Protein AF-A0A8T0J8H3-F1 (afdb_monomer)

Organism: Ceratodon purpureus (NCBI:txid3225)

Secondary structure (DSSP, 8-state):
--SSSSSSSS----------TTS--SHHHHHHHHHHHHHHH----HHHHHHT-HHHHHHHHHHTTT-HHHHHHHHHHHHHHHHHH-GGG--HHHHHHHHTT-SEEEEEEE-TTS-EEEEE-GGG-----HHHHHHHHHHHHHHHHHTSPTT---EEEEEE-TT--GGGSPPHHHHHHHHHHHHHHSTT-EEEEEEES--HHHHHHHHHHGGGS-HHHHHHEEEE-TT-HHHHHHHHHHS-HHHHHHHHSSSS---HHHHHHHHHHHHHHHHHHHHTTSSSSSSSS--S-------------PPPPPPPPPPPPPPPPPPPPPPPPP----PPPPPPPPP-PPPP---------------------------------------PPPPPPPPPPPPPPPPPPP-

Mean predicted aligned error: 17.62 Å

Nearest PDB structures (foldseek):
  4j7p-assembly1_A  TM=7.773E-01  e=4.242E-15  Saccharomyces cerevisiae S288C
  4m8z-assembly1_A  TM=7.301E-01  e=2.167E-15  Saccharomyces cerevisiae S288C
  4m8z-assembly1_B  TM=7.543E-01  e=1.300E-14  Saccharomyces cerevisiae S288C
  4j7q-assembly3_B  TM=7.698E-01  e=3.011E-14  Saccharomyces cerevisiae S288C
  7wvt-assembly1_A  TM=7.281E-01  e=7.279E-12  Saccharomyces cerevisiae S288C

Sequence (403 aa):
MRAEMTSFLKKSGSKAGSRNLDKPSTPEEEQAKVAELRAAIGPQTGRLEQFADDACLMRYLRARDWNLKNAEKMLKETLAWRESYKPEDIRWSDIAGESESGKVYRANFKGKKGHTVVVMHPGRQNTTNGHMQIKQLVYFLENAILNLPEGQEQMIWLIDYKGWTMKNTSPLSVVRETASILQNHYPERLHVAIMHNPPRLFEAVWKIVKPFLDPKTFRKVKFVYAKNAESQNILTDLFEDDAVKGIFDDSNEYNFEEYSKMMQEDDQKSVAHWKASGSIKTEAAVAQNGTVPEVGESKIEEAPAAAPLAPSPAAAPVAEVPREAPVAESPVAVAPVTEAEAPKAESPASESEAAAPTAEAPKSPVAEAPKALVAEALAADTQVPEAPKAEVPVVAPVVAPVS

InterPro domains:
  IPR001251 CRAL-TRIO lipid binding domain [PF00650] (100-229)
  IPR001251 CRAL-TRIO lipid binding domain [PS50191] (92-256)
  IPR001251 CRAL-TRIO lipid binding domain [SM00516] (98-253)
  IPR001251 CRAL-TRIO lipid binding domain [cd00170] (112-230)
  IPR011074 CRAL/TRIO, N-terminal domain [PF03765] (51-77)
  IPR011074 CRAL/TRIO, N-terminal domain [SM01100] (53-78)
  IPR036273 CRAL/TRIO, N-terminal domain superfamily [SSF46938] (25-94)
  IPR036865 CRAL-TRIO lipid binding domain superfamily [G3DSA:3.40.525.10] (4-291)
  IPR036865 CRAL-TRIO lipid binding domain superfamily [SSF52087] (92-239)
  IPR052578 Phosphatidylinositol Transfer CRAL-TRIO Domain-Containing Protein [PTHR45824] (18-279)

Structure (mmCIF, N/CA/C/O backbone):
data_AF-A0A8T0J8H3-F1
#
_entry.id   AF-A0A8T0J8H3-F1
#
loop_
_atom_site.group_PDB
_atom_site.id
_atom_site.type_symbol
_atom_site.label_atom_id
_atom_site.label_alt_id
_atom_site.label_comp_id
_atom_site.label_asym_id
_atom_site.label_entity_id
_atom_site.label_seq_id
_atom_site.pdbx_PDB_ins_code
_atom_site.Cartn_x
_atom_site.Cartn_y
_atom_site.Cartn_z
_atom_site.occupancy
_atom_site.B_iso_or_equiv
_atom_site.auth_seq_id
_atom_site.auth_comp_id
_atom_site.auth_asym_id
_atom_site.auth_atom_id
_atom_site.pdbx_PDB_model_num
ATOM 1 N N . MET A 1 1 ? -32.358 6.392 -36.247 1.00 41.59 1 MET A N 1
ATOM 2 C CA . MET A 1 1 ? -31.666 6.431 -34.935 1.00 41.59 1 MET A CA 1
ATOM 3 C C . MET A 1 1 ? -31.584 7.853 -34.360 1.00 41.59 1 MET A C 1
ATOM 5 O O . MET A 1 1 ? -30.511 8.331 -34.022 1.00 41.59 1 MET A O 1
ATOM 9 N N . ARG A 1 2 ? -32.716 8.564 -34.254 1.00 37.94 2 ARG A N 1
ATOM 10 C CA . ARG A 1 2 ? -32.768 9.919 -33.662 1.00 37.94 2 ARG A CA 1
ATOM 11 C C . ARG A 1 2 ? -34.030 10.158 -32.816 1.00 37.94 2 ARG A C 1
ATOM 13 O O . ARG A 1 2 ? -34.327 11.294 -32.483 1.00 37.94 2 ARG A O 1
ATOM 20 N N . ALA A 1 3 ? -34.759 9.090 -32.475 1.00 32.19 3 ALA A N 1
ATOM 21 C CA . ALA A 1 3 ? -36.044 9.169 -31.771 1.00 32.19 3 ALA A CA 1
ATOM 22 C C . ALA A 1 3 ? -36.180 8.225 -30.555 1.00 32.19 3 ALA A C 1
ATOM 24 O O . ALA A 1 3 ? -37.129 8.375 -29.799 1.00 32.19 3 ALA A O 1
ATOM 25 N N . GLU A 1 4 ? -35.217 7.331 -30.290 1.00 34.09 4 GLU A N 1
ATOM 26 C CA . GLU A 1 4 ? -35.223 6.477 -29.079 1.00 34.09 4 GLU A CA 1
ATOM 27 C C . GLU A 1 4 ? -34.252 6.945 -27.982 1.00 34.09 4 GLU A C 1
ATOM 29 O O . GLU A 1 4 ? -34.157 6.343 -26.919 1.00 34.09 4 GLU A O 1
ATOM 34 N N . MET A 1 5 ? -33.574 8.078 -28.188 1.00 33.34 5 MET A N 1
ATOM 35 C CA . MET A 1 5 ? -32.697 8.697 -27.184 1.00 33.34 5 MET A CA 1
ATOM 36 C C . MET A 1 5 ? -33.436 9.712 -26.292 1.00 33.34 5 MET A C 1
ATOM 38 O O . MET A 1 5 ? -32.827 10.350 -25.438 1.00 33.34 5 MET A O 1
ATOM 42 N N . THR A 1 6 ? -34.751 9.871 -26.482 1.00 33.06 6 THR A N 1
ATOM 43 C CA . THR A 1 6 ? -35.555 10.943 -25.867 1.00 33.06 6 THR A CA 1
ATOM 44 C C . THR A 1 6 ? -36.481 10.457 -24.742 1.00 33.06 6 THR A C 1
ATOM 46 O O . THR A 1 6 ? -37.163 11.274 -24.128 1.00 33.06 6 THR A O 1
ATOM 49 N N . SER A 1 7 ? -36.485 9.161 -24.399 1.00 30.70 7 SER A N 1
ATOM 50 C CA . SER A 1 7 ? -37.292 8.618 -23.286 1.00 30.70 7 SER A CA 1
ATOM 51 C C . SER A 1 7 ? -36.494 8.297 -22.012 1.00 30.70 7 SER A C 1
ATOM 53 O O . SER A 1 7 ? -37.089 8.185 -20.943 1.00 30.70 7 SER A O 1
ATOM 55 N N . PHE A 1 8 ? -35.157 8.269 -22.065 1.00 32.22 8 PHE A N 1
ATOM 56 C CA . PHE A 1 8 ? -34.299 8.108 -20.875 1.00 32.22 8 PHE A CA 1
ATOM 57 C C . PHE A 1 8 ? -33.857 9.436 -20.227 1.00 32.22 8 PHE A C 1
ATOM 59 O O . PHE A 1 8 ? -33.218 9.443 -19.176 1.00 32.22 8 PHE A O 1
ATOM 66 N N . LEU A 1 9 ? -34.255 10.578 -20.801 1.00 33.00 9 LEU A N 1
ATOM 67 C CA . LEU A 1 9 ? -33.853 11.928 -20.376 1.00 33.00 9 LEU A CA 1
ATOM 68 C C . LEU A 1 9 ? -34.874 12.664 -19.480 1.00 33.00 9 LEU A C 1
ATOM 70 O O . LEU A 1 9 ? -34.766 13.874 -19.308 1.00 33.00 9 LEU A O 1
ATOM 74 N N . LYS A 1 10 ? -35.834 11.973 -18.843 1.00 31.70 10 LYS A N 1
ATOM 75 C CA . LYS A 1 10 ? -36.804 12.609 -17.913 1.00 31.70 10 LYS A CA 1
ATOM 76 C C . LYS A 1 10 ? -36.733 12.135 -16.454 1.00 31.70 10 LYS A C 1
ATOM 78 O O . LYS A 1 10 ? -37.673 12.337 -15.692 1.00 31.70 10 LYS A O 1
ATOM 83 N N . LYS A 1 11 ? -35.609 11.548 -16.023 1.00 34.47 11 LYS A N 1
ATOM 84 C CA . LYS A 1 11 ? -35.355 11.252 -14.595 1.00 34.47 11 LYS A CA 1
ATOM 85 C C . LYS A 1 11 ? -34.021 11.770 -14.048 1.00 34.47 11 LYS A C 1
ATOM 87 O O . LYS A 1 11 ? -33.625 11.394 -12.951 1.00 34.47 11 LYS A O 1
ATOM 92 N N . SER A 1 12 ? -33.370 12.689 -14.761 1.00 34.78 12 SER A N 1
ATOM 93 C CA . SER A 1 12 ? -32.262 13.478 -14.211 1.00 34.78 12 SER A CA 1
ATOM 94 C C . SER A 1 12 ? -32.818 14.746 -13.562 1.00 34.78 12 SER A C 1
ATOM 96 O O . SER A 1 12 ? -32.786 15.839 -14.121 1.00 34.78 12 SER A O 1
ATOM 98 N N . GLY A 1 13 ? -33.422 14.573 -12.387 1.00 29.31 13 GLY A N 1
ATOM 99 C CA . GLY A 1 13 ? -33.601 15.680 -11.460 1.00 29.31 13 GLY A CA 1
ATOM 100 C C . GLY A 1 13 ? -32.233 16.041 -10.891 1.00 29.31 13 GLY A C 1
ATOM 101 O O . GLY A 1 13 ? -31.586 15.201 -10.269 1.00 29.31 13 GLY A O 1
ATOM 102 N N . SER A 1 14 ? -31.801 17.278 -11.131 1.00 36.81 14 SER A N 1
ATOM 103 C CA . SER A 1 14 ? -30.638 17.908 -10.507 1.00 36.81 14 SER A CA 1
ATOM 104 C C . SER A 1 14 ? -30.652 17.671 -8.991 1.00 36.81 14 SER A C 1
ATOM 106 O O . SER A 1 14 ? -31.468 18.249 -8.272 1.00 36.81 14 SER A O 1
ATOM 108 N N . LYS A 1 15 ? -29.768 16.798 -8.493 1.00 37.28 15 LYS A N 1
ATOM 109 C CA . LYS A 1 15 ? -29.490 16.689 -7.060 1.00 37.28 15 LYS A CA 1
ATOM 110 C C . LYS A 1 15 ? -28.419 17.726 -6.738 1.00 37.28 15 LYS A C 1
ATOM 112 O O . LYS A 1 15 ? -27.225 17.471 -6.876 1.00 37.28 15 LYS A O 1
ATOM 117 N N . ALA A 1 16 ? -28.874 18.913 -6.343 1.00 36.09 16 ALA A N 1
ATOM 118 C CA . ALA A 1 16 ? -28.056 19.868 -5.610 1.00 36.09 16 ALA A CA 1
ATOM 119 C C . ALA A 1 16 ? -27.348 19.135 -4.454 1.00 36.09 16 ALA A C 1
ATOM 121 O O . ALA A 1 16 ? -27.949 18.272 -3.810 1.00 36.09 16 ALA A O 1
ATOM 122 N N . GLY A 1 17 ? -26.062 19.433 -4.247 1.00 41.41 17 GLY A N 1
ATOM 123 C CA . GLY A 1 17 ? -25.178 18.708 -3.335 1.00 41.41 17 GLY A CA 1
ATOM 124 C C . GLY A 1 17 ? -25.795 18.487 -1.955 1.00 41.41 17 GLY A C 1
ATOM 125 O O . GLY A 1 17 ? -25.922 19.419 -1.162 1.00 41.41 17 GLY A O 1
ATOM 126 N N . SER A 1 18 ? -26.148 17.235 -1.660 1.00 38.84 18 SER A N 1
ATOM 127 C CA . SER A 1 18 ? -26.433 16.809 -0.294 1.00 38.84 18 SER A CA 1
ATOM 128 C C . SER A 1 18 ? -25.132 16.948 0.486 1.00 38.84 18 SER A C 1
ATOM 130 O O . SER A 1 18 ? -24.186 16.200 0.237 1.00 38.84 18 SER A O 1
ATOM 132 N N . ARG A 1 19 ? -25.060 17.902 1.422 1.00 46.69 19 ARG A N 1
ATOM 133 C CA . ARG A 1 19 ? -24.079 17.822 2.510 1.00 46.69 19 ARG A CA 1
ATOM 134 C C . ARG A 1 19 ? -24.237 16.431 3.124 1.00 46.69 19 ARG A C 1
ATOM 136 O O . ARG A 1 19 ? -25.353 16.044 3.468 1.00 46.69 19 ARG A O 1
ATOM 143 N N . ASN A 1 20 ? -23.160 15.654 3.158 1.00 57.09 20 ASN A N 1
ATOM 144 C CA . ASN A 1 20 ? -23.163 14.371 3.844 1.00 57.09 20 ASN A CA 1
ATOM 145 C C . ASN A 1 20 ? -23.217 14.696 5.343 1.00 57.09 20 ASN A C 1
ATOM 147 O O . ASN A 1 20 ? -22.197 15.065 5.917 1.00 57.09 20 ASN A O 1
ATOM 151 N N . LEU A 1 21 ? -24.426 14.701 5.915 1.00 59.19 21 LEU A N 1
ATOM 152 C CA . LEU A 1 21 ? -24.700 15.108 7.301 1.00 59.19 21 LEU A CA 1
ATOM 153 C C . LEU A 1 21 ? -23.942 14.249 8.326 1.00 59.19 21 LEU A C 1
ATOM 155 O O . LEU A 1 21 ? -23.766 14.684 9.455 1.00 59.19 21 LEU A O 1
ATOM 159 N N . ASP A 1 22 ? -23.458 13.076 7.910 1.00 70.69 22 ASP A N 1
ATOM 160 C CA . ASP A 1 22 ? -22.715 12.134 8.749 1.00 70.69 22 ASP A CA 1
ATOM 161 C C . ASP A 1 22 ? -21.196 12.369 8.745 1.00 70.69 22 ASP A C 1
ATOM 163 O O . ASP A 1 22 ? -20.468 11.690 9.472 1.00 70.69 22 ASP A O 1
ATOM 167 N N . LYS A 1 23 ? -20.687 13.299 7.921 1.00 86.50 23 LYS A N 1
ATOM 168 C CA . LYS A 1 23 ? -19.251 13.586 7.872 1.00 86.50 23 LYS A CA 1
ATOM 169 C C . LYS A 1 23 ? -18.856 14.485 9.057 1.00 86.50 23 LYS A C 1
ATOM 171 O O . LYS A 1 23 ? -19.333 15.621 9.107 1.00 86.50 23 LYS A O 1
ATOM 176 N N . PRO A 1 24 ? -17.957 14.033 9.948 1.00 89.00 24 PRO A N 1
ATOM 177 C CA . PRO A 1 24 ? -17.456 14.852 11.043 1.00 89.00 24 PRO A CA 1
ATOM 178 C C . PRO A 1 24 ? -16.694 16.072 10.515 1.00 89.00 24 PRO A C 1
ATOM 180 O O . PRO A 1 24 ? -16.062 16.037 9.453 1.00 89.00 24 PRO A O 1
ATOM 183 N N . SER A 1 25 ? -16.793 17.161 11.266 1.00 89.25 25 SER A N 1
ATOM 184 C CA . SER A 1 25 ? -16.191 18.463 10.983 1.00 89.25 25 SER A CA 1
ATOM 185 C C . SER A 1 25 ? -15.098 18.839 11.986 1.00 89.25 25 SER A C 1
ATOM 187 O O . SER A 1 25 ? -14.342 19.772 11.710 1.00 89.25 25 SER A O 1
ATOM 189 N N . THR A 1 26 ? -14.981 18.127 13.114 1.00 93.75 26 THR A N 1
ATOM 190 C CA . THR A 1 26 ? -13.920 18.333 14.115 1.00 93.75 26 THR A CA 1
ATOM 191 C C . THR A 1 26 ? -13.197 17.026 14.471 1.00 93.75 26 THR A C 1
ATOM 193 O O . THR A 1 26 ? -13.776 15.949 14.308 1.00 93.75 26 THR A O 1
ATOM 196 N N . PRO A 1 27 ? -11.950 17.085 14.982 1.00 94.00 27 PRO A N 1
ATOM 197 C CA . PRO A 1 27 ? -11.226 15.899 15.450 1.00 94.00 27 PRO A CA 1
ATOM 198 C C . PRO A 1 27 ? -11.969 15.108 16.536 1.00 94.00 27 PRO A C 1
ATOM 200 O O . PRO A 1 27 ? -11.901 13.882 16.565 1.00 94.00 27 PRO A O 1
ATOM 203 N N . GLU A 1 28 ? -12.713 15.785 17.410 1.00 95.56 28 GLU A N 1
ATOM 204 C CA . GLU A 1 28 ? -13.512 15.146 18.459 1.00 95.56 28 GLU A CA 1
ATOM 205 C C . GLU A 1 28 ? -14.670 14.335 17.865 1.00 95.56 28 GLU A C 1
ATOM 207 O O . GLU A 1 28 ? -14.944 13.223 18.317 1.00 95.56 28 GLU A O 1
ATOM 212 N N . GLU A 1 29 ? -15.322 14.852 16.820 1.00 95.12 29 GLU A N 1
ATOM 213 C CA . GLU A 1 29 ? -16.360 14.125 16.085 1.00 95.12 29 GLU A CA 1
ATOM 214 C C . GLU A 1 29 ? -15.774 12.942 15.294 1.00 95.12 29 GLU A C 1
ATOM 216 O O . GLU A 1 29 ? -16.392 11.876 15.236 1.00 95.12 29 GLU A O 1
ATOM 221 N N . GLU A 1 30 ? -14.570 13.089 14.722 1.00 95.38 30 GLU A N 1
ATOM 222 C CA . GLU A 1 30 ? -13.845 11.972 14.096 1.00 95.38 30 GLU A CA 1
ATOM 223 C C . GLU A 1 30 ? -13.576 10.860 15.120 1.00 95.38 30 GLU A C 1
ATOM 225 O O . GLU A 1 30 ? -13.865 9.688 14.862 1.00 95.38 30 GLU A O 1
ATOM 230 N N . GLN A 1 31 ? -13.095 11.226 16.310 1.00 96.88 31 GLN A N 1
ATOM 231 C CA . GLN A 1 31 ? -12.808 10.275 17.380 1.00 96.88 31 GLN A CA 1
ATOM 232 C C . GLN A 1 31 ? -14.080 9.609 17.924 1.00 96.88 31 GLN A C 1
ATOM 234 O O . GLN A 1 31 ? -14.070 8.414 18.230 1.00 96.88 31 GLN A O 1
ATOM 239 N N . ALA A 1 32 ? -15.199 10.336 17.990 1.00 96.88 32 ALA A N 1
ATOM 240 C CA . ALA A 1 32 ? -16.495 9.757 18.338 1.00 96.88 32 ALA A CA 1
ATOM 241 C C . ALA A 1 32 ? -16.921 8.684 17.320 1.00 96.88 32 ALA A C 1
ATOM 243 O O . ALA A 1 32 ? -17.348 7.597 17.711 1.00 96.88 32 ALA A O 1
ATOM 244 N N . LYS A 1 33 ? -16.720 8.929 16.017 1.00 97.56 33 LYS A N 1
ATOM 245 C CA . LYS A 1 33 ? -16.987 7.932 14.965 1.00 97.56 33 LYS A CA 1
ATOM 246 C C . LYS A 1 33 ? -16.069 6.717 15.050 1.00 97.56 33 LYS A C 1
ATOM 248 O O . LYS A 1 33 ? -16.526 5.598 14.817 1.00 97.56 33 LYS A O 1
ATOM 253 N N . VAL A 1 34 ? -14.800 6.907 15.413 1.00 98.06 34 VAL A N 1
ATOM 254 C CA . VAL A 1 34 ? -13.873 5.798 15.692 1.00 98.06 34 VAL A CA 1
ATOM 255 C C . VAL A 1 34 ? -14.377 4.957 16.865 1.00 98.06 34 VAL A C 1
ATOM 257 O O . VAL A 1 34 ? -14.416 3.731 16.757 1.00 98.06 34 VAL A O 1
ATOM 260 N N . ALA A 1 35 ? -14.830 5.586 17.953 1.00 98.06 35 ALA A N 1
ATOM 261 C CA . ALA A 1 35 ? -15.393 4.879 19.101 1.00 98.06 35 ALA A CA 1
ATOM 262 C C . ALA A 1 35 ? -16.683 4.111 18.748 1.00 98.06 35 ALA A C 1
ATOM 264 O O . ALA A 1 35 ? -16.824 2.950 19.135 1.00 98.06 35 ALA A O 1
ATOM 265 N N . GLU A 1 36 ? -17.588 4.713 17.964 1.00 98.12 36 GLU A N 1
ATOM 266 C CA . GLU A 1 36 ? -18.789 4.045 17.435 1.00 98.12 36 GLU A CA 1
ATOM 267 C C . GLU A 1 36 ? -18.422 2.808 16.602 1.00 98.12 36 GLU A C 1
ATOM 269 O O . GLU A 1 36 ? -18.985 1.731 16.807 1.00 98.12 36 GLU A O 1
ATOM 274 N N . LEU A 1 37 ? -17.453 2.935 15.687 1.00 98.50 37 LEU A N 1
ATOM 275 C CA . LEU A 1 37 ? -17.009 1.822 14.847 1.00 98.50 37 LEU A CA 1
ATOM 276 C C . LEU A 1 37 ? -16.351 0.719 15.677 1.00 98.50 37 LEU A C 1
ATOM 278 O O . LEU A 1 37 ? -16.658 -0.453 15.468 1.00 98.50 37 LEU A O 1
ATOM 282 N N . ARG A 1 38 ? -15.498 1.079 16.644 1.00 98.44 38 ARG A N 1
ATOM 283 C CA . ARG A 1 38 ? -14.878 0.127 17.576 1.00 98.44 38 ARG A CA 1
ATOM 284 C C . ARG A 1 38 ? -15.930 -0.673 18.341 1.00 98.44 38 ARG A C 1
ATOM 286 O O . ARG A 1 38 ? -15.811 -1.889 18.450 1.00 98.44 38 ARG A O 1
ATOM 293 N N . ALA A 1 39 ? -16.970 -0.008 18.840 1.00 98.19 39 ALA A N 1
ATOM 294 C CA . ALA A 1 39 ? -18.073 -0.681 19.515 1.00 98.19 39 ALA A CA 1
ATOM 295 C C . ALA A 1 39 ? -18.844 -1.614 18.562 1.00 98.19 39 ALA A C 1
ATOM 297 O O . ALA A 1 39 ? -19.169 -2.739 18.938 1.00 98.19 39 ALA A O 1
ATOM 298 N N . ALA A 1 40 ? -19.092 -1.183 17.320 1.00 98.06 40 ALA A N 1
ATOM 299 C CA . ALA A 1 40 ? -19.849 -1.948 16.326 1.00 98.06 40 ALA A CA 1
ATOM 300 C C . ALA A 1 40 ? -19.120 -3.212 15.825 1.00 98.06 40 ALA A C 1
ATOM 302 O O . ALA A 1 40 ? -19.754 -4.246 15.574 1.00 98.06 40 ALA A O 1
ATOM 303 N N . ILE A 1 41 ? -17.788 -3.167 15.695 1.00 97.75 41 ILE A N 1
ATOM 304 C CA . ILE A 1 41 ? -16.997 -4.356 15.336 1.00 97.75 41 ILE A CA 1
ATOM 305 C C . ILE A 1 41 ? -16.862 -5.360 16.484 1.00 97.75 41 ILE A C 1
ATOM 307 O O . ILE A 1 41 ? -16.605 -6.534 16.226 1.00 97.75 41 ILE A O 1
ATOM 311 N N . GLY A 1 42 ? -17.104 -4.924 17.722 1.00 96.44 42 GLY A N 1
ATOM 312 C CA . GLY A 1 42 ? -16.967 -5.750 18.915 1.00 96.44 42 GLY A CA 1
ATOM 313 C C . GLY A 1 42 ? -15.505 -5.992 19.316 1.00 96.44 42 GLY A C 1
ATOM 314 O O . GLY A 1 42 ? -14.577 -5.603 18.597 1.00 96.44 42 GLY A O 1
ATOM 315 N N . PRO A 1 43 ? -15.278 -6.622 20.482 1.00 95.00 43 PRO A N 1
ATOM 316 C CA . PRO A 1 43 ? -13.935 -6.880 20.984 1.00 95.00 43 PRO A CA 1
ATOM 317 C C . PRO A 1 43 ? -13.161 -7.793 20.029 1.00 95.00 43 PRO A C 1
ATOM 319 O O . PRO A 1 43 ? -13.676 -8.812 19.576 1.00 95.00 43 PRO A O 1
ATOM 322 N N . GLN A 1 44 ? -11.915 -7.418 19.756 1.00 95.56 44 GLN A N 1
ATOM 323 C CA . GLN A 1 44 ? -10.944 -8.233 19.028 1.00 95.56 44 GLN A CA 1
ATOM 324 C C . GLN A 1 44 ? -9.902 -8.767 20.012 1.00 95.56 44 GLN A C 1
ATOM 326 O O . GLN A 1 44 ? -9.778 -8.249 21.122 1.00 95.56 44 GLN A O 1
ATOM 331 N N . THR A 1 45 ? -9.149 -9.791 19.616 1.00 92.06 45 THR A N 1
ATOM 332 C CA . THR A 1 45 ? -8.091 -10.380 20.447 1.00 92.06 45 THR A CA 1
ATOM 333 C C . THR A 1 45 ? -6.790 -10.539 19.665 1.00 92.06 45 THR A C 1
ATOM 335 O O . THR A 1 45 ? -6.774 -10.591 18.431 1.00 92.06 45 THR A O 1
ATOM 338 N N . GLY A 1 46 ? -5.674 -10.597 20.395 1.00 92.50 46 GLY A N 1
ATOM 339 C CA . GLY A 1 46 ? -4.347 -10.846 19.836 1.00 92.50 46 GLY A CA 1
ATOM 340 C C . GLY A 1 46 ? -3.973 -9.855 18.731 1.00 92.50 46 GLY A C 1
ATOM 341 O O . GLY A 1 46 ? -4.107 -8.640 18.881 1.00 92.50 46 GLY A O 1
ATOM 342 N N . ARG A 1 47 ? -3.520 -10.376 17.587 1.00 94.00 47 ARG A N 1
ATOM 343 C CA . ARG A 1 47 ? -3.068 -9.548 16.459 1.00 94.00 47 ARG A CA 1
ATOM 344 C C . ARG A 1 47 ? -4.187 -8.723 15.821 1.00 94.00 47 ARG A C 1
ATOM 346 O O . ARG A 1 47 ? -3.912 -7.647 15.300 1.00 94.00 47 ARG A O 1
ATOM 353 N N . LEU A 1 48 ? -5.440 -9.181 15.880 1.00 96.06 48 LEU A N 1
ATOM 354 C CA . LEU A 1 48 ? -6.571 -8.421 15.339 1.00 96.06 48 LEU A CA 1
ATOM 355 C C . LEU A 1 48 ? -6.889 -7.187 16.196 1.00 96.06 48 LEU A C 1
ATOM 357 O O . LEU A 1 48 ? -7.231 -6.147 15.638 1.00 96.06 48 LEU A O 1
ATOM 361 N N . GLU A 1 49 ? -6.712 -7.266 17.523 1.00 95.38 49 GLU A N 1
ATOM 362 C CA . GLU A 1 49 ? -6.805 -6.103 18.426 1.00 95.38 49 GLU A CA 1
ATOM 363 C C . GLU A 1 49 ? -5.721 -5.071 18.092 1.00 95.38 49 GLU A C 1
ATOM 365 O O . GLU A 1 49 ? -6.023 -3.889 17.958 1.00 95.38 49 GLU A O 1
ATOM 370 N N . GLN A 1 50 ? -4.483 -5.526 17.867 1.00 94.94 50 GLN A N 1
ATOM 371 C CA . GLN A 1 50 ? -3.374 -4.660 17.455 1.00 94.94 50 GLN A CA 1
ATOM 372 C C . GLN A 1 50 ? -3.596 -4.027 16.074 1.00 94.94 50 GLN A C 1
ATOM 374 O O . GLN A 1 50 ? -3.287 -2.857 15.876 1.00 94.94 50 GLN A O 1
ATOM 379 N N . PHE A 1 51 ? -4.129 -4.785 15.113 1.00 96.62 51 PHE A N 1
ATOM 380 C CA . PHE A 1 51 ? -4.427 -4.277 13.774 1.00 96.62 51 PHE A CA 1
ATOM 381 C C . PHE A 1 51 ? -5.561 -3.240 13.778 1.00 96.62 51 PHE A C 1
ATOM 383 O O . PHE A 1 51 ? -5.522 -2.283 13.004 1.00 96.62 51 PHE A O 1
ATOM 390 N N . ALA A 1 52 ? -6.583 -3.430 14.617 1.00 97.12 52 ALA A N 1
ATOM 391 C CA . ALA A 1 52 ? -7.770 -2.578 14.712 1.00 97.12 52 ALA A CA 1
ATOM 392 C C . ALA A 1 52 ? -7.558 -1.347 15.627 1.00 97.12 52 ALA A C 1
ATOM 394 O O . ALA A 1 52 ? -8.422 -0.981 16.438 1.00 97.12 52 ALA A O 1
ATOM 395 N N . ASP A 1 53 ? -6.408 -0.688 15.478 1.00 95.75 53 ASP A N 1
ATOM 396 C CA . ASP A 1 53 ? -6.083 0.564 16.162 1.00 95.75 53 ASP A CA 1
ATOM 397 C C . ASP A 1 53 ? -6.907 1.762 15.639 1.00 95.75 53 ASP A C 1
ATOM 399 O O . ASP A 1 53 ? -7.635 1.675 14.646 1.00 95.75 53 ASP A O 1
ATOM 403 N N . ASP A 1 54 ? -6.829 2.902 16.331 1.00 97.00 54 ASP A N 1
ATOM 404 C CA . ASP A 1 54 ? -7.608 4.103 15.990 1.00 97.00 54 ASP A CA 1
ATOM 405 C C . ASP A 1 54 ? -7.340 4.562 14.548 1.00 97.00 54 ASP A C 1
ATOM 407 O O . ASP A 1 54 ? -8.275 4.885 13.812 1.00 97.00 54 ASP A O 1
ATOM 411 N N . ALA A 1 55 ? -6.075 4.526 14.116 1.00 96.56 55 ALA A N 1
ATOM 412 C CA . ALA A 1 55 ? -5.673 4.888 12.761 1.00 96.56 55 ALA A CA 1
ATOM 413 C C . ALA A 1 55 ? -6.306 3.951 11.717 1.00 96.56 55 ALA A C 1
ATOM 415 O O . ALA A 1 55 ? -6.810 4.397 10.685 1.00 96.56 55 ALA A O 1
ATOM 416 N N . CYS A 1 56 ? -6.357 2.647 11.991 1.00 97.81 56 CYS A N 1
ATOM 417 C CA . CYS A 1 56 ? -7.037 1.668 11.159 1.00 97.81 56 CYS A CA 1
ATOM 418 C C . CYS A 1 56 ? -8.516 1.977 11.018 1.00 97.81 56 CYS A C 1
ATOM 420 O O . CYS A 1 56 ? -8.988 2.165 9.896 1.00 97.81 56 CYS A O 1
ATOM 422 N N . LEU A 1 57 ? -9.233 2.122 12.127 1.00 98.38 57 LEU A N 1
ATOM 423 C CA . LEU A 1 57 ? -10.662 2.436 12.109 1.00 98.38 57 LEU A CA 1
ATOM 424 C C . LEU A 1 57 ? -10.938 3.735 11.338 1.00 98.38 57 LEU A C 1
ATOM 426 O O . LEU A 1 57 ? -11.861 3.789 10.521 1.00 98.38 57 LEU A O 1
ATOM 430 N N . MET A 1 58 ? -10.080 4.742 11.511 1.00 97.38 58 MET A N 1
ATOM 431 C CA . MET A 1 58 ? -10.142 6.002 10.778 1.00 97.38 58 MET A CA 1
ATOM 432 C C . MET A 1 58 ? -10.044 5.809 9.256 1.00 97.38 58 MET A C 1
ATOM 434 O O . MET A 1 58 ? -10.818 6.407 8.501 1.00 97.38 58 MET A O 1
ATOM 438 N N . ARG A 1 59 ? -9.139 4.944 8.771 1.00 97.06 59 ARG A N 1
ATOM 439 C CA . ARG A 1 59 ? -9.016 4.629 7.333 1.00 97.06 59 ARG A CA 1
ATOM 440 C C . ARG A 1 59 ? -10.291 3.999 6.775 1.00 97.06 59 ARG A C 1
ATOM 442 O O . ARG A 1 59 ? -10.737 4.398 5.700 1.00 97.06 59 ARG A O 1
ATOM 449 N N . TYR A 1 60 ? -10.905 3.064 7.501 1.00 97.75 60 TYR A N 1
ATOM 450 C CA . TYR A 1 60 ? -12.148 2.411 7.069 1.00 97.75 60 TYR A CA 1
ATOM 451 C C . TYR A 1 60 ? -13.331 3.385 7.028 1.00 97.75 60 TYR A C 1
ATOM 453 O O . TYR A 1 60 ? -14.108 3.368 6.070 1.00 97.75 60 TYR A O 1
ATOM 461 N N . LEU A 1 61 ? -13.433 4.290 8.007 1.00 97.38 61 LEU A N 1
ATOM 462 C CA . LEU A 1 61 ? -14.432 5.363 8.002 1.00 97.38 61 LEU A CA 1
ATOM 463 C C . LEU A 1 61 ? -14.242 6.296 6.801 1.00 97.38 61 LEU A C 1
ATOM 465 O O . LEU A 1 61 ? -15.183 6.519 6.038 1.00 97.38 61 LEU A O 1
ATOM 469 N N . ARG A 1 62 ? -13.019 6.792 6.572 1.00 94.44 62 ARG A N 1
ATOM 470 C CA . ARG A 1 62 ? -12.700 7.682 5.440 1.00 94.44 62 ARG A CA 1
ATOM 471 C C . ARG A 1 62 ? -12.980 7.025 4.086 1.00 94.44 62 ARG A C 1
ATOM 473 O O . ARG A 1 62 ? -13.533 7.683 3.202 1.00 94.44 62 ARG A O 1
ATOM 480 N N . ALA A 1 63 ? -12.666 5.738 3.943 1.00 92.81 63 ALA A N 1
ATOM 481 C CA . ALA A 1 63 ? -12.891 4.963 2.720 1.00 92.81 63 ALA A CA 1
ATOM 482 C C . ALA A 1 63 ? -14.371 4.685 2.416 1.00 92.81 63 ALA A C 1
ATOM 484 O O . ALA A 1 63 ? -14.710 4.272 1.303 1.00 92.81 63 ALA A O 1
ATOM 485 N N . ARG A 1 64 ? -15.259 4.871 3.396 1.00 94.19 64 ARG A N 1
ATOM 486 C CA . ARG A 1 64 ? -16.712 4.708 3.251 1.00 94.19 64 ARG A CA 1
ATOM 487 C C . ARG A 1 64 ? -17.466 6.007 3.520 1.00 94.19 64 ARG A C 1
ATOM 489 O O . ARG A 1 64 ? -18.634 5.970 3.893 1.00 94.19 64 ARG A O 1
ATOM 496 N N . ASP A 1 65 ? -16.791 7.142 3.315 1.00 92.25 65 ASP A N 1
ATOM 497 C CA . ASP A 1 65 ? -17.327 8.497 3.483 1.00 92.25 65 ASP A CA 1
ATOM 498 C C . ASP A 1 65 ? -18.080 8.679 4.810 1.00 92.25 65 ASP A C 1
ATOM 500 O O . ASP A 1 65 ? -19.144 9.298 4.859 1.00 92.25 65 ASP A O 1
ATOM 504 N N . TRP A 1 66 ? -17.502 8.124 5.880 1.00 95.38 66 TRP A N 1
ATOM 505 C CA . TRP A 1 66 ? -18.003 8.152 7.257 1.00 95.38 66 TRP A CA 1
ATOM 506 C C . TRP A 1 66 ? -19.336 7.430 7.480 1.00 95.38 66 TRP A C 1
ATOM 508 O O . TRP A 1 66 ? -19.950 7.552 8.539 1.00 95.38 66 TRP A O 1
ATOM 518 N N . ASN A 1 67 ? -19.767 6.602 6.524 1.00 95.88 67 ASN A N 1
ATOM 519 C CA . ASN A 1 67 ? -20.908 5.720 6.713 1.00 95.88 67 ASN A CA 1
ATOM 520 C C . ASN A 1 67 ? -20.530 4.548 7.632 1.00 95.88 67 ASN A C 1
ATOM 522 O O . ASN A 1 67 ? -19.863 3.602 7.206 1.00 95.88 67 ASN A O 1
ATOM 526 N N . LEU A 1 68 ? -21.003 4.604 8.880 1.00 96.56 68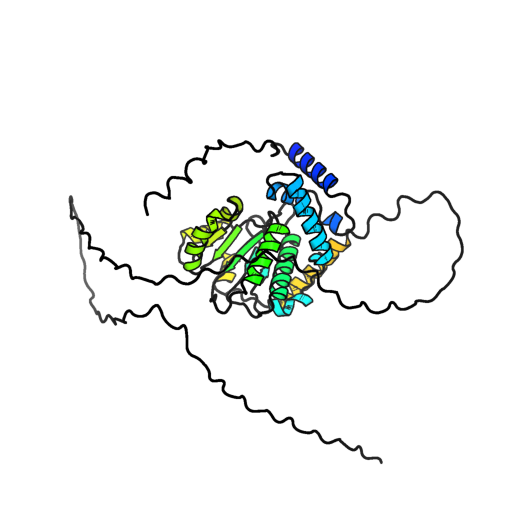 LEU A N 1
ATOM 527 C CA . LEU A 1 68 ? -20.667 3.635 9.924 1.00 96.56 68 LEU A CA 1
ATOM 528 C C . LEU A 1 68 ? -20.963 2.185 9.516 1.00 96.56 68 LEU A C 1
ATOM 530 O O . LEU A 1 68 ? -20.093 1.334 9.645 1.00 96.56 68 LEU A O 1
ATOM 534 N N . LYS A 1 69 ? -22.149 1.903 8.960 1.00 97.50 69 LYS A N 1
ATOM 535 C CA . LYS A 1 69 ? -22.555 0.537 8.574 1.00 97.50 69 LYS A CA 1
ATOM 536 C C . LYS A 1 69 ? -21.670 -0.040 7.469 1.00 97.50 69 LYS A C 1
ATOM 538 O O . LYS A 1 69 ? -21.296 -1.209 7.510 1.00 97.50 69 LYS A O 1
ATOM 543 N N . ASN A 1 70 ? -21.331 0.776 6.473 1.00 97.06 70 ASN A N 1
ATOM 544 C CA . ASN A 1 70 ? -20.467 0.349 5.377 1.00 97.06 70 ASN A CA 1
ATOM 545 C C . ASN A 1 70 ? -19.017 0.159 5.842 1.00 97.06 70 ASN A C 1
ATOM 547 O O . ASN A 1 70 ? -18.359 -0.778 5.390 1.00 97.06 70 ASN A O 1
ATOM 551 N N . ALA A 1 71 ? -18.525 1.028 6.732 1.00 98.12 71 ALA A N 1
ATOM 552 C CA . ALA A 1 71 ? -17.200 0.902 7.334 1.00 98.12 71 ALA A CA 1
ATOM 553 C C . ALA A 1 71 ? -17.105 -0.346 8.225 1.00 98.12 71 ALA A C 1
ATOM 555 O O . ALA A 1 71 ? -16.154 -1.110 8.095 1.00 98.12 71 ALA A O 1
ATOM 556 N N . GLU A 1 72 ? -18.119 -0.595 9.058 1.00 98.50 72 GLU A N 1
ATOM 557 C CA . GLU A 1 72 ? -18.241 -1.788 9.901 1.00 98.50 72 GLU A CA 1
ATOM 558 C C . GLU A 1 72 ? -18.205 -3.064 9.062 1.00 98.50 72 GLU A C 1
ATOM 560 O O . GLU A 1 72 ? -17.399 -3.953 9.335 1.00 98.50 72 GLU A O 1
ATOM 565 N N . LYS A 1 73 ? -19.035 -3.140 8.014 1.00 98.56 73 LYS A N 1
ATOM 566 C CA . LYS A 1 73 ? -19.062 -4.289 7.105 1.00 98.56 73 LYS A CA 1
ATOM 567 C C . LYS A 1 73 ? -17.682 -4.551 6.497 1.00 98.56 73 LYS A C 1
ATOM 569 O O . LYS A 1 73 ? -17.177 -5.664 6.590 1.00 98.56 73 LYS A O 1
ATOM 574 N N . MET A 1 74 ? -17.072 -3.520 5.915 1.00 98.25 74 MET A N 1
ATOM 575 C CA . MET A 1 74 ? -15.769 -3.632 5.258 1.00 98.25 74 MET A CA 1
ATOM 576 C C . MET A 1 74 ? -14.664 -4.044 6.242 1.00 98.25 74 MET A C 1
ATOM 578 O O . MET A 1 74 ? -13.828 -4.881 5.917 1.00 98.25 74 MET A O 1
ATOM 582 N N . LEU A 1 75 ? -14.663 -3.489 7.458 1.00 98.69 75 LEU A N 1
ATOM 583 C CA . LEU A 1 75 ? -13.666 -3.828 8.472 1.00 98.69 75 LEU A CA 1
ATOM 584 C C . LEU A 1 75 ? -13.845 -5.264 8.977 1.00 98.69 75 LEU A C 1
ATOM 586 O O . LEU A 1 75 ? -12.858 -5.984 9.071 1.00 98.69 75 LEU A O 1
ATOM 590 N N . LYS A 1 76 ? -15.081 -5.721 9.227 1.00 98.56 76 LYS A N 1
ATOM 591 C CA . LYS A 1 76 ? -15.358 -7.124 9.589 1.00 98.56 76 LYS A CA 1
ATOM 592 C C . LYS A 1 76 ? -14.898 -8.100 8.505 1.00 98.56 76 LYS A C 1
ATOM 594 O O . LYS A 1 76 ? -14.288 -9.116 8.825 1.00 98.56 76 LYS A O 1
ATOM 599 N N . GLU A 1 77 ? -15.133 -7.772 7.235 1.00 98.69 77 GLU A N 1
ATOM 600 C CA . GLU A 1 77 ? -14.638 -8.559 6.098 1.00 98.69 77 GLU A CA 1
ATOM 601 C C . GLU A 1 77 ? -13.102 -8.616 6.075 1.00 98.69 77 GLU A C 1
ATOM 603 O O . GLU A 1 77 ? -12.536 -9.688 5.864 1.00 98.69 77 GLU A O 1
ATOM 608 N N . THR A 1 78 ? -12.409 -7.509 6.365 1.00 98.75 78 THR A N 1
ATOM 609 C CA . THR A 1 78 ? -10.944 -7.529 6.488 1.00 98.75 78 THR A CA 1
ATOM 610 C C . THR A 1 78 ? -10.458 -8.330 7.683 1.00 98.75 78 THR A C 1
ATOM 612 O O . THR A 1 78 ? -9.483 -9.059 7.542 1.00 98.75 78 THR A O 1
ATOM 615 N N . LEU A 1 79 ? -11.094 -8.222 8.849 1.00 98.56 79 LEU A N 1
ATOM 616 C CA . LEU A 1 79 ? -10.689 -8.984 10.034 1.00 98.56 79 LEU A CA 1
ATOM 617 C C . LEU A 1 79 ? -10.783 -10.495 9.763 1.00 98.56 79 LEU A C 1
ATOM 619 O O . LEU A 1 79 ? -9.818 -11.216 10.008 1.00 98.56 79 LEU A O 1
ATOM 623 N N . ALA A 1 80 ? -11.875 -10.949 9.138 1.00 98.44 80 ALA A N 1
ATOM 624 C CA . ALA A 1 80 ? -12.033 -12.338 8.703 1.00 98.44 80 ALA A CA 1
ATOM 625 C C . ALA A 1 80 ? -11.010 -12.746 7.622 1.00 98.44 80 ALA A C 1
ATOM 627 O O . ALA A 1 80 ? -10.458 -13.852 7.644 1.00 98.44 80 ALA A O 1
ATOM 628 N N . TRP A 1 81 ? -10.715 -11.853 6.671 1.00 98.56 81 TRP A N 1
ATOM 629 C CA . TRP A 1 81 ? -9.671 -12.091 5.674 1.00 98.56 81 TRP A CA 1
ATOM 630 C C . TRP A 1 81 ? -8.285 -12.213 6.318 1.00 98.56 81 TRP A C 1
ATOM 632 O O . TRP A 1 81 ? -7.544 -13.124 5.975 1.00 98.56 81 TRP A O 1
ATOM 642 N N . ARG A 1 82 ? -7.932 -11.366 7.291 1.00 98.25 82 ARG A N 1
ATOM 643 C CA . ARG A 1 82 ? -6.638 -11.452 7.988 1.00 98.25 82 ARG A CA 1
ATOM 644 C C . ARG A 1 82 ? -6.521 -12.720 8.822 1.00 98.25 82 ARG A C 1
ATOM 646 O O . ARG A 1 82 ? -5.475 -13.355 8.796 1.00 98.25 82 ARG A O 1
ATOM 653 N N . GLU A 1 83 ? -7.592 -13.137 9.490 1.00 96.69 83 GLU A N 1
ATOM 654 C CA . GLU A 1 83 ? -7.607 -14.386 10.257 1.00 96.69 83 GLU A CA 1
ATOM 655 C C . GLU A 1 83 ? -7.379 -15.622 9.365 1.00 96.69 83 GLU A C 1
ATOM 657 O O . GLU A 1 83 ? -6.657 -16.556 9.734 1.00 96.69 83 GLU A O 1
ATOM 662 N N . SER A 1 84 ? -7.945 -15.618 8.155 1.00 97.31 84 SER A N 1
ATOM 663 C CA . SER A 1 84 ? -7.790 -16.712 7.191 1.00 97.31 84 SER A CA 1
ATOM 664 C C . SER A 1 84 ? -6.469 -16.646 6.414 1.00 97.31 84 SER A C 1
ATOM 666 O O . SER A 1 84 ? -5.714 -17.619 6.427 1.00 97.31 84 SER A O 1
ATOM 668 N N . TYR A 1 85 ? -6.171 -15.510 5.780 1.00 98.12 85 TYR A N 1
ATOM 669 C CA . TYR A 1 85 ? -5.024 -15.296 4.892 1.00 98.12 85 TYR A CA 1
ATOM 670 C C . TYR A 1 85 ? -3.696 -15.091 5.635 1.00 98.12 85 TYR A C 1
ATOM 672 O O . TYR A 1 85 ? -2.647 -15.453 5.108 1.00 98.12 85 TYR A O 1
ATOM 680 N N . LYS A 1 86 ? -3.738 -14.539 6.856 1.00 97.56 86 LYS A N 1
ATOM 681 C CA . LYS A 1 86 ? -2.583 -14.286 7.741 1.00 97.56 86 LYS A CA 1
ATOM 682 C C . LYS A 1 86 ? -1.432 -13.544 7.049 1.00 97.56 86 LYS A C 1
ATOM 684 O O . LYS A 1 86 ? -0.310 -14.053 6.992 1.00 97.56 86 LYS A O 1
ATOM 689 N N . PRO A 1 87 ? -1.673 -12.331 6.519 1.00 98.00 87 PRO A N 1
ATOM 690 C CA . PRO A 1 87 ? -0.636 -11.576 5.817 1.00 98.00 87 PRO A CA 1
ATOM 691 C C . PRO A 1 87 ? 0.592 -11.295 6.705 1.00 98.00 87 PRO A C 1
ATOM 693 O O . PRO A 1 87 ? 1.718 -11.301 6.217 1.00 98.00 87 PRO A O 1
ATOM 696 N N . GLU A 1 88 ? 0.401 -11.150 8.020 1.00 95.94 88 GLU A N 1
ATOM 697 C CA . GLU A 1 88 ? 1.484 -11.000 9.000 1.00 95.94 88 GLU A CA 1
ATOM 698 C C . GLU A 1 88 ? 2.386 -12.236 9.178 1.00 95.94 88 GLU A C 1
ATOM 700 O O . GLU A 1 88 ? 3.458 -12.126 9.777 1.00 95.94 88 GLU A O 1
ATOM 705 N N . ASP A 1 89 ? 1.985 -13.411 8.687 1.00 96.88 89 ASP A N 1
ATOM 706 C CA . ASP A 1 89 ? 2.767 -14.649 8.786 1.00 96.88 89 ASP A CA 1
ATOM 707 C C . ASP A 1 89 ? 3.586 -14.945 7.528 1.00 96.88 89 ASP A C 1
ATOM 709 O O . ASP A 1 89 ? 4.444 -15.823 7.566 1.00 96.88 89 ASP A O 1
ATOM 713 N N . ILE A 1 90 ? 3.399 -14.180 6.449 1.00 98.38 90 ILE A N 1
ATOM 714 C CA . ILE A 1 90 ? 4.204 -14.326 5.234 1.00 98.38 90 ILE A CA 1
ATOM 715 C C . ILE A 1 90 ? 5.653 -13.916 5.530 1.00 98.38 90 ILE A C 1
ATOM 717 O O . ILE A 1 90 ? 5.908 -12.873 6.139 1.00 98.38 90 ILE A O 1
ATOM 721 N N . ARG A 1 91 ? 6.607 -14.742 5.106 1.00 98.31 91 ARG A N 1
ATOM 722 C CA . ARG A 1 91 ? 8.051 -14.518 5.249 1.00 98.31 91 ARG A CA 1
ATOM 723 C C . ARG A 1 91 ? 8.725 -14.423 3.892 1.00 98.31 91 ARG A C 1
ATOM 725 O O . ARG A 1 91 ? 8.205 -14.913 2.891 1.00 98.31 91 ARG A O 1
ATOM 732 N N . TRP A 1 92 ? 9.931 -13.867 3.866 1.00 98.44 92 TRP A N 1
ATOM 733 C CA . TRP A 1 92 ? 10.767 -13.807 2.673 1.00 98.44 92 TRP A CA 1
ATOM 734 C C . TRP A 1 92 ? 10.927 -15.185 2.026 1.00 98.44 92 TRP A C 1
ATOM 736 O O . TRP A 1 92 ? 10.766 -15.323 0.818 1.00 98.44 92 TRP A O 1
ATOM 746 N N . SER A 1 93 ? 11.138 -16.235 2.828 1.00 98.12 93 SER A N 1
ATOM 747 C CA . SER A 1 93 ? 11.270 -17.612 2.334 1.00 98.12 93 SER A CA 1
ATOM 748 C C . SER A 1 93 ? 10.043 -18.123 1.572 1.00 98.12 93 SER A C 1
ATOM 750 O O . SER A 1 93 ? 10.189 -19.010 0.738 1.00 98.12 93 SER A O 1
ATOM 752 N N . ASP A 1 94 ? 8.849 -17.577 1.825 1.00 98.06 94 ASP A N 1
ATOM 753 C CA . ASP A 1 94 ? 7.645 -17.933 1.073 1.00 98.06 94 ASP A CA 1
ATOM 754 C C . ASP A 1 94 ? 7.652 -17.372 -0.352 1.00 98.06 94 ASP A C 1
ATOM 756 O O . ASP A 1 94 ? 7.054 -17.971 -1.242 1.00 98.06 94 ASP A O 1
ATOM 760 N N . ILE A 1 95 ? 8.255 -16.197 -0.560 1.00 98.06 95 ILE A N 1
ATOM 761 C CA . ILE A 1 95 ? 8.106 -15.387 -1.783 1.00 98.06 95 ILE A CA 1
ATOM 762 C C . ILE A 1 95 ? 9.440 -15.073 -2.474 1.00 98.06 95 ILE A C 1
ATOM 764 O O . ILE A 1 95 ? 9.452 -14.363 -3.479 1.00 98.06 95 ILE A O 1
ATOM 768 N N . ALA A 1 96 ? 10.557 -15.602 -1.971 1.00 97.50 96 ALA A N 1
ATOM 769 C CA . ALA A 1 96 ? 11.898 -15.331 -2.484 1.00 97.50 96 ALA A CA 1
ATOM 770 C C . ALA A 1 96 ? 12.016 -15.693 -3.973 1.00 97.50 96 ALA A C 1
ATOM 772 O O . ALA A 1 96 ? 12.367 -14.834 -4.774 1.00 97.50 96 ALA A O 1
ATOM 773 N N . GLY A 1 97 ? 11.601 -16.903 -4.370 1.00 96.44 97 GLY A N 1
ATOM 774 C CA . GLY A 1 97 ? 11.624 -17.329 -5.780 1.00 96.44 97 GLY A CA 1
ATOM 775 C C . GLY A 1 97 ? 10.750 -16.458 -6.696 1.00 96.44 97 GLY A C 1
ATOM 776 O O . GLY A 1 97 ? 11.112 -16.115 -7.819 1.00 96.44 97 GLY A O 1
ATOM 777 N N . GLU A 1 98 ? 9.606 -16.002 -6.183 1.00 96.50 98 GLU A N 1
ATOM 778 C CA . GLU A 1 98 ? 8.719 -15.073 -6.892 1.00 96.50 98 GLU A CA 1
ATOM 779 C C . GLU A 1 98 ? 9.371 -13.684 -7.083 1.00 96.50 98 GLU A C 1
ATOM 781 O O . GLU A 1 98 ? 8.995 -12.933 -7.986 1.00 96.50 98 GLU A O 1
ATOM 786 N N . SER A 1 99 ? 10.360 -13.349 -6.249 1.00 96.88 99 SER A N 1
ATOM 787 C CA . SER A 1 99 ? 11.031 -12.044 -6.173 1.00 96.88 99 SER A CA 1
ATOM 788 C C . SER A 1 99 ? 12.404 -11.994 -6.840 1.00 96.88 99 SER A C 1
ATOM 790 O O . SER A 1 99 ? 12.973 -10.909 -6.917 1.00 96.88 99 SER A O 1
ATOM 792 N N . GLU A 1 100 ? 12.906 -13.109 -7.379 1.00 96.19 100 GLU A N 1
ATOM 793 C CA . GLU A 1 100 ? 14.237 -13.209 -8.007 1.00 96.19 100 GLU A CA 1
ATOM 794 C C . GLU A 1 100 ? 14.500 -12.136 -9.070 1.00 96.19 100 GLU A C 1
ATOM 796 O O . GLU A 1 100 ? 15.593 -11.586 -9.145 1.00 96.19 100 GLU A O 1
ATOM 801 N N . SER A 1 101 ? 13.492 -11.791 -9.875 1.00 94.69 101 SER A N 1
ATOM 802 C CA . SER A 1 101 ? 13.642 -10.808 -10.953 1.00 94.69 101 SER A CA 1
ATOM 803 C C . SER A 1 101 ? 13.531 -9.346 -10.505 1.00 94.69 101 SER A C 1
ATOM 805 O O . SER A 1 101 ? 13.614 -8.443 -11.340 1.00 94.69 101 SER A O 1
ATOM 807 N N . GLY A 1 102 ? 13.251 -9.081 -9.224 1.00 94.44 102 GLY A N 1
ATOM 808 C CA . GLY A 1 102 ? 13.002 -7.725 -8.729 1.00 94.44 102 GLY A CA 1
ATOM 809 C C . GLY A 1 102 ? 11.772 -7.060 -9.360 1.00 94.44 102 GLY A C 1
ATOM 810 O O . GLY A 1 102 ? 11.730 -5.840 -9.509 1.00 94.44 102 GLY A O 1
ATOM 811 N N . LYS A 1 103 ? 10.769 -7.841 -9.788 1.00 94.12 103 LYS A N 1
ATOM 812 C CA . LYS A 1 103 ? 9.542 -7.310 -10.416 1.00 94.12 103 LYS A CA 1
ATOM 813 C C . LYS A 1 103 ? 8.644 -6.523 -9.464 1.00 94.12 103 LYS A C 1
ATOM 815 O O . LYS A 1 103 ? 7.876 -5.684 -9.922 1.00 94.12 103 LYS A O 1
ATOM 820 N N . VAL A 1 104 ? 8.719 -6.802 -8.168 1.00 95.81 104 VAL A N 1
ATOM 821 C CA . VAL A 1 104 ? 8.084 -6.030 -7.099 1.00 95.81 104 VAL A CA 1
ATOM 822 C C . VAL A 1 104 ? 9.059 -6.009 -5.936 1.00 95.81 104 VAL A C 1
ATOM 824 O O . VAL A 1 104 ? 9.608 -7.053 -5.593 1.00 95.81 104 VAL A O 1
ATOM 827 N N . TYR A 1 105 ? 9.287 -4.840 -5.349 1.00 96.56 105 TYR A N 1
ATOM 828 C CA . TYR A 1 105 ? 10.10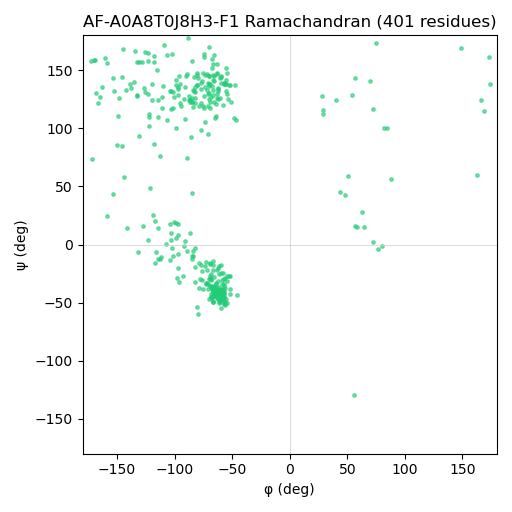0 -4.708 -4.145 1.00 96.56 105 TYR A CA 1
ATOM 829 C C . TYR A 1 105 ? 9.792 -3.407 -3.396 1.00 96.56 105 TYR A C 1
ATOM 831 O O . TYR A 1 105 ? 9.335 -2.427 -3.982 1.00 96.56 105 TYR A O 1
ATOM 839 N N . ARG A 1 106 ? 10.062 -3.362 -2.089 1.00 96.38 106 ARG A N 1
ATOM 840 C CA . ARG A 1 106 ? 10.135 -2.099 -1.340 1.00 96.38 106 ARG A CA 1
ATOM 841 C C . ARG A 1 106 ? 11.512 -1.468 -1.536 1.00 96.38 106 ARG A C 1
ATOM 843 O O . ARG A 1 106 ? 12.518 -2.112 -1.235 1.00 96.38 106 ARG A O 1
ATOM 850 N N . ALA A 1 107 ? 11.567 -0.214 -1.975 1.00 94.31 107 ALA A N 1
ATOM 851 C CA . ALA A 1 107 ? 12.821 0.523 -2.078 1.00 94.31 107 ALA A CA 1
ATOM 852 C C . ALA A 1 107 ? 13.490 0.718 -0.703 1.00 94.31 107 ALA A C 1
ATOM 854 O O . ALA A 1 107 ? 12.831 0.724 0.341 1.00 94.31 107 ALA A O 1
ATOM 855 N N . ASN A 1 108 ? 14.809 0.905 -0.712 1.00 90.44 108 ASN A N 1
ATOM 856 C CA . ASN A 1 108 ? 15.613 1.239 0.469 1.00 90.44 108 ASN A CA 1
ATOM 857 C C . ASN A 1 108 ? 15.630 2.749 0.785 1.00 90.44 108 ASN A C 1
ATOM 859 O O . ASN A 1 108 ? 16.152 3.153 1.820 1.00 90.44 108 ASN A O 1
ATOM 863 N N . PHE A 1 109 ? 15.037 3.577 -0.076 1.00 91.75 109 PHE A N 1
ATOM 864 C CA . PHE A 1 109 ? 14.842 5.006 0.148 1.00 91.75 109 PHE A CA 1
ATOM 865 C C . PHE A 1 109 ? 13.364 5.338 0.399 1.00 91.75 109 PHE A C 1
ATOM 867 O O . PHE A 1 109 ? 12.461 4.510 0.248 1.00 91.75 109 PHE A O 1
ATOM 874 N N . LYS A 1 110 ? 13.114 6.587 0.791 1.00 94.12 110 LYS A N 1
ATOM 875 C CA . LYS A 1 110 ? 11.781 7.128 1.069 1.00 94.12 110 LYS A CA 1
ATOM 876 C C . LYS A 1 110 ? 11.514 8.351 0.201 1.00 94.12 110 LYS A C 1
ATOM 878 O O . LYS A 1 110 ? 12.444 9.015 -0.249 1.00 94.12 110 LYS A O 1
ATOM 883 N N . GLY A 1 111 ? 10.239 8.674 0.002 1.00 94.88 111 GLY A N 1
ATOM 884 C CA . GLY A 1 111 ? 9.865 9.995 -0.503 1.00 94.88 111 GLY A CA 1
ATOM 885 C C . GLY A 1 111 ? 10.218 11.095 0.505 1.00 94.88 111 GLY A C 1
ATOM 886 O O . GLY A 1 111 ? 10.361 10.826 1.698 1.00 94.88 111 GLY A O 1
ATOM 887 N N . LYS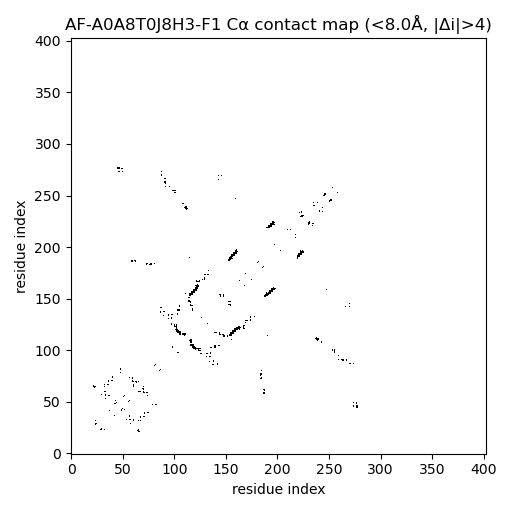 A 1 112 ? 10.264 12.352 0.052 1.00 94.88 112 LYS A N 1
ATOM 888 C CA . LYS A 1 112 ? 10.622 13.541 0.857 1.00 94.88 112 LYS A CA 1
ATOM 889 C C . LYS A 1 112 ? 9.829 13.692 2.161 1.00 94.88 112 LYS A C 1
ATOM 891 O O . LYS A 1 112 ? 10.310 14.267 3.128 1.00 94.88 112 LYS A O 1
ATOM 896 N N . LYS A 1 113 ? 8.605 13.153 2.206 1.00 94.88 113 LYS A N 1
ATOM 897 C CA . LYS A 1 113 ? 7.712 13.157 3.383 1.00 94.88 113 LYS A CA 1
ATOM 898 C C . LYS A 1 113 ? 7.701 11.832 4.163 1.00 94.88 113 LYS A C 1
ATOM 900 O O . LYS A 1 113 ? 6.748 11.537 4.878 1.00 94.88 113 LYS A O 1
ATOM 905 N N . GLY A 1 114 ? 8.719 10.994 3.977 1.00 95.38 114 GLY A N 1
ATOM 906 C CA . GLY A 1 114 ? 8.903 9.739 4.709 1.00 95.38 114 GLY A CA 1
ATOM 907 C C . GLY A 1 114 ? 8.078 8.546 4.212 1.00 95.38 114 GLY A C 1
ATOM 908 O O . GLY A 1 114 ? 8.234 7.450 4.757 1.00 95.38 114 GLY A O 1
ATOM 909 N N . HIS A 1 115 ? 7.243 8.720 3.178 1.00 97.31 115 HIS A N 1
ATOM 910 C CA . HIS A 1 115 ? 6.493 7.623 2.556 1.00 97.31 115 HIS A CA 1
ATOM 911 C C . HIS A 1 115 ? 7.452 6.518 2.095 1.00 97.31 115 HIS A C 1
ATOM 913 O O . HIS A 1 115 ? 8.448 6.799 1.419 1.00 97.31 115 HIS A O 1
ATOM 919 N N . THR A 1 116 ? 7.146 5.264 2.428 1.00 97.69 116 THR A N 1
ATOM 920 C CA . THR A 1 116 ? 7.813 4.116 1.802 1.00 97.69 116 THR A CA 1
ATOM 921 C C . THR A 1 116 ? 7.439 4.038 0.324 1.00 97.69 116 THR A C 1
ATOM 923 O O . THR A 1 116 ? 6.402 4.559 -0.098 1.00 97.69 116 THR A O 1
ATOM 926 N N . VAL A 1 117 ? 8.305 3.408 -0.470 1.00 97.19 117 VAL A N 1
ATOM 927 C CA . VAL A 1 117 ? 8.124 3.264 -1.917 1.00 97.19 117 VAL A CA 1
ATOM 928 C C . VAL A 1 117 ? 8.070 1.786 -2.260 1.00 97.19 117 VAL A C 1
ATOM 930 O O . VAL A 1 117 ? 8.996 1.044 -1.935 1.00 97.19 117 VAL A O 1
ATOM 933 N N . VAL A 1 118 ? 6.996 1.369 -2.922 1.00 97.75 118 VAL A N 1
ATOM 934 C CA . VAL A 1 118 ? 6.888 0.047 -3.543 1.00 97.75 118 VAL A CA 1
ATOM 935 C C . VAL A 1 118 ? 7.139 0.221 -5.033 1.00 97.75 118 VAL A C 1
ATOM 937 O O . VAL A 1 118 ? 6.401 0.934 -5.715 1.00 97.75 118 VAL A O 1
ATOM 940 N N . VAL A 1 119 ? 8.202 -0.402 -5.522 1.00 96.25 119 VAL A N 1
ATOM 941 C CA . VAL A 1 119 ? 8.601 -0.386 -6.925 1.00 96.25 119 VAL A CA 1
ATOM 942 C C . VAL A 1 119 ? 8.051 -1.627 -7.611 1.00 96.25 119 VAL A C 1
ATOM 944 O O . VAL A 1 119 ? 8.080 -2.721 -7.050 1.00 96.25 119 VAL A O 1
ATOM 947 N N . MET A 1 120 ? 7.533 -1.451 -8.822 1.00 95.25 120 MET A N 1
ATOM 948 C CA . MET A 1 120 ? 6.993 -2.521 -9.648 1.00 95.25 120 MET A CA 1
ATOM 949 C C . MET A 1 120 ? 7.538 -2.395 -11.071 1.00 95.25 120 MET A C 1
ATOM 951 O O . MET A 1 120 ? 7.403 -1.348 -11.702 1.00 95.25 120 MET A O 1
ATOM 955 N N . HIS A 1 121 ? 8.081 -3.484 -11.603 1.00 93.75 121 HIS A N 1
ATOM 956 C CA . HIS A 1 121 ? 8.511 -3.614 -12.992 1.00 93.75 121 HIS A CA 1
ATOM 957 C C . HIS A 1 121 ? 7.704 -4.725 -13.674 1.00 93.75 121 HIS A C 1
ATOM 959 O O . HIS A 1 121 ? 8.158 -5.871 -13.735 1.00 93.75 121 HIS A O 1
ATOM 965 N N . PRO A 1 122 ? 6.514 -4.424 -14.230 1.00 91.06 122 PRO A N 1
ATOM 966 C CA . PRO A 1 122 ? 5.701 -5.414 -14.937 1.00 91.06 122 PRO A CA 1
ATOM 967 C C . PRO A 1 122 ? 6.448 -6.133 -16.072 1.00 91.06 122 PRO A C 1
ATOM 969 O O . PRO A 1 122 ? 6.143 -7.280 -16.383 1.00 91.06 122 PRO A O 1
ATOM 972 N N . GLY A 1 123 ? 7.454 -5.488 -16.675 1.00 91.56 123 GLY A N 1
ATOM 973 C CA . GLY A 1 123 ? 8.306 -6.098 -17.699 1.00 91.56 123 GLY A CA 1
ATOM 974 C C . GLY A 1 123 ? 9.209 -7.235 -17.206 1.00 91.56 123 GLY A C 1
ATOM 975 O O . GLY A 1 123 ? 9.668 -8.027 -18.025 1.00 91.56 123 GLY A O 1
ATOM 976 N N . ARG A 1 124 ? 9.430 -7.351 -15.888 1.00 93.19 124 ARG A N 1
ATOM 977 C CA . ARG A 1 124 ? 10.290 -8.362 -15.245 1.00 93.19 124 ARG A CA 1
ATOM 978 C C . ARG A 1 124 ? 9.505 -9.574 -14.717 1.00 93.19 124 ARG A C 1
ATOM 980 O O . ARG A 1 124 ? 10.004 -10.306 -13.865 1.00 93.19 124 ARG A O 1
ATOM 987 N N . GLN A 1 125 ? 8.271 -9.795 -15.177 1.00 92.88 125 GLN A N 1
ATOM 988 C CA . GLN A 1 125 ? 7.469 -10.957 -14.775 1.00 92.88 125 GLN A CA 1
ATOM 989 C C . GLN A 1 125 ? 8.202 -12.272 -15.098 1.00 92.88 125 GLN A C 1
ATOM 991 O O . GLN A 1 125 ? 8.492 -12.552 -16.259 1.00 92.88 125 GLN A O 1
ATOM 996 N N . ASN A 1 126 ? 8.476 -13.075 -14.069 1.00 90.81 126 ASN A N 1
ATOM 997 C CA . ASN A 1 126 ? 9.235 -14.328 -14.151 1.00 90.81 126 ASN A CA 1
ATOM 998 C C . ASN A 1 126 ? 8.382 -15.583 -13.894 1.00 90.81 126 ASN A C 1
ATOM 1000 O O . ASN A 1 126 ? 8.852 -16.690 -14.139 1.00 90.81 126 ASN A O 1
ATOM 1004 N N . THR A 1 127 ? 7.138 -15.440 -13.424 1.00 91.88 127 THR A N 1
ATOM 1005 C CA . THR A 1 127 ? 6.281 -16.580 -13.059 1.00 91.88 127 THR A CA 1
ATOM 1006 C C . THR A 1 127 ? 4.856 -16.433 -13.594 1.00 91.88 127 THR A C 1
ATOM 1008 O O . THR A 1 127 ? 4.423 -15.365 -14.031 1.00 91.88 127 THR A O 1
ATOM 1011 N N . THR A 1 128 ? 4.097 -17.530 -13.549 1.00 90.50 128 THR A N 1
ATOM 1012 C CA . THR A 1 128 ? 2.687 -17.596 -13.974 1.00 90.50 128 THR A CA 1
ATOM 1013 C C . THR A 1 128 ? 1.725 -17.919 -12.828 1.00 90.50 128 THR A C 1
ATOM 1015 O O . THR A 1 128 ? 0.508 -17.870 -13.015 1.00 90.50 128 THR A O 1
ATOM 1018 N N . ASN A 1 129 ? 2.242 -18.235 -11.634 1.00 93.81 129 ASN A N 1
ATOM 1019 C CA . ASN A 1 129 ? 1.423 -18.588 -10.481 1.00 93.81 129 ASN A CA 1
ATOM 1020 C C . ASN A 1 129 ? 0.803 -17.328 -9.856 1.00 93.81 129 ASN A C 1
ATOM 1022 O O . ASN A 1 129 ? 1.429 -16.632 -9.059 1.00 93.81 129 ASN A O 1
ATOM 1026 N N . GLY A 1 130 ? -0.456 -17.063 -10.201 1.00 92.94 130 GLY A N 1
ATOM 1027 C CA . GLY A 1 130 ? -1.195 -15.897 -9.719 1.00 92.94 130 GLY A CA 1
ATOM 1028 C C . GLY A 1 130 ? -1.304 -15.791 -8.197 1.00 92.94 130 GLY A C 1
ATOM 1029 O O . GLY A 1 130 ? -1.212 -14.692 -7.660 1.00 92.94 130 GLY A O 1
ATOM 1030 N N . HIS A 1 131 ? -1.429 -16.918 -7.491 1.00 95.06 131 HIS A N 1
ATOM 1031 C CA . HIS A 1 131 ? -1.481 -16.915 -6.028 1.00 95.06 131 HIS A CA 1
ATOM 1032 C C . HIS A 1 131 ? -0.152 -16.438 -5.425 1.00 95.06 131 HIS A C 1
ATOM 1034 O O . HIS A 1 131 ? -0.149 -15.648 -4.483 1.00 95.06 131 HIS A O 1
ATOM 1040 N N . MET A 1 132 ? 0.981 -16.863 -5.996 1.00 96.62 132 MET A N 1
ATOM 1041 C CA . MET A 1 132 ? 2.301 -16.398 -5.554 1.00 96.62 132 MET A CA 1
ATOM 1042 C C . MET A 1 132 ? 2.528 -14.920 -5.865 1.00 96.62 132 MET A C 1
ATOM 1044 O O . MET A 1 132 ? 3.038 -14.207 -5.005 1.00 96.62 132 MET A O 1
ATOM 1048 N N . GLN A 1 133 ? 2.064 -14.435 -7.021 1.00 95.38 133 GLN A N 1
ATOM 1049 C CA . GLN A 1 133 ? 2.104 -13.007 -7.369 1.00 95.38 133 GLN A CA 1
ATOM 1050 C C . GLN A 1 133 ? 1.346 -12.155 -6.340 1.00 95.38 133 GLN A C 1
ATOM 1052 O O . GLN A 1 133 ? 1.836 -11.120 -5.890 1.00 95.38 133 GLN A O 1
ATOM 1057 N N . ILE A 1 134 ? 0.160 -12.610 -5.928 1.00 96.19 134 ILE A N 1
ATOM 1058 C CA . ILE A 1 134 ? -0.654 -11.927 -4.917 1.00 96.19 134 ILE A CA 1
ATOM 1059 C C . ILE A 1 134 ? 0.020 -11.994 -3.544 1.00 96.19 134 ILE A C 1
ATOM 1061 O O . ILE A 1 134 ? 0.125 -10.968 -2.874 1.00 96.19 134 ILE A O 1
ATOM 1065 N N . LYS A 1 135 ? 0.531 -13.167 -3.143 1.00 98.31 135 LYS A N 1
ATOM 1066 C CA . LYS A 1 135 ? 1.250 -13.347 -1.871 1.00 98.31 135 LYS A CA 1
ATOM 1067 C C . LYS A 1 135 ? 2.482 -12.441 -1.787 1.00 98.31 135 LYS A C 1
ATOM 1069 O O . LYS A 1 135 ? 2.694 -11.804 -0.759 1.00 98.31 135 LYS A O 1
ATOM 1074 N N . GLN A 1 136 ? 3.246 -12.322 -2.875 1.00 98.06 136 GLN A N 1
ATOM 1075 C CA . GLN A 1 136 ? 4.378 -11.399 -2.990 1.00 98.06 136 GLN A CA 1
ATOM 1076 C C . GLN A 1 136 ? 3.940 -9.941 -2.830 1.00 98.06 136 GLN A C 1
ATOM 1078 O O . GLN A 1 136 ? 4.553 -9.197 -2.065 1.00 98.06 136 GLN A O 1
ATOM 1083 N N . LEU A 1 137 ? 2.882 -9.517 -3.527 1.00 97.38 137 LEU A N 1
ATOM 1084 C CA . LEU A 1 137 ? 2.387 -8.148 -3.400 1.00 97.38 137 LEU A CA 1
ATOM 1085 C C . LEU A 1 137 ? 1.961 -7.851 -1.959 1.00 97.38 137 LEU A C 1
ATOM 1087 O O . LEU A 1 137 ? 2.375 -6.837 -1.404 1.00 97.38 137 LEU A O 1
ATOM 1091 N N . VAL A 1 138 ? 1.177 -8.736 -1.340 1.00 98.50 138 VAL A N 1
ATOM 1092 C CA . VAL A 1 138 ? 0.730 -8.569 0.049 1.00 98.50 138 VAL A CA 1
ATOM 1093 C C . VAL A 1 138 ? 1.919 -8.495 1.008 1.00 98.50 138 VAL A C 1
ATOM 1095 O O . VAL A 1 138 ? 1.948 -7.600 1.851 1.00 98.50 138 VAL A O 1
ATOM 1098 N N . TYR A 1 139 ? 2.931 -9.351 0.834 1.00 98.69 139 TYR A N 1
ATOM 1099 C CA . TYR A 1 139 ? 4.169 -9.289 1.615 1.00 98.69 139 TYR A CA 1
ATOM 1100 C C . TYR A 1 139 ? 4.825 -7.904 1.543 1.00 98.69 139 TYR A C 1
ATOM 1102 O O . TYR A 1 139 ? 5.111 -7.294 2.574 1.00 98.69 139 TYR A O 1
ATOM 1110 N N . PHE A 1 140 ? 5.006 -7.362 0.335 1.00 98.56 140 PHE A N 1
ATOM 1111 C CA . PHE A 1 140 ? 5.611 -6.041 0.170 1.00 98.56 140 PHE A CA 1
ATOM 1112 C C . PHE A 1 140 ? 4.729 -4.899 0.678 1.00 98.56 140 PHE A C 1
ATOM 1114 O O . PHE A 1 140 ? 5.269 -3.903 1.155 1.00 98.56 140 PHE A O 1
ATOM 1121 N N . LEU A 1 141 ? 3.399 -5.027 0.635 1.00 98.19 141 LEU A N 1
ATOM 1122 C CA . LEU A 1 141 ? 2.491 -4.048 1.238 1.00 98.19 141 LEU A CA 1
ATOM 1123 C C . LEU A 1 141 ? 2.612 -4.034 2.765 1.00 98.19 141 LEU A C 1
ATOM 1125 O O . LEU A 1 141 ? 2.780 -2.960 3.340 1.00 98.19 141 LEU A O 1
ATOM 1129 N N . GLU A 1 142 ? 2.569 -5.194 3.428 1.00 98.19 142 GLU A N 1
ATOM 1130 C CA . GLU A 1 142 ? 2.737 -5.278 4.887 1.00 98.19 142 GLU A CA 1
ATOM 1131 C C . GLU A 1 142 ? 4.130 -4.785 5.306 1.00 98.19 142 GLU A C 1
ATOM 1133 O O . GLU A 1 142 ? 4.253 -3.984 6.234 1.00 98.19 142 GLU A O 1
ATOM 1138 N N . ASN A 1 143 ? 5.178 -5.178 4.575 1.00 97.69 143 ASN A N 1
ATOM 1139 C CA . ASN A 1 143 ? 6.540 -4.712 4.819 1.00 97.69 143 ASN A CA 1
ATOM 1140 C C . ASN A 1 143 ? 6.673 -3.186 4.639 1.00 97.69 143 ASN A C 1
ATOM 1142 O O . ASN A 1 143 ? 7.285 -2.508 5.471 1.00 97.69 143 ASN A O 1
ATOM 1146 N N . ALA A 1 144 ? 6.072 -2.625 3.584 1.00 98.19 144 ALA A N 1
ATOM 1147 C CA . ALA A 1 144 ? 6.057 -1.186 3.343 1.00 98.19 144 ALA A CA 1
ATOM 1148 C C . ALA A 1 144 ? 5.296 -0.425 4.434 1.00 98.19 144 ALA A C 1
ATOM 1150 O O . ALA A 1 144 ? 5.735 0.664 4.798 1.00 98.19 144 ALA A O 1
ATOM 1151 N N . ILE A 1 145 ? 4.202 -0.987 4.963 1.00 97.69 145 ILE A N 1
ATOM 1152 C CA . ILE A 1 145 ? 3.421 -0.412 6.069 1.00 97.69 145 ILE A CA 1
ATOM 1153 C C . ILE A 1 145 ? 4.237 -0.400 7.361 1.00 97.69 145 ILE A C 1
ATOM 1155 O O . ILE A 1 145 ? 4.329 0.644 8.000 1.00 97.69 145 ILE A O 1
ATOM 1159 N N . LEU A 1 146 ? 4.872 -1.520 7.720 1.00 96.06 146 LEU A N 1
ATOM 1160 C CA . LEU A 1 146 ? 5.685 -1.632 8.939 1.00 96.06 146 LEU A CA 1
ATOM 1161 C C . LEU A 1 146 ? 6.899 -0.697 8.954 1.00 96.06 146 LEU A C 1
ATOM 1163 O O . LEU A 1 146 ? 7.441 -0.407 10.015 1.00 96.06 146 LEU A O 1
ATOM 1167 N N . ASN A 1 147 ? 7.329 -0.227 7.784 1.00 96.81 147 ASN A N 1
ATOM 1168 C CA . ASN A 1 147 ? 8.471 0.668 7.642 1.00 96.81 147 ASN A CA 1
ATOM 1169 C C . ASN A 1 147 ? 8.063 2.126 7.403 1.00 96.81 147 ASN A C 1
ATOM 1171 O O . ASN A 1 147 ? 8.920 2.949 7.073 1.00 96.81 147 ASN A O 1
ATOM 1175 N N . LEU A 1 148 ? 6.783 2.480 7.544 1.00 96.50 148 LEU A N 1
ATOM 1176 C CA . LEU A 1 148 ? 6.360 3.880 7.574 1.00 96.50 148 LEU A CA 1
ATOM 1177 C C . LEU A 1 148 ? 6.825 4.553 8.878 1.00 96.50 148 LEU A C 1
ATOM 1179 O O . LEU A 1 148 ? 6.867 3.902 9.920 1.00 96.50 148 LEU A O 1
ATOM 1183 N N . PRO A 1 149 ? 7.199 5.844 8.839 1.00 95.00 149 PRO A N 1
ATOM 1184 C CA . PRO A 1 149 ? 7.450 6.596 10.061 1.00 95.00 149 PRO A CA 1
ATOM 1185 C C . PRO A 1 149 ? 6.149 6.794 10.849 1.00 95.00 149 PRO A C 1
ATOM 1187 O O . PRO A 1 149 ? 5.051 6.732 10.293 1.00 95.00 149 PRO A O 1
ATOM 1190 N N . GLU A 1 150 ? 6.278 7.078 12.143 1.00 90.88 150 GLU A N 1
ATOM 1191 C CA . GLU A 1 150 ? 5.133 7.385 12.999 1.00 90.88 150 GLU A CA 1
ATOM 1192 C C . GLU A 1 150 ? 4.300 8.545 12.423 1.00 90.88 150 GLU A C 1
ATOM 1194 O O . GLU A 1 150 ? 4.834 9.521 11.892 1.00 90.88 150 GLU A O 1
ATOM 1199 N N . GLY A 1 151 ? 2.973 8.411 12.476 1.00 90.44 151 GLY A N 1
ATOM 1200 C CA . GLY A 1 151 ? 2.033 9.388 11.917 1.00 90.44 151 GLY A CA 1
ATOM 1201 C C . GLY A 1 151 ? 1.877 9.351 10.391 1.00 90.44 151 GLY A C 1
ATOM 1202 O O . GLY A 1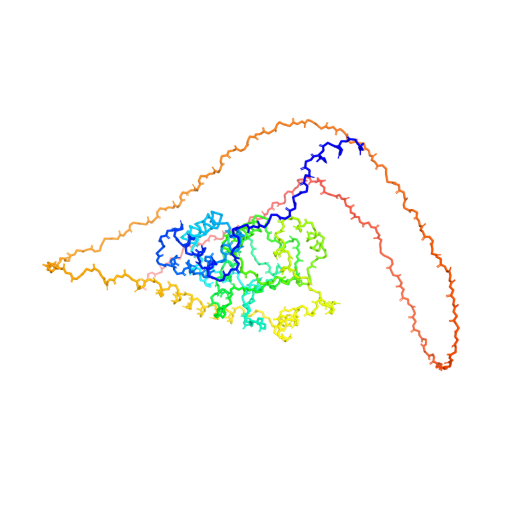 151 ? 1.037 10.072 9.855 1.00 90.44 151 GLY A O 1
ATOM 1203 N N . GLN A 1 152 ? 2.632 8.511 9.675 1.00 94.88 152 GLN A N 1
ATOM 1204 C CA . GLN A 1 152 ? 2.462 8.297 8.239 1.00 94.88 152 GLN A CA 1
ATOM 1205 C C . GLN A 1 152 ? 1.702 6.996 7.963 1.00 94.88 152 GLN A C 1
ATOM 1207 O O .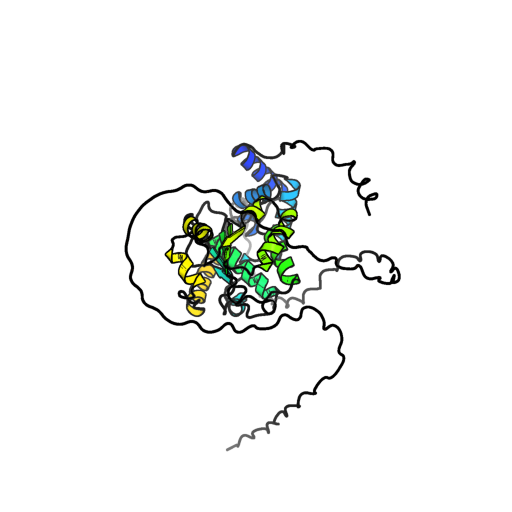 GLN A 1 152 ? 2.062 5.928 8.446 1.00 94.88 152 GLN A O 1
ATOM 1212 N N . GLU A 1 153 ? 0.679 7.066 7.113 1.00 94.88 153 GLU A N 1
ATOM 1213 C CA . GLU A 1 153 ? -0.191 5.919 6.820 1.00 94.88 153 GLU A CA 1
ATOM 1214 C C . GLU A 1 153 ? -0.100 5.430 5.372 1.00 94.88 153 GLU A C 1
ATOM 1216 O O . GLU A 1 153 ? -0.612 4.347 5.059 1.00 94.88 153 GLU A O 1
ATOM 1221 N N . GLN A 1 154 ? 0.523 6.229 4.498 1.00 96.88 154 GLN A N 1
ATOM 1222 C CA . GLN A 1 154 ? 0.475 6.047 3.055 1.00 96.88 154 GLN A CA 1
ATOM 1223 C C . GLN A 1 154 ? 1.838 5.724 2.441 1.00 96.88 154 GLN A C 1
ATOM 1225 O O . GLN A 1 154 ? 2.884 6.173 2.904 1.00 96.88 154 GLN A O 1
ATOM 1230 N N . MET A 1 155 ? 1.808 4.978 1.342 1.00 97.75 155 MET A N 1
ATOM 1231 C CA . MET A 1 155 ? 2.976 4.596 0.549 1.00 97.75 155 MET A CA 1
ATOM 1232 C C . MET A 1 155 ? 2.886 5.153 -0.875 1.00 97.75 155 MET A C 1
ATOM 1234 O O . MET A 1 155 ? 1.798 5.445 -1.380 1.00 97.75 155 MET A O 1
ATOM 1238 N N . ILE A 1 156 ? 4.035 5.288 -1.530 1.00 97.81 156 ILE A N 1
ATOM 1239 C CA . ILE A 1 156 ? 4.134 5.640 -2.948 1.00 97.81 156 ILE A CA 1
ATOM 1240 C C . ILE A 1 156 ? 4.320 4.360 -3.754 1.00 97.81 156 ILE A C 1
ATOM 1242 O O . ILE A 1 156 ? 5.120 3.504 -3.381 1.00 97.81 156 ILE A O 1
ATOM 1246 N N . TRP A 1 157 ? 3.604 4.231 -4.866 1.00 97.62 157 TRP A N 1
ATOM 1247 C CA . TRP A 1 157 ? 3.868 3.180 -5.847 1.00 97.62 157 TRP A CA 1
ATOM 1248 C C . TRP A 1 157 ? 4.598 3.773 -7.038 1.00 97.62 157 TRP A C 1
ATOM 1250 O O . TRP A 1 157 ? 4.181 4.802 -7.565 1.00 97.62 157 TRP A O 1
ATOM 1260 N N . LEU A 1 158 ? 5.673 3.124 -7.465 1.00 95.88 158 LEU A N 1
ATOM 1261 C CA . LEU A 1 158 ? 6.455 3.511 -8.630 1.00 95.88 158 LEU A CA 1
ATOM 1262 C C . LEU A 1 158 ? 6.463 2.331 -9.594 1.00 95.88 158 LEU A C 1
ATOM 1264 O O . LEU A 1 158 ? 7.035 1.286 -9.306 1.00 95.88 158 LEU A O 1
ATOM 1268 N N . ILE A 1 159 ? 5.769 2.486 -10.716 1.00 94.56 159 ILE A N 1
ATOM 1269 C CA . ILE A 1 159 ? 5.530 1.417 -11.681 1.00 94.56 159 ILE A CA 1
ATOM 1270 C C . ILE A 1 159 ? 6.257 1.782 -12.969 1.00 94.56 159 ILE A C 1
ATOM 1272 O O . ILE A 1 159 ? 5.850 2.713 -13.665 1.00 94.56 159 ILE A O 1
ATOM 1276 N N . ASP A 1 160 ? 7.321 1.055 -13.289 1.00 93.31 160 ASP A N 1
ATOM 1277 C CA . ASP A 1 160 ? 8.107 1.264 -14.500 1.00 93.31 160 ASP A CA 1
ATOM 1278 C C . ASP A 1 160 ? 7.779 0.209 -15.560 1.00 93.31 160 ASP A C 1
ATOM 1280 O O . ASP A 1 160 ? 7.992 -0.991 -15.384 1.00 93.31 160 ASP A O 1
ATOM 1284 N N . TYR A 1 161 ? 7.246 0.672 -16.688 1.00 91.38 161 TYR A N 1
ATOM 1285 C CA . TYR A 1 161 ? 6.747 -0.184 -17.765 1.00 91.38 161 TYR A CA 1
ATOM 1286 C C . TYR A 1 161 ? 7.819 -0.612 -18.773 1.00 91.38 161 TYR A C 1
ATOM 1288 O O . TYR A 1 161 ? 7.494 -1.194 -19.815 1.00 91.38 161 TYR A O 1
ATOM 1296 N N . LYS A 1 162 ? 9.100 -0.352 -18.496 1.00 90.31 162 LYS A N 1
ATOM 1297 C CA . LYS A 1 162 ? 10.200 -0.834 -19.332 1.00 90.31 162 LYS A CA 1
ATOM 1298 C C . LYS A 1 162 ? 10.112 -2.355 -19.511 1.00 90.31 162 LYS A C 1
ATOM 1300 O O . LYS A 1 162 ? 9.944 -3.107 -18.557 1.00 90.31 162 LYS A O 1
ATOM 1305 N N . GLY A 1 163 ? 10.184 -2.809 -20.764 1.00 89.75 163 GLY A N 1
ATOM 1306 C CA . GLY A 1 163 ? 10.091 -4.232 -21.116 1.00 89.75 163 GLY A CA 1
ATOM 1307 C C . GLY A 1 163 ? 8.693 -4.854 -20.979 1.00 89.75 163 GLY A C 1
ATOM 1308 O O . GLY A 1 163 ? 8.533 -6.050 -21.223 1.00 89.75 163 GLY A O 1
ATOM 1309 N N . TRP A 1 164 ? 7.662 -4.087 -20.612 1.00 91.44 164 TRP A N 1
ATOM 1310 C CA . TRP A 1 164 ? 6.299 -4.611 -20.553 1.00 91.44 164 TRP A CA 1
ATOM 1311 C C . TRP A 1 164 ? 5.745 -4.917 -21.950 1.00 91.44 164 TRP A C 1
ATOM 1313 O O . TRP A 1 164 ? 5.893 -4.141 -22.896 1.00 91.44 164 TRP A O 1
ATOM 1323 N N . THR A 1 165 ? 5.060 -6.052 -22.067 1.00 87.38 165 THR A N 1
ATOM 1324 C CA . THR A 1 165 ? 4.366 -6.526 -23.264 1.00 87.38 165 THR A CA 1
ATOM 1325 C C . THR A 1 165 ? 3.081 -7.266 -22.872 1.00 87.38 165 THR A C 1
ATOM 1327 O O . THR A 1 165 ? 2.878 -7.666 -21.727 1.00 87.38 165 THR A O 1
ATOM 1330 N N . MET A 1 166 ? 2.212 -7.556 -23.842 1.00 83.44 166 MET A N 1
ATOM 1331 C CA . MET A 1 166 ? 1.030 -8.389 -23.572 1.00 83.44 166 MET A CA 1
ATOM 1332 C C . MET A 1 166 ? 1.389 -9.823 -23.136 1.00 83.44 166 MET A C 1
ATOM 1334 O O . MET A 1 166 ? 0.585 -10.474 -22.480 1.00 83.44 166 MET A O 1
ATOM 1338 N N . LYS A 1 167 ? 2.595 -10.317 -23.459 1.00 84.38 167 LYS A N 1
ATOM 1339 C CA . LYS A 1 167 ? 3.036 -11.683 -23.120 1.00 84.38 167 LYS A CA 1
ATOM 1340 C C . LYS A 1 167 ? 3.428 -11.846 -21.651 1.00 84.38 167 LYS A C 1
ATOM 1342 O O . LYS A 1 167 ? 3.283 -12.933 -21.112 1.00 84.38 167 LYS A O 1
ATOM 1347 N N . ASN A 1 168 ? 3.927 -10.784 -21.020 1.00 83.62 168 ASN A N 1
ATOM 1348 C CA . ASN A 1 168 ? 4.348 -10.781 -19.615 1.00 83.62 168 ASN A CA 1
ATOM 1349 C C . ASN A 1 168 ? 3.325 -10.079 -18.701 1.00 83.62 168 ASN A C 1
ATOM 1351 O O . ASN A 1 168 ? 3.621 -9.728 -17.562 1.00 83.62 168 ASN A O 1
ATOM 1355 N N . THR A 1 169 ? 2.096 -9.903 -19.195 1.00 83.31 169 THR A N 1
ATOM 1356 C CA . THR A 1 169 ? 0.973 -9.367 -18.423 1.00 83.31 169 THR A CA 1
ATOM 1357 C C . THR A 1 169 ? 0.336 -10.467 -17.580 1.00 83.31 169 THR A C 1
ATOM 1359 O O . THR A 1 169 ? 0.016 -11.540 -18.090 1.00 83.31 169 THR A O 1
ATOM 1362 N N . SER A 1 170 ? 0.111 -10.193 -16.293 1.00 82.12 170 SER A N 1
ATOM 1363 C CA . SER A 1 170 ? -0.603 -11.123 -15.416 1.00 82.12 170 SER A CA 1
ATOM 1364 C C . SER A 1 170 ? -2.024 -11.397 -15.930 1.00 82.12 170 SER A C 1
ATOM 1366 O O . SER A 1 170 ? -2.680 -10.484 -16.445 1.00 82.12 170 SER A O 1
ATOM 1368 N N . PRO A 1 171 ? -2.544 -12.628 -15.763 1.00 85.69 171 PRO A N 1
ATOM 1369 C CA . PRO A 1 171 ? -3.906 -12.957 -16.160 1.00 85.69 171 PRO A CA 1
ATOM 1370 C C . PRO A 1 171 ? -4.931 -12.018 -15.524 1.00 85.69 171 PRO A C 1
ATOM 1372 O O . PRO A 1 171 ? -4.790 -11.584 -14.380 1.00 85.69 171 PRO A O 1
ATOM 1375 N N . LEU A 1 172 ? -6.020 -11.751 -16.243 1.00 81.56 172 LEU A N 1
ATOM 1376 C CA . LEU A 1 172 ? -7.046 -10.814 -15.784 1.00 81.56 172 LEU A CA 1
ATOM 1377 C C . LEU A 1 172 ? -7.715 -11.251 -14.465 1.00 81.56 172 LEU A C 1
ATOM 1379 O O . LEU A 1 172 ? -8.214 -10.407 -13.727 1.00 81.56 172 LEU A O 1
ATOM 1383 N N . SER A 1 173 ? -7.723 -12.549 -14.145 1.00 86.75 173 SER A N 1
ATOM 1384 C CA . SER A 1 173 ? -8.147 -13.058 -12.831 1.00 86.75 173 SER A CA 1
ATOM 1385 C C . SER A 1 173 ? -7.269 -12.521 -11.700 1.00 86.75 173 SER A C 1
ATOM 1387 O O . SER A 1 173 ? -7.801 -11.961 -10.747 1.00 86.75 173 SER A O 1
ATOM 1389 N N . VAL A 1 174 ? -5.945 -12.594 -11.854 1.00 88.94 174 VAL A N 1
ATOM 1390 C CA . VAL A 1 174 ? -4.963 -12.098 -10.876 1.00 88.94 174 VAL A CA 1
ATOM 1391 C C . VAL A 1 174 ? -5.096 -10.591 -10.692 1.00 88.94 174 VAL A C 1
ATOM 1393 O O . VAL A 1 174 ? -5.102 -10.098 -9.567 1.00 88.94 174 VAL A O 1
ATOM 1396 N N . VAL A 1 175 ? -5.273 -9.852 -11.792 1.00 86.12 175 VAL A N 1
ATOM 1397 C CA . VAL A 1 175 ? -5.493 -8.397 -11.755 1.00 86.12 175 VAL A CA 1
ATOM 1398 C C . VAL A 1 175 ? -6.766 -8.045 -10.979 1.00 86.12 175 VAL A C 1
ATOM 1400 O O . VAL A 1 175 ? -6.747 -7.135 -10.151 1.00 86.12 175 VAL A O 1
ATOM 1403 N N . ARG A 1 176 ? -7.873 -8.764 -11.214 1.00 84.06 176 ARG A N 1
ATOM 1404 C CA . ARG A 1 176 ? -9.137 -8.540 -10.492 1.00 84.06 176 ARG A CA 1
ATOM 1405 C C . ARG A 1 176 ? -9.022 -8.875 -9.011 1.00 84.06 176 ARG A C 1
ATOM 1407 O O . ARG A 1 176 ? -9.519 -8.114 -8.187 1.00 84.06 176 ARG A O 1
ATOM 1414 N N . GLU A 1 177 ? -8.379 -9.986 -8.677 1.00 90.12 177 GLU A N 1
ATOM 1415 C CA . GLU A 1 177 ? -8.186 -10.404 -7.289 1.00 90.12 177 GLU A CA 1
ATOM 1416 C C . GLU A 1 177 ? -7.293 -9.412 -6.535 1.00 90.12 177 GLU A C 1
ATOM 1418 O O . GLU A 1 177 ? -7.656 -8.951 -5.455 1.00 90.12 177 GLU A O 1
ATOM 1423 N N . THR A 1 178 ? -6.204 -8.967 -7.166 1.00 90.12 178 THR A N 1
ATOM 1424 C CA . THR A 1 178 ? -5.334 -7.899 -6.654 1.00 90.12 178 THR A CA 1
ATOM 1425 C C . THR A 1 178 ? -6.129 -6.619 -6.399 1.00 90.12 178 THR A C 1
ATOM 1427 O O . THR A 1 178 ? -6.060 -6.051 -5.310 1.00 90.12 178 THR A O 1
ATOM 1430 N N . ALA A 1 179 ? -6.932 -6.173 -7.371 1.00 87.75 179 ALA A N 1
ATOM 1431 C CA . ALA A 1 179 ? -7.770 -4.988 -7.212 1.00 87.75 179 ALA A CA 1
ATOM 1432 C C . ALA A 1 179 ? -8.769 -5.141 -6.054 1.00 87.75 179 ALA A C 1
ATOM 1434 O O . ALA A 1 179 ? -8.933 -4.205 -5.273 1.00 87.75 179 ALA A O 1
ATOM 1435 N N . SER A 1 180 ? -9.382 -6.320 -5.908 1.00 89.38 180 SER A N 1
ATOM 1436 C CA . SER A 1 180 ? -10.285 -6.633 -4.797 1.00 89.38 180 SER A CA 1
ATOM 1437 C C . SER A 1 180 ? -9.574 -6.529 -3.445 1.00 89.38 180 SER A C 1
ATOM 1439 O O . SER A 1 180 ? -10.053 -5.819 -2.563 1.00 89.38 180 SER A O 1
ATOM 1441 N N . ILE A 1 181 ? -8.401 -7.155 -3.294 1.00 94.75 181 ILE A N 1
ATOM 1442 C CA . ILE A 1 181 ? -7.618 -7.118 -2.048 1.00 94.75 181 ILE A CA 1
ATOM 1443 C C . ILE A 1 181 ? -7.258 -5.677 -1.679 1.00 94.75 181 ILE A C 1
ATOM 1445 O O . ILE A 1 181 ? -7.472 -5.246 -0.547 1.00 94.75 181 ILE A O 1
ATOM 1449 N N . LEU A 1 182 ? -6.765 -4.898 -2.640 1.00 92.06 182 LEU A N 1
ATOM 1450 C CA . LEU A 1 182 ? -6.371 -3.508 -2.413 1.00 92.06 182 LEU A CA 1
ATOM 1451 C C . LEU A 1 182 ? -7.555 -2.625 -2.001 1.00 92.06 182 LEU A C 1
ATOM 1453 O O . LEU A 1 182 ? -7.447 -1.840 -1.061 1.00 92.06 182 LEU A O 1
ATOM 1457 N N . GLN A 1 183 ? -8.690 -2.760 -2.689 1.00 87.69 183 GLN A N 1
ATOM 1458 C CA . GLN A 1 183 ? -9.884 -1.950 -2.437 1.00 87.69 183 GLN A CA 1
ATOM 1459 C C . GLN A 1 183 ? -10.600 -2.326 -1.138 1.00 87.69 183 GLN A C 1
ATOM 1461 O O . GLN A 1 183 ? -11.190 -1.446 -0.504 1.00 87.69 183 GLN A O 1
ATOM 1466 N N . ASN A 1 184 ? -10.573 -3.607 -0.760 1.00 91.94 184 ASN A N 1
ATOM 1467 C CA . ASN A 1 184 ? -11.334 -4.128 0.373 1.00 91.94 184 ASN A CA 1
ATOM 1468 C C . ASN A 1 184 ? -10.516 -4.209 1.665 1.00 91.94 184 ASN A C 1
ATOM 1470 O O . ASN A 1 184 ? -11.075 -3.980 2.733 1.00 91.94 184 ASN A O 1
ATOM 1474 N N . HIS A 1 185 ? -9.206 -4.467 1.583 1.00 97.56 185 HIS A N 1
ATOM 1475 C CA . HIS A 1 185 ? -8.375 -4.770 2.757 1.00 97.56 185 HIS A CA 1
ATOM 1476 C C . HIS A 1 185 ? -7.260 -3.751 3.026 1.00 97.56 185 HIS A C 1
ATOM 1478 O O . HIS A 1 185 ? -6.770 -3.669 4.154 1.00 97.56 185 HIS A O 1
ATOM 1484 N N . TYR A 1 186 ? -6.921 -2.901 2.047 1.00 97.00 186 TYR A N 1
ATOM 1485 C CA . TYR A 1 186 ? -5.901 -1.848 2.177 1.00 97.00 186 TYR A CA 1
ATOM 1486 C C . TYR A 1 186 ? -6.439 -0.423 1.911 1.00 97.00 186 TYR A C 1
ATOM 1488 O O . TYR A 1 186 ? -5.815 0.341 1.163 1.00 97.00 186 TYR A O 1
ATOM 1496 N N . PRO A 1 187 ? -7.573 -0.009 2.521 1.00 95.50 187 PRO A N 1
ATOM 1497 C CA . PRO A 1 187 ? -8.137 1.318 2.288 1.00 95.50 187 PRO A CA 1
ATOM 1498 C C . PRO A 1 187 ? -7.176 2.444 2.679 1.00 95.50 187 PRO A C 1
ATOM 1500 O O . PRO A 1 187 ? -6.458 2.357 3.673 1.00 95.50 187 PRO A O 1
ATOM 1503 N N . GLU A 1 188 ? -7.212 3.533 1.906 1.00 95.06 188 GLU A N 1
ATOM 1504 C CA . GLU A 1 188 ? -6.484 4.784 2.170 1.00 95.06 188 GLU A CA 1
ATOM 1505 C C . GLU A 1 188 ? -4.951 4.656 2.286 1.00 95.06 188 GLU A C 1
ATOM 1507 O O . GLU A 1 188 ? -4.294 5.606 2.705 1.00 95.06 188 GLU A O 1
ATOM 1512 N N . ARG A 1 189 ? -4.352 3.538 1.845 1.00 96.44 189 ARG A N 1
ATOM 1513 C CA . ARG A 1 189 ? -2.895 3.304 1.906 1.00 96.44 189 ARG A CA 1
ATOM 1514 C C . ARG A 1 189 ? -2.082 3.935 0.773 1.00 96.44 189 ARG A C 1
ATOM 1516 O O . ARG A 1 189 ? -0.877 4.107 0.919 1.00 96.44 189 ARG A O 1
ATOM 1523 N N . LEU A 1 190 ? -2.695 4.283 -0.356 1.00 95.62 190 LEU A N 1
ATOM 1524 C CA . LEU A 1 190 ? -1.975 4.884 -1.484 1.00 95.62 190 LEU A CA 1
ATOM 1525 C C . LEU A 1 190 ? -1.842 6.402 -1.302 1.00 95.62 190 LEU A C 1
ATOM 1527 O O . LEU A 1 190 ? -2.860 7.093 -1.225 1.00 95.62 190 LEU A O 1
ATOM 1531 N N . HIS A 1 191 ? -0.612 6.920 -1.306 1.00 96.44 191 HIS A N 1
ATOM 1532 C CA . HIS A 1 191 ? -0.335 8.356 -1.404 1.00 96.44 191 HIS A CA 1
ATOM 1533 C C . HIS A 1 191 ? -0.457 8.816 -2.861 1.00 96.44 191 HIS A C 1
ATOM 1535 O O . HIS A 1 191 ? -1.299 9.646 -3.202 1.00 96.44 191 HIS A O 1
ATOM 1541 N N . VAL A 1 192 ? 0.364 8.221 -3.728 1.00 96.25 192 VAL A N 1
ATOM 1542 C CA . VAL A 1 192 ? 0.430 8.483 -5.168 1.00 96.25 192 VAL A CA 1
ATOM 1543 C C . VAL A 1 192 ? 0.946 7.227 -5.877 1.00 96.25 192 VAL A C 1
ATOM 1545 O O . VAL A 1 192 ? 1.795 6.518 -5.337 1.00 96.25 192 VAL A O 1
ATOM 1548 N N . ALA A 1 193 ? 0.423 6.943 -7.067 1.00 95.50 193 ALA A N 1
ATOM 1549 C CA . ALA A 1 193 ? 0.945 5.924 -7.970 1.00 95.50 193 ALA A CA 1
ATOM 1550 C C . ALA A 1 193 ? 1.561 6.612 -9.190 1.00 95.50 193 ALA A C 1
ATOM 1552 O O . ALA A 1 193 ? 0.868 7.306 -9.936 1.00 95.50 193 ALA A O 1
ATOM 1553 N N . ILE A 1 194 ? 2.860 6.427 -9.378 1.00 95.44 194 ILE A N 1
ATOM 1554 C CA . ILE A 1 194 ? 3.619 6.931 -10.513 1.00 95.44 194 ILE A CA 1
ATOM 1555 C C . ILE A 1 194 ? 3.690 5.841 -11.578 1.00 95.44 194 ILE A C 1
ATOM 1557 O O . ILE A 1 194 ? 4.240 4.770 -11.345 1.00 95.44 194 ILE A O 1
ATOM 1561 N N . MET A 1 195 ? 3.153 6.140 -12.753 1.00 93.88 195 MET A N 1
ATOM 1562 C CA . MET A 1 195 ? 3.219 5.315 -13.952 1.00 93.88 195 MET A CA 1
ATOM 1563 C C . MET A 1 195 ? 4.341 5.876 -14.824 1.00 93.88 195 MET A C 1
ATOM 1565 O O . MET A 1 195 ? 4.150 6.895 -15.491 1.00 93.88 195 MET A O 1
ATOM 1569 N N . HIS A 1 196 ? 5.514 5.250 -14.793 1.00 93.25 196 HIS A N 1
ATOM 1570 C CA . HIS A 1 196 ? 6.679 5.681 -15.555 1.00 93.25 196 HIS A CA 1
ATOM 1571 C C . HIS A 1 196 ? 6.743 4.991 -16.923 1.00 93.25 196 HIS A C 1
ATOM 1573 O O . HIS A 1 196 ? 6.693 3.763 -17.023 1.00 93.25 196 HIS A O 1
ATOM 1579 N N . ASN A 1 197 ? 6.822 5.804 -17.982 1.00 91.25 197 ASN A N 1
ATOM 1580 C CA . ASN A 1 197 ? 6.797 5.393 -19.389 1.00 91.25 197 ASN A CA 1
ATOM 1581 C C . ASN A 1 197 ? 5.734 4.323 -19.730 1.00 91.25 197 ASN A C 1
ATOM 1583 O O . ASN A 1 197 ? 6.048 3.364 -20.445 1.00 91.25 197 ASN A O 1
ATOM 1587 N N . PRO A 1 198 ? 4.474 4.446 -19.266 1.00 89.94 198 PRO A N 1
ATOM 1588 C CA . PRO A 1 198 ? 3.459 3.470 -19.613 1.00 89.94 198 PRO A CA 1
ATOM 1589 C C . PRO A 1 198 ? 3.212 3.476 -21.131 1.00 89.94 198 PRO A C 1
ATOM 1591 O O . PRO A 1 198 ? 3.300 4.527 -21.778 1.00 89.94 198 PRO A O 1
ATOM 1594 N N . PRO A 1 199 ? 2.878 2.321 -21.732 1.00 85.56 199 PRO A N 1
ATOM 1595 C CA . PRO A 1 199 ? 2.528 2.253 -23.144 1.00 85.56 199 PRO A CA 1
ATOM 1596 C C . PRO A 1 199 ? 1.386 3.217 -23.461 1.00 85.56 199 PRO A C 1
ATOM 1598 O O . PRO A 1 199 ? 0.433 3.315 -22.694 1.00 85.56 199 PRO A O 1
ATOM 1601 N N . ARG A 1 200 ? 1.418 3.877 -24.626 1.00 78.00 200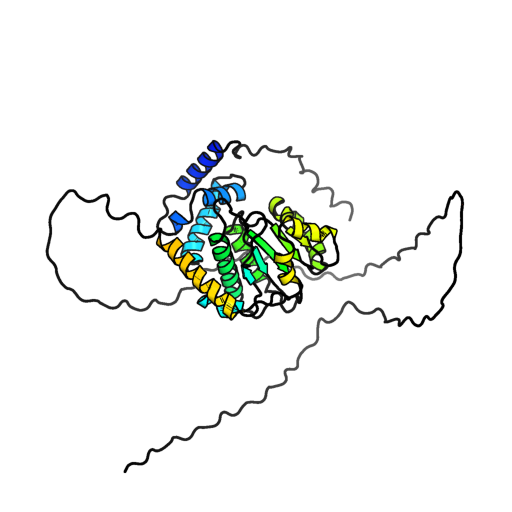 ARG A N 1
ATOM 1602 C CA . ARG A 1 200 ? 0.424 4.906 -25.010 1.00 78.00 200 ARG A CA 1
ATOM 1603 C C . ARG A 1 200 ? -1.038 4.446 -24.910 1.00 78.00 200 ARG A C 1
ATOM 1605 O O . ARG A 1 200 ? -1.924 5.260 -24.668 1.00 78.00 200 ARG A O 1
ATOM 1612 N N . LEU A 1 201 ? -1.296 3.144 -25.054 1.00 75.12 201 LEU A N 1
ATOM 1613 C CA . LEU A 1 201 ? -2.621 2.556 -24.848 1.00 75.12 201 LEU A CA 1
ATOM 1614 C C . LEU A 1 201 ? -3.158 2.800 -23.424 1.00 75.12 201 LEU A C 1
ATOM 1616 O O . LEU A 1 201 ? -4.358 3.008 -23.261 1.00 75.12 201 LEU A O 1
ATOM 1620 N N . PHE A 1 202 ? -2.295 2.833 -22.405 1.00 72.12 202 PHE A N 1
ATOM 1621 C CA . PHE A 1 202 ? -2.697 3.051 -21.015 1.00 72.12 202 PHE A CA 1
ATOM 1622 C C . PHE A 1 202 ? -3.308 4.425 -20.785 1.00 72.12 202 PHE A C 1
ATOM 1624 O O . PHE A 1 202 ? -4.245 4.517 -20.006 1.00 72.12 202 PHE A O 1
ATOM 1631 N N . GLU A 1 203 ? -2.870 5.480 -21.472 1.00 70.62 203 GLU A N 1
ATOM 1632 C CA . GLU A 1 203 ? -3.518 6.791 -21.338 1.00 70.62 203 GLU A CA 1
ATOM 1633 C C . GLU A 1 203 ? -4.944 6.785 -21.900 1.00 70.62 203 GLU A C 1
ATOM 1635 O O . GLU A 1 203 ? -5.849 7.405 -21.337 1.00 70.62 203 GLU A O 1
ATOM 1640 N N . ALA A 1 204 ? -5.161 6.069 -23.008 1.00 72.00 204 ALA A N 1
ATOM 1641 C CA . ALA A 1 204 ? -6.483 5.910 -23.603 1.00 72.00 204 ALA A CA 1
ATOM 1642 C C . ALA A 1 204 ? -7.397 5.075 -22.693 1.00 72.00 204 ALA A C 1
ATOM 1644 O O . ALA A 1 204 ? -8.517 5.491 -22.399 1.00 72.00 204 ALA A O 1
ATOM 1645 N N . VAL A 1 205 ? -6.891 3.954 -22.166 1.00 69.69 205 VAL A N 1
ATOM 1646 C CA . VAL A 1 205 ? -7.594 3.133 -21.168 1.00 69.69 205 VAL A CA 1
ATOM 1647 C C . VAL A 1 205 ? -7.863 3.940 -19.895 1.00 69.69 205 VAL A C 1
ATOM 1649 O O . VAL A 1 205 ? -8.965 3.878 -19.359 1.00 69.69 205 VAL A O 1
ATOM 1652 N N . TRP A 1 206 ? -6.920 4.776 -19.448 1.00 77.38 206 TRP A N 1
ATOM 1653 C CA . TRP A 1 206 ? -7.067 5.604 -18.250 1.00 77.38 206 TRP A CA 1
ATOM 1654 C C . TRP A 1 206 ? -8.223 6.608 -18.365 1.00 77.38 206 TRP A C 1
ATOM 1656 O O . TRP A 1 206 ? -8.994 6.814 -17.424 1.00 77.38 206 TRP A O 1
ATOM 1666 N N . LYS A 1 207 ? -8.403 7.197 -19.554 1.00 73.50 207 LYS A N 1
ATOM 1667 C CA . LYS A 1 207 ? -9.544 8.078 -19.851 1.00 73.50 207 LYS A CA 1
ATOM 1668 C C . LYS A 1 207 ? -10.881 7.333 -19.787 1.00 73.50 207 LYS A C 1
ATOM 1670 O O . LYS A 1 207 ? -11.871 7.928 -19.367 1.00 73.50 207 LYS A O 1
ATOM 1675 N N . ILE A 1 208 ? -10.895 6.049 -20.151 1.00 67.81 208 ILE A N 1
ATOM 1676 C CA . ILE A 1 208 ? -12.086 5.186 -20.126 1.00 67.81 208 ILE A CA 1
ATOM 1677 C C . ILE A 1 208 ? -12.401 4.691 -18.709 1.00 67.81 208 ILE A C 1
ATOM 1679 O O . ILE A 1 208 ? -13.572 4.616 -18.360 1.00 67.81 208 ILE A O 1
ATOM 1683 N N . VAL A 1 209 ? -11.399 4.382 -17.875 1.00 68.25 209 VAL A N 1
ATOM 1684 C CA . VAL A 1 209 ? -11.623 3.899 -16.493 1.00 68.25 209 VAL A CA 1
ATOM 1685 C C . VAL A 1 209 ? -11.999 5.013 -15.513 1.00 68.25 209 VAL A C 1
ATOM 1687 O O . VAL A 1 209 ? -12.557 4.731 -14.455 1.00 68.25 209 VAL A O 1
ATOM 1690 N N . LYS A 1 210 ? -11.749 6.283 -15.866 1.00 73.69 210 LYS A N 1
ATOM 1691 C CA . LYS A 1 210 ? -12.070 7.463 -15.045 1.00 73.69 210 LYS A CA 1
ATOM 1692 C C . LYS A 1 210 ? -13.483 7.463 -14.426 1.00 73.69 210 LYS A C 1
ATOM 1694 O O . LYS A 1 210 ? -13.574 7.815 -13.256 1.00 73.69 210 LYS A O 1
ATOM 1699 N N . PRO A 1 211 ? -14.574 7.100 -15.133 1.00 70.19 211 PRO A N 1
ATOM 1700 C CA . PRO A 1 211 ? -15.925 7.098 -14.563 1.00 70.19 211 PRO A CA 1
ATOM 1701 C C . PRO A 1 211 ? -16.159 6.006 -13.509 1.00 70.19 211 PRO A C 1
ATOM 1703 O O . PRO A 1 211 ? -17.130 6.090 -12.764 1.00 70.19 211 PRO A O 1
ATOM 1706 N N . PHE A 1 212 ? -15.298 4.986 -13.460 1.00 60.34 212 PHE A N 1
ATOM 1707 C CA . PHE A 1 212 ? -15.442 3.814 -12.592 1.00 60.34 212 PHE A CA 1
ATOM 1708 C C . PHE A 1 212 ? -14.548 3.876 -11.345 1.00 60.34 212 PHE A C 1
ATOM 1710 O O . PHE A 1 212 ? -14.700 3.056 -10.444 1.00 60.34 212 PHE A O 1
ATOM 1717 N N . LEU A 1 213 ? -13.618 4.833 -11.287 1.00 69.44 213 LEU A N 1
ATOM 1718 C CA . LEU A 1 213 ? -12.754 5.066 -10.133 1.00 69.44 213 LEU A CA 1
ATOM 1719 C C . LEU A 1 213 ? -13.290 6.217 -9.289 1.00 69.44 213 LEU A C 1
ATOM 1721 O O . LEU A 1 213 ? -13.734 7.239 -9.815 1.00 69.44 213 LEU A O 1
ATOM 1725 N N . ASP A 1 214 ? -13.179 6.080 -7.969 1.00 73.88 214 ASP A N 1
ATOM 1726 C CA . ASP A 1 214 ? -13.435 7.201 -7.071 1.00 73.88 214 ASP A CA 1
ATOM 1727 C C . ASP A 1 214 ? -12.526 8.399 -7.455 1.00 73.88 214 ASP A C 1
ATOM 1729 O O . ASP A 1 214 ? -11.336 8.214 -7.753 1.00 73.88 214 ASP A O 1
ATOM 1733 N N . PRO A 1 215 ? -13.046 9.642 -7.444 1.00 78.88 215 PRO A N 1
ATOM 1734 C CA . PRO A 1 215 ? -12.269 10.829 -7.784 1.00 78.88 215 PRO A CA 1
ATOM 1735 C C . PRO A 1 215 ? -10.975 11.009 -6.979 1.00 78.88 215 PRO A C 1
ATOM 1737 O O . PRO A 1 215 ? -10.020 11.573 -7.519 1.00 78.88 215 PRO A O 1
ATOM 1740 N N . LYS A 1 216 ? -10.915 10.571 -5.711 1.00 82.00 216 LYS A N 1
ATOM 1741 C CA . LYS A 1 216 ? -9.690 10.642 -4.895 1.00 82.00 216 LYS A CA 1
ATOM 1742 C C . LYS A 1 216 ? -8.626 9.709 -5.469 1.00 82.00 216 LYS A C 1
ATOM 1744 O O . LYS A 1 216 ? -7.511 10.155 -5.724 1.00 82.00 216 LYS A O 1
ATOM 1749 N N . THR A 1 217 ? -8.982 8.459 -5.745 1.00 79.50 217 THR A N 1
ATOM 1750 C CA . THR A 1 217 ? -8.101 7.444 -6.336 1.00 79.50 217 THR A CA 1
ATOM 1751 C C . THR A 1 217 ? -7.614 7.871 -7.717 1.00 79.50 217 THR A C 1
ATOM 1753 O O . THR A 1 217 ? -6.416 7.820 -7.988 1.00 79.50 217 THR A O 1
ATOM 1756 N N . PHE A 1 218 ? -8.500 8.398 -8.568 1.00 84.44 218 PHE A N 1
ATOM 1757 C CA . PHE A 1 218 ? -8.120 8.867 -9.903 1.00 84.44 218 PHE A CA 1
ATOM 1758 C C . PHE A 1 218 ? -7.040 9.964 -9.864 1.00 84.44 218 PHE A C 1
ATOM 1760 O O . PHE A 1 218 ? -6.122 9.963 -10.682 1.00 84.44 218 PHE A O 1
ATOM 1767 N N . ARG A 1 219 ? -7.114 10.896 -8.902 1.00 89.00 219 ARG A N 1
ATOM 1768 C CA . ARG A 1 219 ? -6.145 12.004 -8.764 1.00 89.00 219 ARG A CA 1
ATOM 1769 C C . ARG A 1 219 ? -4.767 11.559 -8.269 1.00 89.00 219 ARG A C 1
ATOM 1771 O O . ARG A 1 219 ? -3.800 12.297 -8.480 1.00 89.00 219 ARG A O 1
ATOM 1778 N N . LYS A 1 220 ? -4.689 10.397 -7.612 1.00 92.44 220 LYS A N 1
ATOM 1779 C CA . LYS A 1 220 ? -3.449 9.823 -7.072 1.00 92.44 220 LYS A CA 1
ATOM 1780 C C . LYS A 1 220 ? -2.600 9.140 -8.144 1.00 92.44 220 LYS A C 1
ATOM 1782 O O . LYS A 1 220 ? -1.423 8.918 -7.898 1.00 92.44 220 LYS A O 1
ATOM 1787 N N . VAL A 1 221 ? -3.143 8.834 -9.322 1.00 91.56 221 VAL A N 1
ATOM 1788 C CA . VAL A 1 221 ? -2.357 8.255 -10.422 1.00 91.56 221 VAL A CA 1
ATOM 1789 C C . VAL A 1 221 ? -1.734 9.364 -11.265 1.00 91.56 221 VAL A C 1
ATOM 1791 O O . VAL A 1 221 ? -2.423 10.285 -11.710 1.00 91.56 221 VAL A O 1
ATOM 1794 N N . LYS A 1 222 ? -0.421 9.284 -11.472 1.00 92.38 222 LYS A N 1
ATOM 1795 C CA . LYS A 1 222 ? 0.389 10.262 -12.201 1.00 92.38 222 LYS A CA 1
ATOM 1796 C C . LYS A 1 222 ? 1.178 9.564 -13.294 1.00 92.38 222 LYS A C 1
ATOM 1798 O O . LYS A 1 222 ? 1.771 8.521 -13.054 1.00 92.38 222 LYS A O 1
ATOM 1803 N N . PHE A 1 223 ? 1.189 10.152 -14.481 1.00 92.62 223 PHE A N 1
ATOM 1804 C CA . PHE A 1 223 ? 1.925 9.645 -15.634 1.00 92.62 223 PHE A CA 1
ATOM 1805 C C . PHE A 1 223 ? 3.214 10.446 -15.772 1.00 92.62 223 PHE A C 1
ATOM 1807 O O . PHE A 1 223 ? 3.167 11.676 -15.797 1.00 92.62 223 PHE A O 1
ATOM 1814 N N . VAL A 1 224 ? 4.346 9.752 -15.840 1.00 92.69 224 VAL A N 1
ATOM 1815 C CA . VAL A 1 224 ? 5.676 10.354 -15.949 1.00 92.69 224 VAL A CA 1
ATOM 1816 C C . VAL A 1 224 ? 6.389 9.764 -17.157 1.00 92.69 224 VAL A C 1
ATOM 1818 O O . VAL A 1 224 ? 6.430 8.547 -17.328 1.00 92.69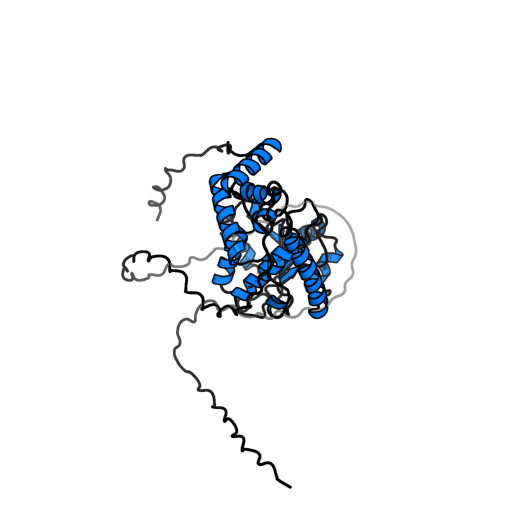 224 VAL A O 1
ATOM 1821 N N . TYR A 1 225 ? 6.961 10.624 -17.998 1.00 91.19 225 TYR A N 1
ATOM 1822 C CA . TYR A 1 225 ? 7.645 10.225 -19.225 1.00 91.19 225 TYR A CA 1
ATOM 1823 C C . TYR A 1 225 ? 9.080 10.731 -19.236 1.00 91.19 225 TYR A C 1
ATOM 1825 O O . TYR A 1 225 ? 9.318 11.925 -19.061 1.00 91.19 225 TYR A O 1
ATOM 1833 N N . ALA A 1 226 ? 10.040 9.849 -19.519 1.00 87.38 226 ALA A N 1
ATOM 1834 C CA . ALA A 1 226 ? 11.474 10.171 -19.490 1.00 87.38 226 ALA A CA 1
ATOM 1835 C C . ALA A 1 226 ? 11.860 11.346 -20.410 1.00 87.38 226 ALA A C 1
ATOM 1837 O O . ALA A 1 226 ? 12.792 12.086 -20.126 1.00 87.38 226 ALA A O 1
ATOM 1838 N N . LYS A 1 227 ? 11.126 11.539 -21.514 1.00 87.44 227 LYS A N 1
ATOM 1839 C CA . LYS A 1 227 ? 11.379 12.604 -22.503 1.00 87.44 227 LYS A CA 1
ATOM 1840 C C . LYS A 1 227 ? 10.517 13.859 -22.307 1.00 87.44 227 LYS A C 1
ATOM 1842 O O . LYS A 1 227 ? 10.501 14.715 -23.186 1.00 87.44 227 LYS A O 1
ATOM 1847 N N . ASN A 1 228 ? 9.769 13.964 -21.209 1.00 90.50 228 ASN A N 1
ATOM 1848 C CA . ASN A 1 228 ? 8.915 15.114 -20.914 1.00 90.50 228 ASN A CA 1
ATOM 1849 C C . ASN A 1 228 ? 9.314 15.729 -19.566 1.00 90.50 228 ASN A C 1
ATOM 1851 O O . ASN A 1 228 ? 8.926 15.217 -18.515 1.00 90.50 228 ASN A O 1
ATOM 1855 N N . ALA A 1 229 ? 10.044 16.846 -19.621 1.00 89.19 229 ALA A N 1
ATOM 1856 C CA . ALA A 1 229 ? 10.559 17.550 -18.447 1.00 89.19 229 ALA A CA 1
ATOM 1857 C C . ALA A 1 229 ? 9.459 17.986 -17.462 1.00 89.19 229 ALA A C 1
ATOM 1859 O O . ALA A 1 229 ? 9.634 17.846 -16.258 1.00 89.19 229 ALA A O 1
ATOM 1860 N N . GLU A 1 230 ? 8.298 18.436 -17.947 1.00 90.12 230 GLU A N 1
ATOM 1861 C CA . GLU A 1 230 ? 7.186 18.839 -17.074 1.00 90.12 230 GLU A CA 1
ATOM 1862 C C . GLU A 1 230 ? 6.684 17.659 -16.234 1.00 90.12 230 GLU A C 1
ATOM 1864 O O . GLU A 1 230 ? 6.471 17.786 -15.031 1.00 90.12 230 GLU A O 1
ATOM 1869 N N . SER A 1 231 ? 6.557 16.479 -16.848 1.00 90.94 231 SER A N 1
ATOM 1870 C CA . SER A 1 231 ? 6.150 15.275 -16.120 1.00 90.94 231 SER A CA 1
ATOM 1871 C C . SER A 1 231 ? 7.219 14.782 -15.136 1.00 90.94 231 SER A C 1
ATOM 1873 O O . SER A 1 231 ? 6.873 14.177 -14.124 1.00 90.94 231 SER A O 1
ATOM 1875 N N . GLN A 1 232 ? 8.501 15.067 -15.395 1.00 90.56 232 GLN A N 1
ATOM 1876 C CA . GLN A 1 232 ? 9.605 14.720 -14.492 1.00 90.56 232 GLN A CA 1
ATOM 1877 C C . GLN A 1 232 ? 9.575 15.538 -13.198 1.00 90.56 232 GLN A C 1
ATOM 1879 O O . GLN A 1 232 ? 9.940 15.004 -12.155 1.00 90.56 232 GLN A O 1
ATOM 1884 N N . ASN A 1 233 ? 9.042 16.767 -13.219 1.00 91.75 233 ASN A N 1
ATOM 1885 C CA . ASN A 1 233 ? 8.885 17.578 -12.004 1.00 91.75 233 ASN A CA 1
ATOM 1886 C C . ASN A 1 233 ? 8.073 16.851 -10.918 1.00 91.75 233 ASN A C 1
ATOM 1888 O O . ASN A 1 233 ? 8.330 17.032 -9.735 1.00 91.75 233 ASN A O 1
ATOM 1892 N N . ILE A 1 234 ? 7.149 15.959 -11.304 1.00 93.19 234 ILE A N 1
ATOM 1893 C CA . ILE A 1 234 ? 6.384 15.131 -10.360 1.00 93.19 234 ILE A CA 1
ATOM 1894 C C . ILE A 1 234 ? 7.316 14.243 -9.519 1.00 93.19 234 ILE A C 1
ATOM 1896 O O . ILE A 1 234 ? 7.061 14.037 -8.334 1.00 93.19 234 ILE A O 1
ATOM 1900 N N . LEU A 1 235 ? 8.381 13.698 -10.116 1.00 92.38 235 LEU A N 1
ATOM 1901 C CA . LEU A 1 235 ? 9.362 12.893 -9.389 1.00 92.38 235 LEU A CA 1
ATOM 1902 C C . LEU A 1 235 ? 10.191 13.767 -8.448 1.00 92.38 235 LEU A C 1
ATOM 1904 O O . LEU A 1 235 ? 10.301 13.425 -7.274 1.00 92.38 235 LEU A O 1
ATOM 1908 N N . THR A 1 236 ? 10.692 14.908 -8.923 1.00 90.81 236 THR A N 1
ATOM 1909 C CA . THR A 1 236 ? 11.462 15.858 -8.104 1.00 90.81 236 THR A CA 1
ATOM 1910 C C . THR A 1 236 ? 10.636 16.429 -6.945 1.00 90.81 236 THR A C 1
ATOM 1912 O O . THR A 1 236 ? 11.170 16.659 -5.863 1.00 90.81 236 THR A O 1
ATOM 1915 N N . ASP A 1 237 ? 9.320 16.590 -7.091 1.00 93.06 237 ASP A N 1
ATOM 1916 C CA . ASP A 1 237 ? 8.440 17.010 -5.990 1.00 93.06 237 ASP A CA 1
ATOM 1917 C C . ASP A 1 237 ? 8.313 15.941 -4.889 1.00 93.06 237 ASP A C 1
ATOM 1919 O O . ASP A 1 237 ? 8.099 16.256 -3.713 1.00 93.06 237 ASP A O 1
ATOM 1923 N N . LEU A 1 238 ? 8.430 14.661 -5.255 1.00 94.06 238 LEU A N 1
ATOM 1924 C CA . LEU A 1 238 ? 8.209 13.523 -4.360 1.00 94.06 238 LEU A CA 1
ATOM 1925 C C . LEU A 1 238 ? 9.500 12.946 -3.774 1.00 94.06 238 LEU A C 1
ATOM 1927 O O . LEU A 1 238 ? 9.465 12.394 -2.669 1.00 94.06 238 LEU A O 1
ATOM 1931 N N . PHE A 1 239 ? 10.614 13.063 -4.490 1.00 93.69 239 PHE A N 1
ATOM 1932 C CA . PHE A 1 239 ? 11.871 12.376 -4.210 1.00 93.69 239 PHE A CA 1
ATOM 1933 C C . PHE A 1 239 ? 13.063 13.328 -4.276 1.00 93.69 239 PHE A C 1
ATOM 1935 O O . PHE A 1 239 ? 13.003 14.381 -4.907 1.00 93.69 239 PHE A O 1
ATOM 1942 N N . GLU A 1 240 ? 14.149 12.953 -3.603 1.00 86.75 240 GLU A N 1
ATOM 1943 C CA . GLU A 1 240 ? 15.470 13.514 -3.900 1.00 86.75 240 GLU A CA 1
ATOM 1944 C C . GLU A 1 240 ? 15.934 12.974 -5.262 1.00 86.75 240 GLU A C 1
ATOM 1946 O O . GLU A 1 240 ? 15.744 11.785 -5.537 1.00 86.75 240 GLU A O 1
ATOM 1951 N N . ASP A 1 241 ? 16.502 13.833 -6.115 1.00 71.06 241 ASP A N 1
ATOM 1952 C CA . ASP A 1 241 ? 16.702 13.545 -7.549 1.00 71.06 241 ASP A CA 1
ATOM 1953 C C . ASP A 1 241 ? 17.510 12.257 -7.807 1.00 71.06 241 ASP A C 1
ATOM 1955 O O . ASP A 1 241 ? 17.181 11.476 -8.703 1.00 71.06 241 ASP A O 1
ATOM 1959 N N . ASP A 1 242 ? 18.514 11.974 -6.975 1.00 76.62 242 ASP A N 1
ATOM 1960 C CA . ASP A 1 242 ? 19.374 10.796 -7.132 1.00 76.62 242 ASP A CA 1
ATOM 1961 C C . ASP A 1 242 ? 18.710 9.484 -6.681 1.00 76.62 242 ASP A C 1
ATOM 1963 O O . ASP A 1 242 ? 19.082 8.408 -7.149 1.00 76.62 242 ASP A O 1
ATOM 1967 N N . ALA A 1 243 ? 17.700 9.544 -5.806 1.00 78.19 243 ALA A N 1
ATOM 1968 C CA . ALA A 1 243 ? 17.117 8.349 -5.193 1.00 78.19 243 ALA A CA 1
ATOM 1969 C C . ALA A 1 243 ? 16.329 7.492 -6.197 1.00 78.19 243 ALA A C 1
ATOM 1971 O O . ALA A 1 243 ? 16.345 6.265 -6.127 1.00 78.19 243 ALA A O 1
ATOM 1972 N N . VAL A 1 244 ? 15.642 8.135 -7.146 1.00 83.75 244 VAL A N 1
ATOM 1973 C CA . VAL A 1 244 ? 14.787 7.452 -8.133 1.00 83.75 244 VAL A CA 1
ATOM 1974 C C . VAL A 1 244 ? 15.467 7.213 -9.471 1.00 83.75 244 VAL A C 1
ATOM 1976 O O . VAL A 1 244 ? 15.036 6.334 -10.216 1.00 83.75 244 VAL A O 1
ATOM 1979 N N . LYS A 1 245 ? 16.535 7.955 -9.783 1.00 78.56 245 LYS A N 1
ATOM 1980 C CA . LYS A 1 245 ? 17.228 7.857 -11.070 1.00 78.56 245 LYS A CA 1
ATOM 1981 C C . LYS A 1 245 ? 17.712 6.431 -11.348 1.00 78.56 245 LYS A C 1
ATOM 1983 O O . LYS A 1 245 ? 17.412 5.894 -12.413 1.00 78.56 245 LYS A O 1
ATOM 1988 N N . GLY A 1 246 ? 18.317 5.797 -10.338 1.00 77.31 246 GLY A N 1
ATOM 1989 C CA . GLY A 1 246 ? 18.842 4.433 -10.425 1.00 77.31 246 GLY A CA 1
ATOM 1990 C C . GLY A 1 246 ? 17.807 3.344 -10.716 1.00 77.31 246 GLY A C 1
ATOM 1991 O O . GLY A 1 246 ? 18.172 2.264 -11.170 1.00 77.31 246 GLY A O 1
ATOM 1992 N N . ILE A 1 247 ? 16.516 3.623 -10.493 1.00 83.88 247 ILE A N 1
ATOM 1993 C CA . ILE A 1 247 ? 15.431 2.691 -10.825 1.00 83.88 247 ILE A CA 1
ATOM 1994 C C . ILE A 1 247 ? 15.177 2.662 -12.335 1.00 83.88 247 ILE A C 1
ATOM 1996 O O . ILE A 1 247 ? 14.871 1.611 -12.889 1.00 83.88 247 ILE A O 1
ATOM 2000 N N . PHE A 1 248 ? 15.258 3.815 -13.003 1.00 81.69 248 PHE A N 1
ATOM 2001 C CA . PHE A 1 248 ? 14.802 3.960 -14.388 1.00 81.69 248 PHE A CA 1
ATOM 2002 C C . PHE A 1 248 ? 15.900 3.723 -15.426 1.00 81.69 248 PHE A C 1
ATOM 2004 O O . PHE A 1 248 ? 15.606 3.343 -16.564 1.00 81.69 248 PHE A O 1
ATOM 2011 N N . ASP A 1 249 ? 17.157 3.967 -15.062 1.00 74.69 249 ASP A N 1
ATOM 2012 C CA . ASP A 1 249 ? 18.315 3.785 -15.941 1.00 74.69 249 ASP A CA 1
ATOM 2013 C C . ASP A 1 249 ? 19.058 2.457 -15.713 1.00 74.69 249 ASP A C 1
ATOM 2015 O O . ASP A 1 249 ? 20.074 2.217 -16.360 1.00 74.69 249 ASP A O 1
ATOM 2019 N N . ASP A 1 250 ? 18.517 1.586 -14.851 1.00 68.56 250 ASP A N 1
ATOM 2020 C CA . ASP A 1 250 ? 19.120 0.329 -14.385 1.00 68.56 250 ASP A CA 1
ATOM 2021 C C . ASP A 1 250 ? 20.511 0.500 -13.733 1.00 68.56 250 ASP A C 1
ATOM 2023 O O . ASP A 1 250 ? 21.226 -0.482 -13.552 1.00 68.56 250 ASP A O 1
ATOM 2027 N N . SER A 1 251 ? 20.916 1.719 -13.348 1.00 67.94 251 SER A N 1
ATOM 2028 C CA . SER A 1 251 ? 22.206 1.933 -12.670 1.00 67.94 251 SER A CA 1
ATOM 2029 C C . SER A 1 251 ? 22.219 1.438 -11.221 1.00 67.9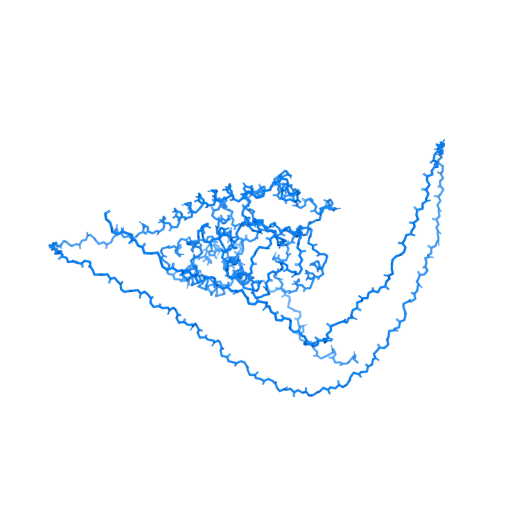4 251 SER A C 1
ATOM 2031 O O . SER A 1 251 ? 23.293 1.264 -10.647 1.00 67.94 251 SER A O 1
ATOM 2033 N N . ASN A 1 252 ? 21.045 1.173 -10.641 1.00 68.06 252 ASN A N 1
ATOM 2034 C CA . ASN A 1 252 ? 20.888 0.503 -9.356 1.00 68.06 252 ASN A CA 1
ATOM 2035 C C . ASN A 1 252 ? 20.233 -0.866 -9.583 1.00 68.06 252 ASN A C 1
ATOM 2037 O O . ASN A 1 252 ? 19.023 -1.041 -9.409 1.00 68.06 252 ASN A O 1
ATOM 2041 N N . GLU A 1 253 ? 21.033 -1.814 -10.072 1.00 72.38 253 GLU A N 1
ATOM 2042 C CA . GLU A 1 253 ? 20.573 -3.166 -10.375 1.00 72.38 253 GLU A CA 1
ATOM 2043 C C . GLU A 1 253 ? 20.073 -3.860 -9.100 1.00 72.38 253 GLU A C 1
ATOM 2045 O O . GLU A 1 253 ? 20.695 -3.804 -8.038 1.00 72.38 253 GLU A O 1
ATOM 2050 N N . TYR A 1 254 ? 18.909 -4.503 -9.200 1.00 87.06 254 TYR A N 1
ATOM 2051 C CA . TYR A 1 254 ? 18.342 -5.270 -8.099 1.00 87.06 254 TYR A CA 1
ATOM 2052 C C . TYR A 1 254 ? 19.250 -6.466 -7.790 1.00 87.06 254 TYR A C 1
ATOM 2054 O O . TYR A 1 254 ? 19.306 -7.421 -8.561 1.00 87.06 254 TYR A O 1
ATOM 2062 N N . ASN A 1 255 ? 19.945 -6.417 -6.654 1.00 92.81 255 ASN A N 1
ATOM 2063 C CA . ASN A 1 255 ? 20.751 -7.524 -6.159 1.00 92.81 255 ASN A CA 1
ATOM 2064 C C . ASN A 1 255 ? 19.900 -8.416 -5.244 1.00 92.81 255 ASN A C 1
ATOM 2066 O O . ASN A 1 255 ? 19.559 -8.026 -4.124 1.00 92.81 255 ASN A O 1
ATOM 2070 N N . PHE A 1 256 ? 19.543 -9.606 -5.725 1.00 95.06 256 PHE A N 1
ATOM 2071 C CA . PHE A 1 256 ? 18.645 -10.515 -5.016 1.00 95.06 256 PHE A CA 1
ATOM 2072 C C . PHE A 1 256 ? 19.214 -10.983 -3.671 1.00 95.06 256 PHE A C 1
ATOM 2074 O O . PHE A 1 256 ? 18.478 -11.048 -2.684 1.00 95.06 256 PHE A O 1
ATOM 2081 N N . GLU A 1 257 ? 20.511 -11.283 -3.591 1.00 96.19 257 GLU A N 1
ATOM 2082 C CA . GLU A 1 257 ? 21.157 -11.762 -2.369 1.00 96.19 257 GLU A CA 1
ATOM 2083 C C . GLU A 1 257 ? 21.224 -10.680 -1.285 1.00 96.19 257 GLU A C 1
ATOM 2085 O O . GLU A 1 257 ? 20.915 -10.945 -0.120 1.00 96.19 257 GLU A O 1
ATOM 2090 N N . GLU A 1 258 ? 21.615 -9.456 -1.643 1.00 94.94 258 GLU A N 1
ATOM 2091 C CA . GLU A 1 258 ? 21.638 -8.321 -0.715 1.00 94.94 258 GLU A CA 1
ATOM 2092 C C . GLU A 1 258 ? 20.226 -7.953 -0.263 1.00 94.94 258 GLU A C 1
ATOM 2094 O O . GLU A 1 258 ? 19.976 -7.767 0.932 1.00 94.94 258 GLU A O 1
ATOM 2099 N N . TYR A 1 259 ? 19.278 -7.930 -1.201 1.00 96.12 259 TYR A N 1
ATOM 2100 C CA . TYR A 1 259 ? 17.884 -7.642 -0.900 1.00 96.12 259 TYR A CA 1
ATOM 2101 C C . TYR A 1 259 ? 17.261 -8.707 0.013 1.00 96.12 259 TYR A C 1
ATOM 2103 O O . TYR A 1 259 ? 16.547 -8.376 0.960 1.00 96.12 259 TYR A O 1
ATOM 2111 N N . SER A 1 260 ? 17.589 -9.983 -0.212 1.00 97.62 260 SER A N 1
ATOM 2112 C CA . SER A 1 260 ? 17.143 -11.100 0.626 1.00 97.62 260 SER A CA 1
ATOM 2113 C C . SER A 1 260 ? 17.554 -10.927 2.086 1.00 97.62 260 SER A C 1
ATOM 2115 O O . SER A 1 260 ? 16.740 -11.161 2.978 1.00 97.62 260 SER A O 1
ATOM 2117 N N . LYS A 1 261 ? 18.789 -10.477 2.349 1.00 97.38 261 LYS A N 1
ATOM 2118 C CA . LYS A 1 261 ? 19.271 -10.225 3.718 1.00 97.38 261 LYS A CA 1
ATOM 2119 C C . LYS A 1 261 ? 18.449 -9.134 4.403 1.00 97.38 261 LYS A C 1
ATOM 2121 O O . LYS A 1 261 ? 17.967 -9.343 5.513 1.00 97.38 261 LYS A O 1
ATOM 2126 N N . MET A 1 262 ? 18.210 -8.017 3.712 1.00 96.12 262 MET A N 1
ATOM 2127 C CA . MET A 1 262 ? 17.365 -6.933 4.229 1.00 96.12 262 MET A CA 1
ATOM 2128 C C . MET A 1 262 ? 15.946 -7.425 4.558 1.00 96.12 262 MET A C 1
ATOM 2130 O O . MET A 1 262 ? 15.365 -7.032 5.569 1.00 96.12 262 MET A O 1
ATOM 2134 N N . MET A 1 263 ? 15.373 -8.294 3.722 1.00 97.69 263 MET A N 1
ATOM 2135 C CA . MET A 1 263 ? 14.021 -8.816 3.943 1.00 97.69 263 MET A CA 1
ATOM 2136 C C . MET A 1 263 ? 13.936 -9.820 5.085 1.00 97.69 263 MET A C 1
ATOM 2138 O O . MET A 1 263 ? 12.970 -9.794 5.843 1.00 97.69 263 MET A O 1
ATOM 2142 N N . GLN A 1 264 ? 14.976 -10.620 5.299 1.00 97.44 264 GLN A N 1
ATOM 2143 C CA . GLN A 1 264 ? 15.073 -11.475 6.481 1.00 97.44 264 GLN A CA 1
ATOM 2144 C C . GLN A 1 264 ? 15.171 -10.664 7.784 1.00 97.44 264 GLN A C 1
ATOM 2146 O O . GLN A 1 264 ? 14.587 -11.058 8.793 1.00 97.44 264 GLN A O 1
ATOM 2151 N N . GLU A 1 265 ? 15.863 -9.522 7.784 1.00 96.38 265 GLU A N 1
ATOM 2152 C CA . GLU A 1 265 ? 15.879 -8.610 8.937 1.00 96.38 265 GLU A CA 1
ATOM 2153 C C . GLU A 1 265 ? 14.498 -7.995 9.194 1.00 96.38 265 GLU A C 1
ATOM 2155 O O . GLU A 1 265 ? 14.040 -7.908 10.335 1.00 96.38 265 GLU A O 1
ATOM 2160 N N . ASP A 1 266 ? 13.792 -7.594 8.140 1.00 96.31 266 ASP A N 1
ATOM 2161 C CA . ASP A 1 266 ? 12.445 -7.052 8.287 1.00 96.31 266 ASP A CA 1
ATOM 2162 C C . ASP A 1 266 ? 11.409 -8.105 8.701 1.00 96.31 266 ASP A C 1
ATOM 2164 O O . ASP A 1 266 ? 10.472 -7.773 9.428 1.00 96.31 266 ASP A O 1
ATOM 2168 N N . ASP A 1 267 ? 11.585 -9.371 8.320 1.00 98.12 267 ASP A N 1
ATOM 2169 C CA . ASP A 1 267 ? 10.773 -10.472 8.842 1.00 98.12 267 ASP A CA 1
ATOM 2170 C C . ASP A 1 267 ? 10.904 -10.567 10.367 1.00 98.12 267 ASP A C 1
ATOM 2172 O O . ASP A 1 267 ? 9.905 -10.752 11.065 1.00 98.12 267 ASP A O 1
ATOM 2176 N N . GLN A 1 268 ? 12.111 -10.375 10.913 1.00 96.69 268 GLN A N 1
ATOM 2177 C CA . GLN A 1 268 ? 12.322 -10.346 12.364 1.00 96.69 268 GLN A CA 1
ATOM 2178 C C . GLN A 1 268 ? 11.601 -9.159 13.012 1.00 96.69 268 GLN A C 1
ATOM 2180 O O . GLN A 1 268 ? 10.964 -9.329 14.055 1.00 96.69 268 GLN A O 1
ATOM 2185 N N . LYS A 1 269 ? 11.637 -7.977 12.381 1.00 94.75 269 LYS A N 1
ATOM 2186 C CA . LYS A 1 269 ? 10.884 -6.796 12.844 1.00 94.75 269 LYS A CA 1
ATOM 2187 C C . LYS A 1 269 ? 9.377 -7.051 12.831 1.00 94.75 269 LYS A C 1
ATOM 2189 O O . LYS A 1 269 ? 8.705 -6.734 13.808 1.00 94.75 269 LYS A O 1
ATOM 2194 N N . SER A 1 270 ? 8.856 -7.659 11.765 1.00 95.50 270 SER A N 1
ATOM 2195 C CA . SER A 1 270 ? 7.444 -8.039 11.648 1.00 95.50 270 SER A CA 1
ATOM 2196 C C . SER A 1 270 ? 7.042 -9.018 12.752 1.00 95.50 270 SER A C 1
ATOM 2198 O O . SER A 1 270 ? 6.075 -8.785 13.479 1.00 95.50 270 SER A O 1
ATOM 2200 N N . VAL A 1 271 ? 7.841 -10.067 12.969 1.00 95.69 271 VAL A N 1
ATOM 2201 C CA . VAL A 1 271 ? 7.621 -11.033 14.053 1.00 95.69 271 VAL A CA 1
ATOM 2202 C C . VAL A 1 271 ? 7.621 -10.346 15.419 1.00 95.69 271 VAL A C 1
ATOM 2204 O O . VAL A 1 271 ? 6.748 -10.636 16.233 1.00 95.69 271 VAL A O 1
ATOM 2207 N N . ALA A 1 272 ? 8.566 -9.443 15.686 1.00 94.88 272 ALA A N 1
ATOM 2208 C CA . ALA A 1 272 ? 8.619 -8.704 16.944 1.00 94.88 272 ALA A CA 1
ATOM 2209 C C . ALA A 1 272 ? 7.382 -7.808 17.132 1.00 94.88 272 ALA A C 1
ATOM 2211 O O . ALA A 1 272 ? 6.756 -7.849 18.193 1.00 94.88 272 ALA A O 1
ATOM 2212 N N . HIS A 1 273 ? 6.987 -7.071 16.089 1.00 93.88 273 HIS A N 1
ATOM 2213 C CA . HIS A 1 273 ? 5.809 -6.204 16.097 1.00 93.88 273 HIS A CA 1
ATOM 2214 C C . HIS A 1 273 ? 4.534 -6.982 16.442 1.00 93.88 273 HIS A C 1
ATOM 2216 O O . HIS A 1 273 ? 3.796 -6.579 17.337 1.00 93.88 273 HIS A O 1
ATOM 2222 N N . TRP A 1 274 ? 4.308 -8.126 15.792 1.00 92.88 274 TRP A N 1
ATOM 2223 C CA . TRP A 1 274 ? 3.095 -8.930 15.970 1.00 92.88 274 TRP A CA 1
ATOM 2224 C C . TRP A 1 274 ? 3.143 -9.912 17.150 1.00 92.88 274 TRP A C 1
ATOM 2226 O O . TRP A 1 274 ? 2.120 -10.508 17.486 1.00 92.88 274 TRP A O 1
ATOM 2236 N N . LYS A 1 275 ? 4.305 -10.116 17.788 1.00 87.12 275 LYS A N 1
ATOM 2237 C CA . LYS A 1 275 ? 4.419 -10.856 19.060 1.00 87.12 275 LYS A CA 1
ATOM 2238 C C . LYS A 1 275 ? 4.106 -9.983 20.271 1.00 87.12 275 LYS A C 1
ATOM 2240 O O . LYS A 1 275 ? 3.568 -10.499 21.245 1.00 87.12 275 LYS A O 1
ATOM 2245 N N . ALA A 1 276 ? 4.407 -8.684 20.215 1.00 67.50 276 ALA A N 1
ATOM 2246 C CA . ALA A 1 276 ? 4.188 -7.761 21.331 1.00 67.50 276 ALA A CA 1
ATOM 2247 C C . ALA A 1 276 ? 2.717 -7.703 21.805 1.00 67.50 276 ALA A C 1
ATOM 2249 O O . ALA A 1 276 ? 2.461 -7.417 22.971 1.00 67.50 276 ALA A O 1
ATOM 2250 N N . SER A 1 277 ? 1.756 -8.042 20.941 1.00 57.97 277 SER A N 1
ATOM 2251 C CA . SER A 1 277 ? 0.320 -8.104 21.257 1.00 57.97 277 SER A CA 1
ATOM 2252 C C . SER A 1 277 ? -0.158 -9.418 21.882 1.00 57.97 277 SER A C 1
ATOM 2254 O O . SER A 1 277 ? -1.273 -9.474 22.393 1.00 57.97 277 SER A O 1
ATOM 2256 N N . GLY A 1 278 ? 0.658 -10.477 21.875 1.00 49.25 278 GLY A N 1
ATOM 2257 C CA . GLY A 1 278 ? 0.296 -11.784 22.433 1.00 49.25 278 GLY A CA 1
ATOM 2258 C C . GLY A 1 278 ? 0.523 -11.928 23.943 1.00 49.25 278 GLY A C 1
ATOM 2259 O O . GLY A 1 278 ? 0.096 -12.924 24.518 1.00 49.25 278 GLY A O 1
ATOM 2260 N N . SER A 1 279 ? 1.194 -10.968 24.593 1.00 44.03 279 SER A N 1
ATOM 2261 C CA . SER A 1 279 ? 1.661 -11.107 25.985 1.00 44.03 279 SER A CA 1
ATOM 2262 C C . SER A 1 279 ? 1.010 -10.167 27.004 1.00 44.03 279 SER A C 1
ATOM 2264 O O . SER A 1 279 ? 1.498 -10.085 28.127 1.00 44.03 279 SER A O 1
ATOM 2266 N N . ILE A 1 280 ? -0.101 -9.488 26.692 1.00 46.09 280 ILE A N 1
ATOM 2267 C CA . ILE A 1 280 ? -0.813 -8.672 27.693 1.00 46.09 280 ILE A CA 1
ATOM 2268 C C . ILE A 1 280 ? -2.314 -8.980 27.683 1.00 46.09 280 ILE A C 1
ATOM 2270 O O . ILE A 1 280 ? -3.064 -8.396 26.907 1.00 46.09 280 ILE A O 1
ATOM 2274 N N . LYS A 1 281 ? -2.714 -9.910 28.567 1.00 39.38 281 LYS A N 1
ATOM 2275 C CA . LYS A 1 281 ? -3.949 -9.962 29.395 1.00 39.38 281 LYS A CA 1
ATOM 2276 C C . LYS A 1 281 ? -4.180 -11.394 29.918 1.00 39.38 281 LYS A C 1
ATOM 2278 O O . LYS A 1 281 ? -5.220 -12.003 29.704 1.00 39.38 281 LYS A O 1
ATOM 2283 N N . THR A 1 282 ? -3.223 -11.917 30.671 1.00 36.62 282 THR A N 1
ATOM 2284 C CA . THR A 1 282 ? -3.479 -12.957 31.678 1.00 36.62 282 THR A CA 1
ATOM 2285 C C . THR A 1 282 ? -2.658 -12.567 32.894 1.00 36.62 282 THR A C 1
ATOM 2287 O O . THR A 1 282 ? -1.518 -12.161 32.729 1.00 36.62 282 THR A O 1
ATOM 2290 N N . GLU A 1 283 ? -3.262 -12.645 34.080 1.00 35.78 283 GLU A N 1
ATOM 2291 C CA . GLU A 1 283 ? -2.723 -12.210 35.385 1.00 35.78 283 GLU A CA 1
ATOM 2292 C C . GLU A 1 283 ? -2.968 -10.747 35.790 1.00 35.78 283 GLU A C 1
ATOM 2294 O O . GLU A 1 283 ? -2.062 -10.015 36.168 1.00 35.78 283 GLU A O 1
ATOM 2299 N N . ALA A 1 284 ? -4.237 -10.335 35.827 1.00 34.31 284 ALA A N 1
ATOM 2300 C CA . ALA A 1 284 ? -4.689 -9.348 36.817 1.00 34.31 284 ALA A CA 1
ATOM 2301 C C . ALA A 1 284 ? -6.192 -9.488 37.120 1.00 34.31 284 ALA A C 1
ATOM 2303 O O . ALA A 1 284 ? -6.909 -8.495 37.150 1.00 34.31 284 ALA A O 1
ATOM 2304 N N . ALA A 1 285 ? -6.709 -10.714 37.285 1.00 35.91 285 ALA A N 1
ATOM 2305 C CA . ALA A 1 285 ? -8.105 -10.897 37.705 1.00 35.91 285 ALA A CA 1
ATOM 2306 C C . ALA A 1 285 ? -8.442 -12.257 38.345 1.00 35.91 285 ALA A C 1
ATOM 2308 O O . ALA A 1 285 ? -9.599 -12.640 38.303 1.00 35.91 285 ALA A O 1
ATOM 2309 N N . VAL A 1 286 ? -7.506 -13.002 38.949 1.00 34.62 286 VAL A N 1
ATOM 2310 C CA . VAL A 1 286 ? -7.871 -14.097 39.878 1.00 34.62 286 VAL A CA 1
ATOM 2311 C C . VAL A 1 286 ? -6.773 -14.251 40.931 1.00 34.62 286 VAL A C 1
ATOM 2313 O O . VAL A 1 286 ? -5.858 -15.049 40.787 1.00 34.62 286 VAL A O 1
ATOM 2316 N N . ALA A 1 287 ? -6.848 -13.465 42.002 1.00 31.83 287 ALA A N 1
ATOM 2317 C CA . ALA A 1 287 ? -6.072 -13.713 43.216 1.00 31.83 287 ALA A CA 1
ATOM 2318 C C . ALA A 1 287 ? -6.894 -13.346 44.457 1.00 31.83 287 ALA A C 1
ATOM 2320 O O . ALA A 1 287 ? -6.493 -12.511 45.256 1.00 31.83 287 ALA A O 1
ATOM 2321 N N . GLN A 1 288 ? -8.063 -13.975 44.604 1.00 35.03 288 GLN A N 1
ATOM 2322 C CA . GLN A 1 288 ? -8.691 -14.232 45.904 1.00 35.03 288 GLN A CA 1
ATOM 2323 C C . GLN A 1 288 ? -9.434 -15.566 45.835 1.00 35.03 288 GLN A C 1
ATOM 2325 O O . GLN A 1 288 ? -10.611 -15.621 45.497 1.00 35.03 288 GLN A O 1
ATOM 2330 N N . ASN A 1 289 ? -8.698 -16.651 46.064 1.00 32.06 289 ASN A N 1
ATOM 2331 C CA . ASN A 1 289 ? -9.058 -17.741 46.973 1.00 32.06 289 ASN A CA 1
ATOM 2332 C C . ASN A 1 289 ? -8.097 -18.897 46.726 1.00 32.06 289 ASN A C 1
ATOM 2334 O O . ASN A 1 289 ? -8.040 -19.471 45.643 1.00 32.06 289 ASN A O 1
ATOM 2338 N N . GLY A 1 290 ? -7.295 -19.188 47.746 1.00 31.97 290 GLY A N 1
ATOM 2339 C CA . GLY A 1 290 ? -6.363 -20.296 47.716 1.00 31.97 290 GLY A CA 1
ATOM 2340 C C . GLY A 1 290 ? -7.090 -21.627 47.793 1.00 31.97 290 GLY A C 1
ATOM 2341 O O . GLY A 1 290 ? -8.001 -21.792 48.596 1.00 31.97 290 GLY A O 1
ATOM 2342 N N . THR A 1 291 ? -6.634 -22.593 47.006 1.00 29.50 291 THR A N 1
ATOM 2343 C CA . THR A 1 291 ? -6.346 -23.955 47.469 1.00 29.50 291 THR A CA 1
ATOM 2344 C C . THR A 1 291 ? -5.500 -24.640 46.399 1.00 29.50 291 THR A C 1
ATOM 2346 O O . THR A 1 291 ? -5.852 -24.636 45.224 1.00 29.50 291 THR A O 1
ATOM 2349 N N . VAL A 1 292 ? -4.357 -25.184 46.808 1.00 35.50 292 VAL A N 1
ATOM 2350 C CA . VAL A 1 292 ? -3.510 -26.056 45.983 1.00 35.50 292 VAL A CA 1
ATOM 2351 C C . VAL A 1 292 ? -4.162 -27.440 45.931 1.00 35.50 292 VAL A C 1
ATOM 2353 O O . VAL A 1 292 ? -4.623 -27.913 46.972 1.00 35.50 292 VAL A O 1
ATOM 2356 N N . PRO A 1 293 ? -4.139 -28.115 44.771 1.00 32.47 293 PRO A N 1
ATOM 2357 C CA . PRO A 1 293 ? -3.747 -29.517 44.814 1.00 32.47 293 PRO A CA 1
ATOM 2358 C C . PRO A 1 293 ? -2.704 -29.884 43.745 1.00 32.47 293 PRO A C 1
ATOM 2360 O O . PRO A 1 293 ? -2.839 -29.582 42.566 1.00 32.47 293 PRO A O 1
ATOM 2363 N N . GLU A 1 294 ? -1.645 -30.505 44.262 1.00 28.56 294 GLU A N 1
ATOM 2364 C CA . GLU A 1 294 ? -0.955 -31.722 43.818 1.00 28.56 294 GLU A CA 1
ATOM 2365 C C . GLU A 1 294 ? -0.711 -32.005 42.321 1.00 28.56 294 GLU A C 1
ATOM 2367 O O . GLU A 1 294 ? -1.610 -32.124 41.493 1.00 28.56 294 GLU A O 1
ATOM 2372 N N . VAL A 1 295 ? 0.577 -32.211 42.032 1.00 31.94 295 VAL A N 1
ATOM 2373 C CA . VAL A 1 295 ? 1.168 -32.624 40.758 1.00 31.94 295 VAL A CA 1
ATOM 2374 C C . VAL A 1 295 ? 0.800 -34.078 40.448 1.00 31.94 295 VAL A C 1
ATOM 2376 O O . VAL A 1 295 ? 1.147 -34.979 41.206 1.00 31.94 295 VAL A O 1
ATOM 2379 N N . GLY A 1 296 ? 0.163 -34.304 39.298 1.00 27.50 296 GLY A N 1
ATOM 2380 C CA . GLY A 1 296 ? 0.003 -35.620 38.682 1.00 27.50 296 GLY A CA 1
ATOM 2381 C C . GLY A 1 296 ? 0.604 -35.621 37.279 1.00 27.50 296 GLY A C 1
ATOM 2382 O O . GLY A 1 296 ? 0.097 -34.951 36.381 1.00 27.50 296 GLY A O 1
ATOM 2383 N N . GLU A 1 297 ? 1.694 -36.361 37.089 1.00 33.41 297 GLU A N 1
ATOM 2384 C CA . GLU A 1 297 ? 2.289 -36.620 35.778 1.00 33.41 297 GLU A CA 1
ATOM 2385 C C . GLU A 1 297 ? 1.311 -37.408 34.892 1.00 33.41 297 GLU A C 1
ATOM 2387 O O . GLU A 1 297 ? 0.859 -38.492 35.262 1.00 33.41 297 GLU A O 1
ATOM 2392 N N . SER A 1 298 ? 1.014 -36.913 33.687 1.00 29.08 298 SER A N 1
ATOM 2393 C CA . SER A 1 298 ? 0.463 -37.758 32.623 1.00 29.08 298 SER A CA 1
ATOM 2394 C C . SER A 1 298 ? 0.876 -37.283 31.224 1.00 29.08 298 SER A C 1
ATOM 2396 O O . SER A 1 298 ? 0.511 -36.214 30.754 1.00 29.08 298 SER A O 1
ATOM 2398 N N . LYS A 1 299 ? 1.722 -38.125 30.618 1.00 27.77 299 LYS A N 1
ATOM 2399 C CA . LYS A 1 299 ? 1.818 -38.533 29.207 1.00 27.77 299 LYS A CA 1
ATOM 2400 C C . LYS A 1 299 ? 1.362 -37.543 28.118 1.00 27.77 299 LYS A C 1
ATOM 2402 O O . LYS A 1 299 ? 0.180 -37.294 27.924 1.00 27.77 299 LYS A O 1
ATOM 2407 N N . ILE A 1 300 ? 2.338 -37.126 27.310 1.00 27.80 300 ILE A N 1
ATOM 2408 C CA . ILE A 1 300 ? 2.154 -36.541 25.978 1.00 27.80 300 ILE A CA 1
ATOM 2409 C C . ILE A 1 300 ? 1.525 -37.609 25.070 1.00 27.80 300 ILE A C 1
ATOM 2411 O O . ILE A 1 300 ? 2.115 -38.674 24.880 1.00 27.80 300 ILE A O 1
ATOM 2415 N N . GLU A 1 301 ? 0.349 -37.317 24.518 1.00 29.88 301 GLU A N 1
ATOM 2416 C CA . GLU A 1 301 ? -0.257 -38.065 23.417 1.00 29.88 301 GLU A CA 1
ATOM 2417 C C . GLU A 1 301 ? -0.251 -37.173 22.167 1.00 29.88 301 GLU A C 1
ATOM 2419 O O . GLU A 1 301 ? -0.624 -35.999 22.201 1.00 29.88 301 GLU A O 1
ATOM 2424 N N . GLU A 1 302 ? 0.292 -37.724 21.089 1.00 28.83 302 GLU A N 1
ATOM 2425 C CA . GLU A 1 302 ? 0.581 -37.076 19.813 1.00 28.83 302 GLU A CA 1
ATOM 2426 C C . GLU A 1 302 ? -0.727 -36.769 19.056 1.00 28.83 302 GLU A C 1
ATOM 2428 O O . GLU A 1 302 ? -1.585 -37.637 18.896 1.00 28.83 302 GLU A O 1
ATOM 2433 N N . ALA A 1 303 ? -0.904 -35.526 18.597 1.00 28.95 303 ALA A N 1
ATOM 2434 C CA . ALA A 1 303 ? -2.089 -35.112 17.845 1.00 28.95 303 ALA A CA 1
ATOM 2435 C C . ALA A 1 303 ? -2.110 -35.747 16.436 1.00 28.95 303 ALA A C 1
ATOM 2437 O O . ALA A 1 303 ? -1.079 -35.743 15.758 1.00 28.95 303 ALA A O 1
ATOM 2438 N N . PRO A 1 304 ? -3.261 -36.240 15.935 1.00 30.83 304 PRO A N 1
ATOM 2439 C CA . PRO A 1 304 ? -3.342 -36.764 14.580 1.00 30.83 304 PRO A CA 1
ATOM 2440 C C . PRO A 1 304 ? -3.308 -35.634 13.540 1.00 30.83 304 PRO A C 1
ATOM 2442 O O . PRO A 1 304 ? -3.830 -34.537 13.747 1.00 30.83 304 PRO A O 1
ATOM 2445 N N . ALA A 1 305 ? -2.687 -35.943 12.402 1.00 29.30 305 ALA A N 1
ATOM 2446 C CA . ALA A 1 305 ? -2.504 -35.068 11.253 1.00 29.30 305 ALA A CA 1
ATOM 2447 C C . ALA A 1 305 ? -3.815 -34.429 10.756 1.00 29.30 305 ALA A C 1
ATOM 2449 O O . ALA A 1 305 ? -4.847 -35.090 10.620 1.00 29.30 305 ALA A O 1
ATOM 2450 N N . ALA A 1 306 ? -3.743 -33.135 10.437 1.00 30.73 306 ALA A N 1
ATOM 2451 C CA . ALA A 1 306 ? -4.834 -32.371 9.848 1.00 30.73 306 ALA A CA 1
ATOM 2452 C C . ALA A 1 306 ? -5.258 -32.957 8.488 1.00 30.73 306 ALA A C 1
ATOM 2454 O O . ALA A 1 306 ? -4.446 -33.118 7.576 1.00 30.73 306 ALA A O 1
ATOM 2455 N N . ALA A 1 307 ? -6.551 -33.252 8.361 1.00 31.08 307 ALA A N 1
ATOM 2456 C CA . ALA A 1 307 ? -7.197 -33.644 7.115 1.00 31.08 307 ALA A CA 1
ATOM 2457 C C . ALA A 1 307 ? -7.235 -32.471 6.104 1.00 31.08 307 ALA A C 1
ATOM 2459 O O . ALA A 1 307 ? -7.271 -31.307 6.514 1.00 31.08 307 ALA A O 1
ATOM 2460 N N . PRO A 1 308 ? -7.248 -32.749 4.786 1.00 28.33 308 PRO A N 1
ATOM 2461 C CA . PRO A 1 308 ? -7.244 -31.717 3.755 1.00 28.33 308 PRO A CA 1
ATOM 2462 C C . PRO A 1 308 ? -8.537 -30.886 3.745 1.00 28.33 308 PRO A C 1
ATOM 2464 O O . PRO A 1 308 ? -9.639 -31.403 3.928 1.00 28.33 308 PRO A O 1
ATOM 2467 N N . LEU A 1 309 ? -8.369 -29.583 3.495 1.00 31.56 309 LEU A N 1
ATOM 2468 C CA . LEU A 1 309 ? -9.422 -28.574 3.359 1.00 31.56 309 LEU A CA 1
ATOM 2469 C C . LEU A 1 309 ? -10.472 -28.990 2.315 1.00 31.56 309 LEU A C 1
ATOM 2471 O O . LEU A 1 309 ? -10.147 -29.235 1.153 1.00 31.56 309 LEU A O 1
ATOM 2475 N N . ALA A 1 310 ? -11.741 -29.017 2.724 1.00 29.80 310 ALA A N 1
ATOM 2476 C CA . ALA A 1 310 ? -12.872 -29.146 1.813 1.00 29.80 310 ALA A CA 1
ATOM 2477 C C . ALA A 1 310 ? -13.048 -27.860 0.974 1.00 29.80 310 ALA A C 1
ATOM 2479 O O . ALA A 1 310 ? -12.819 -26.760 1.486 1.00 29.80 310 ALA A O 1
ATOM 2480 N N . PRO A 1 311 ? -13.472 -27.961 -0.300 1.00 28.94 311 PRO A N 1
ATOM 2481 C CA . PRO A 1 311 ? -13.729 -26.794 -1.134 1.00 28.94 311 PRO A CA 1
ATOM 2482 C C . PRO A 1 311 ? -14.945 -26.000 -0.632 1.00 28.94 311 PRO A C 1
ATOM 2484 O O . PRO A 1 311 ? -15.988 -26.562 -0.298 1.00 28.94 311 PRO A O 1
ATOM 2487 N N . SER A 1 312 ? -14.796 -24.673 -0.612 1.00 32.19 312 SER A N 1
ATOM 2488 C CA . SER A 1 312 ? -15.858 -23.706 -0.307 1.00 32.19 312 SER A CA 1
ATOM 2489 C C . SER A 1 312 ? -17.034 -23.837 -1.296 1.00 32.19 312 SER A C 1
ATOM 2491 O O . SER A 1 312 ? -16.788 -24.020 -2.494 1.00 32.19 312 SER A O 1
ATOM 2493 N N . PRO A 1 313 ? -18.304 -23.755 -0.847 1.00 30.58 313 PRO A N 1
ATOM 2494 C CA . PRO A 1 313 ? -19.455 -23.950 -1.718 1.00 30.58 313 PRO A CA 1
ATOM 2495 C C . PRO A 1 313 ? -19.575 -22.832 -2.761 1.00 30.58 313 PRO A C 1
ATOM 2497 O O . PRO A 1 313 ? -19.567 -21.641 -2.449 1.00 30.58 313 PRO A O 1
ATOM 2500 N N . ALA A 1 314 ? -19.710 -23.260 -4.016 1.00 31.09 314 ALA A N 1
ATOM 2501 C CA . ALA A 1 314 ? -19.961 -22.415 -5.170 1.00 31.09 314 ALA A CA 1
ATOM 2502 C C . ALA A 1 314 ? -21.227 -21.563 -4.983 1.00 31.09 314 ALA A C 1
ATOM 2504 O O . ALA A 1 314 ? -22.264 -22.042 -4.520 1.00 31.09 314 ALA A O 1
ATOM 2505 N N . ALA A 1 315 ? -21.137 -20.298 -5.391 1.00 32.03 315 ALA A N 1
ATOM 2506 C CA . ALA A 1 315 ? -22.282 -19.411 -5.513 1.00 32.03 315 ALA A CA 1
ATOM 2507 C C . ALA A 1 315 ? -23.341 -20.017 -6.458 1.00 32.03 315 ALA A C 1
ATOM 2509 O O . ALA A 1 315 ? -23.013 -20.586 -7.499 1.00 32.03 315 ALA A O 1
ATOM 2510 N N . ALA A 1 316 ? -24.609 -19.888 -6.065 1.00 29.48 316 ALA A N 1
ATOM 2511 C CA . ALA A 1 316 ? -25.784 -20.381 -6.781 1.00 29.48 316 ALA A CA 1
ATOM 2512 C C . ALA A 1 316 ? -25.871 -19.872 -8.243 1.00 29.48 316 ALA A C 1
ATOM 2514 O O . ALA A 1 316 ? -25.381 -18.779 -8.541 1.00 29.48 316 ALA A O 1
ATOM 2515 N N . PRO A 1 317 ? -26.513 -20.631 -9.157 1.00 29.20 317 PRO A N 1
ATOM 2516 C CA . PRO A 1 317 ? -26.526 -20.318 -10.581 1.00 29.20 317 PRO A CA 1
ATOM 2517 C C . PRO A 1 317 ? -27.444 -19.128 -10.890 1.00 29.20 317 PRO A C 1
ATOM 2519 O O . PRO A 1 317 ? -28.580 -19.053 -10.420 1.00 29.20 317 PRO A O 1
ATOM 2522 N N . VAL A 1 318 ? -26.954 -18.210 -11.723 1.00 35.31 318 VAL A N 1
ATOM 2523 C CA . VAL A 1 318 ? -27.757 -17.142 -12.332 1.00 35.31 318 VAL A CA 1
ATOM 2524 C C . VAL A 1 318 ? -28.454 -17.713 -13.570 1.00 35.31 318 VAL A C 1
ATOM 2526 O O . VAL A 1 318 ? -27.826 -18.395 -14.376 1.00 35.31 318 VAL A O 1
ATOM 2529 N N . ALA A 1 319 ? -29.758 -17.458 -13.685 1.00 30.16 319 ALA A N 1
ATOM 2530 C CA . ALA A 1 319 ? -30.651 -17.987 -14.713 1.00 30.16 319 ALA A CA 1
ATOM 2531 C C . ALA A 1 319 ? -30.207 -17.672 -16.159 1.00 30.16 319 ALA A C 1
ATOM 2533 O O . ALA A 1 319 ? -29.794 -16.553 -16.465 1.00 30.16 319 ALA A O 1
ATOM 2534 N N . GLU A 1 320 ? -30.354 -18.664 -17.045 1.00 29.64 320 GLU A N 1
ATOM 2535 C CA . GLU A 1 320 ? -30.181 -18.553 -18.499 1.00 29.64 320 GLU A CA 1
ATOM 2536 C C . GLU A 1 320 ? -31.192 -17.578 -19.123 1.00 29.64 320 GLU A C 1
ATOM 2538 O O . GLU A 1 320 ? -32.399 -17.676 -18.898 1.00 29.64 320 GLU A O 1
ATOM 2543 N N . VAL A 1 321 ? -30.693 -16.675 -19.971 1.00 33.91 321 VAL A N 1
ATOM 2544 C CA . VAL A 1 321 ? -31.504 -15.880 -20.905 1.00 33.91 321 VAL A CA 1
ATOM 2545 C C . VAL A 1 321 ? -31.473 -16.579 -22.277 1.00 33.91 321 VAL A C 1
ATOM 2547 O O . VAL A 1 321 ? -30.387 -16.983 -22.704 1.00 33.91 321 VAL A O 1
ATOM 2550 N N . PRO A 1 322 ? -32.611 -16.753 -22.984 1.00 31.02 322 PRO A N 1
ATOM 2551 C CA . PRO A 1 322 ? -32.663 -17.535 -24.221 1.00 31.02 322 PRO A CA 1
ATOM 2552 C C . PRO A 1 322 ? -31.880 -16.905 -25.381 1.00 31.02 322 PRO A C 1
ATOM 2554 O O . PRO A 1 322 ? -31.854 -15.687 -25.548 1.00 31.02 322 PRO A O 1
ATOM 2557 N N . ARG A 1 323 ? -31.287 -17.767 -26.217 1.00 31.86 323 ARG A N 1
ATOM 2558 C CA . ARG A 1 323 ? -30.614 -17.419 -27.478 1.00 31.86 323 ARG A CA 1
ATOM 2559 C C . ARG A 1 323 ? -31.631 -16.974 -28.537 1.00 31.86 323 ARG A C 1
ATOM 2561 O O . ARG A 1 323 ? -32.510 -17.757 -28.887 1.00 31.86 323 ARG A O 1
ATOM 2568 N N . GLU A 1 324 ? -31.444 -15.789 -29.114 1.00 31.67 324 GLU A N 1
ATOM 2569 C CA . GLU A 1 324 ? -32.034 -15.416 -30.409 1.00 31.67 324 GLU A CA 1
ATOM 2570 C C . GLU A 1 324 ? -31.033 -15.653 -31.558 1.00 31.67 324 GLU A C 1
ATOM 2572 O O . GLU A 1 324 ? -29.819 -15.533 -31.393 1.00 31.67 324 GLU A O 1
ATOM 2577 N N . ALA A 1 325 ? -31.573 -16.066 -32.708 1.00 33.69 325 ALA A N 1
ATOM 2578 C CA . ALA A 1 325 ? -30.879 -16.480 -33.931 1.00 33.69 325 ALA A CA 1
ATOM 2579 C C . ALA A 1 325 ? -30.283 -15.287 -34.727 1.00 33.69 325 ALA A C 1
ATOM 2581 O O . ALA A 1 325 ? -30.672 -14.144 -34.490 1.00 33.69 325 ALA A O 1
ATOM 2582 N N . PRO A 1 326 ? -29.346 -15.513 -35.676 1.00 29.78 326 PRO A N 1
ATOM 2583 C CA . PRO A 1 326 ? -28.545 -14.440 -36.259 1.00 29.78 326 PRO A CA 1
ATOM 2584 C C . PRO A 1 326 ? -29.311 -13.678 -37.348 1.00 29.78 326 PRO A C 1
ATOM 2586 O O . PRO A 1 326 ? -29.942 -14.282 -38.216 1.00 29.78 326 PRO A O 1
ATOM 2589 N N . VAL A 1 327 ? -29.204 -12.347 -37.338 1.00 31.72 327 VAL A N 1
ATOM 2590 C CA . VAL A 1 327 ? -29.670 -11.470 -38.422 1.00 31.72 327 VAL A CA 1
ATOM 2591 C C . VAL A 1 327 ? -28.459 -10.989 -39.224 1.00 31.72 327 VAL A C 1
ATOM 2593 O O . VAL A 1 327 ? -27.453 -10.571 -38.656 1.00 31.72 327 VAL A O 1
ATOM 2596 N N . ALA A 1 328 ? -28.574 -11.104 -40.546 1.00 29.58 328 ALA A N 1
ATOM 2597 C CA . ALA A 1 328 ? -27.540 -10.870 -41.546 1.00 29.58 328 ALA A CA 1
ATOM 2598 C C . ALA A 1 328 ? -26.978 -9.435 -41.561 1.00 29.58 328 ALA A C 1
ATOM 2600 O O . ALA A 1 328 ? -27.712 -8.456 -41.419 1.00 29.58 328 ALA A O 1
ATOM 2601 N N . GLU A 1 329 ? -25.671 -9.330 -41.808 1.00 31.47 329 GLU A N 1
ATOM 2602 C CA . GLU A 1 329 ? -24.959 -8.075 -42.044 1.00 31.47 329 GLU A CA 1
ATOM 2603 C C . GLU A 1 329 ? -25.304 -7.461 -43.412 1.00 31.47 329 GLU A C 1
ATOM 2605 O O . GLU A 1 329 ? -25.506 -8.148 -44.413 1.00 31.47 329 GLU A O 1
ATOM 2610 N N . SER A 1 330 ? -25.317 -6.130 -43.468 1.00 29.59 330 SER A N 1
ATOM 2611 C CA . SER A 1 330 ? -25.201 -5.352 -44.705 1.00 29.59 330 SER A CA 1
ATOM 2612 C C . SER A 1 330 ? -24.214 -4.199 -44.475 1.00 29.59 330 SER A C 1
ATOM 2614 O O . SER A 1 330 ? -24.228 -3.605 -43.394 1.00 29.59 330 SER A O 1
ATOM 2616 N N . PRO A 1 331 ? -23.342 -3.883 -45.450 1.00 31.62 331 PRO A N 1
ATOM 2617 C CA . PRO A 1 331 ? -22.179 -3.028 -45.229 1.00 31.62 331 PRO A CA 1
ATOM 2618 C C . PRO A 1 331 ? -22.547 -1.540 -45.242 1.00 31.62 331 PRO A C 1
ATOM 2620 O O . PRO A 1 331 ? -23.284 -1.073 -46.111 1.00 31.62 331 PRO A O 1
ATOM 2623 N N . VAL A 1 332 ? -21.982 -0.771 -44.307 1.00 30.31 332 VAL A N 1
ATOM 2624 C CA . VAL A 1 332 ? -22.046 0.698 -44.323 1.00 30.31 332 VAL A CA 1
ATOM 2625 C C . VAL A 1 332 ? -20.778 1.244 -44.978 1.00 30.31 332 VAL A C 1
ATOM 2627 O O . VAL A 1 332 ? -19.663 0.979 -44.534 1.00 30.31 332 VAL A O 1
ATOM 2630 N N . ALA A 1 333 ? -20.979 2.005 -46.053 1.00 28.69 333 ALA A N 1
ATOM 2631 C CA . ALA A 1 333 ? -19.952 2.667 -46.843 1.00 28.69 333 ALA A CA 1
ATOM 2632 C C . ALA A 1 333 ? -19.214 3.771 -46.059 1.00 28.69 333 ALA A C 1
ATOM 2634 O O . ALA A 1 333 ? -19.823 4.557 -45.333 1.00 28.69 333 ALA A O 1
ATOM 2635 N N . VAL A 1 334 ? -17.897 3.857 -46.265 1.00 28.73 334 VAL A N 1
ATOM 2636 C CA . VAL A 1 334 ? -17.030 4.933 -45.765 1.00 28.73 334 VAL A CA 1
ATOM 2637 C C . VAL A 1 334 ? -17.020 6.076 -46.786 1.00 28.73 334 VAL A C 1
ATOM 2639 O O . VAL A 1 334 ? -16.692 5.860 -47.950 1.00 28.73 334 VAL A O 1
ATOM 2642 N N . ALA A 1 335 ? -17.370 7.290 -46.355 1.00 30.45 335 ALA A N 1
ATOM 2643 C CA . ALA A 1 335 ? -17.227 8.514 -47.147 1.00 30.45 335 ALA A CA 1
ATOM 2644 C C . ALA A 1 335 ? -15.837 9.158 -46.925 1.00 30.45 335 ALA A C 1
ATOM 2646 O O . ALA A 1 335 ? -15.309 9.072 -45.812 1.00 30.45 335 ALA A O 1
ATOM 2647 N N . PRO A 1 336 ? -15.236 9.806 -47.944 1.00 29.64 336 PRO A N 1
ATOM 2648 C CA . PRO A 1 336 ? -13.889 10.363 -47.855 1.00 29.64 336 PRO A CA 1
ATOM 2649 C C . PRO A 1 336 ? -13.867 11.722 -47.138 1.00 29.64 336 PRO A C 1
ATOM 2651 O O . PRO A 1 336 ? -14.788 12.528 -47.259 1.00 29.64 336 PRO A O 1
ATOM 2654 N N . VAL A 1 337 ? -12.780 11.976 -46.407 1.00 29.05 337 VAL A N 1
ATOM 2655 C CA . VAL A 1 337 ? -12.485 13.257 -45.751 1.00 29.05 337 VAL A CA 1
ATOM 2656 C C . VAL A 1 337 ? -11.808 14.184 -46.762 1.00 29.05 337 VAL A C 1
ATOM 2658 O O . VAL A 1 337 ? -10.770 13.834 -47.318 1.00 29.05 337 VAL A O 1
ATOM 2661 N N . THR A 1 338 ? -12.396 15.355 -46.997 1.00 28.53 338 THR A N 1
ATOM 2662 C CA . THR A 1 338 ? -11.828 16.435 -47.813 1.00 28.53 338 THR A CA 1
ATOM 2663 C C . THR A 1 338 ? -10.833 17.281 -47.019 1.00 28.53 338 THR A C 1
ATOM 2665 O O . THR A 1 338 ? -11.100 17.663 -45.879 1.00 28.53 338 THR A O 1
ATOM 2668 N N . GLU A 1 339 ? -9.707 17.577 -47.667 1.00 28.27 339 GLU A N 1
ATOM 2669 C CA . GLU A 1 339 ? -8.672 18.551 -47.302 1.00 28.27 339 GLU A CA 1
ATOM 2670 C C . GLU A 1 339 ? -9.260 19.946 -47.038 1.00 28.27 339 GLU A C 1
ATOM 2672 O O . GLU A 1 339 ? -10.109 20.417 -47.794 1.00 28.27 339 GLU A O 1
ATOM 2677 N N . ALA A 1 340 ? -8.786 20.615 -45.982 1.00 30.00 340 ALA A N 1
ATOM 2678 C CA . ALA A 1 340 ? -9.091 22.014 -45.707 1.00 30.00 340 ALA A CA 1
ATOM 2679 C C . ALA A 1 340 ? -7.817 22.862 -45.821 1.00 30.00 340 ALA A C 1
ATOM 2681 O O . ALA A 1 340 ? -6.800 22.601 -45.177 1.00 30.00 340 ALA A O 1
ATOM 2682 N N . GLU A 1 341 ? -7.936 23.862 -46.684 1.00 27.22 341 GLU A N 1
ATOM 2683 C CA . GLU A 1 341 ? -6.973 24.866 -47.120 1.00 27.22 341 GLU A CA 1
ATOM 2684 C C . GLU A 1 341 ? -6.564 25.830 -45.988 1.00 27.22 341 GLU A C 1
ATOM 2686 O O . GLU A 1 341 ? -7.372 26.196 -45.131 1.00 27.22 341 GLU A O 1
ATOM 2691 N N . ALA A 1 342 ? -5.303 26.265 -45.995 1.00 30.00 342 ALA A N 1
ATOM 2692 C CA . ALA A 1 342 ? -4.751 27.255 -45.068 1.00 30.00 342 ALA A CA 1
ATOM 2693 C C . ALA A 1 342 ? -4.899 28.690 -45.612 1.00 30.00 342 ALA A C 1
ATOM 2695 O O . ALA A 1 342 ? -4.668 28.893 -46.805 1.00 30.00 342 ALA A O 1
ATOM 2696 N N . PRO A 1 343 ? -5.137 29.717 -44.770 1.00 30.42 343 PRO A N 1
ATOM 2697 C CA . PRO A 1 343 ? -4.982 31.104 -45.192 1.00 30.42 343 PRO A CA 1
ATOM 2698 C C . PRO A 1 343 ? -3.618 31.706 -44.784 1.00 30.42 343 PRO A C 1
ATOM 2700 O O . PRO A 1 343 ? -3.210 31.668 -43.624 1.00 30.42 343 PRO A O 1
ATOM 2703 N N . LYS A 1 344 ? -2.937 32.302 -45.775 1.00 27.31 344 LYS A N 1
ATOM 2704 C CA . LYS A 1 344 ? -1.978 33.435 -45.676 1.00 27.31 344 LYS A CA 1
ATOM 2705 C C . LYS A 1 344 ? -2.776 34.734 -45.431 1.00 27.31 344 LYS A C 1
ATOM 2707 O O . LYS A 1 344 ? -3.933 34.772 -45.825 1.00 27.31 344 LYS A O 1
ATOM 2712 N N . ALA A 1 345 ? -2.282 35.872 -44.944 1.00 28.45 345 ALA A N 1
ATOM 2713 C CA . ALA A 1 345 ? -1.044 36.374 -44.336 1.00 28.45 345 ALA A CA 1
ATOM 2714 C C . ALA A 1 345 ? -1.357 37.825 -43.878 1.00 28.45 345 ALA A C 1
ATOM 2716 O O . ALA A 1 345 ? -2.222 38.441 -44.492 1.00 28.45 345 ALA A O 1
ATOM 2717 N N . GLU A 1 346 ? -0.626 38.401 -42.915 1.00 26.56 346 GLU A N 1
ATOM 2718 C CA . GLU A 1 346 ? -0.288 39.841 -42.936 1.00 26.56 346 GLU A CA 1
ATOM 2719 C C . GLU A 1 346 ? 0.881 40.169 -41.986 1.00 26.56 346 GLU A C 1
ATOM 2721 O O . GLU A 1 346 ? 0.958 39.662 -40.867 1.00 26.56 346 GLU A O 1
ATOM 2726 N N . SER A 1 347 ? 1.811 40.987 -42.485 1.00 28.83 347 SER A N 1
ATOM 2727 C CA . SER A 1 347 ? 3.057 41.462 -41.853 1.00 28.83 347 SER A CA 1
ATOM 2728 C C . SER A 1 347 ? 2.890 42.910 -41.353 1.00 28.83 347 SER A C 1
ATOM 2730 O O . SER A 1 347 ? 1.986 43.601 -41.822 1.00 28.83 347 SER A O 1
ATOM 2732 N N . PRO A 1 348 ? 3.779 43.420 -40.476 1.00 33.72 348 PRO A N 1
ATOM 2733 C CA . PRO A 1 348 ? 4.875 44.309 -40.943 1.00 33.72 348 PRO A CA 1
ATOM 2734 C C . PRO A 1 348 ? 6.235 44.002 -40.252 1.00 33.72 348 PRO A C 1
ATOM 2736 O O . PRO A 1 348 ? 6.251 43.522 -39.125 1.00 33.72 348 PRO A O 1
ATOM 2739 N N . ALA A 1 349 ? 7.381 43.984 -40.961 1.00 29.02 349 ALA A N 1
ATOM 2740 C CA . ALA A 1 349 ? 8.391 45.063 -41.154 1.00 29.02 349 ALA A CA 1
ATOM 2741 C C . ALA A 1 349 ? 8.930 45.673 -39.825 1.00 29.02 349 ALA A C 1
ATOM 2743 O O . ALA A 1 349 ? 8.115 46.060 -39.000 1.00 29.02 349 ALA A O 1
ATOM 2744 N N . SER A 1 350 ? 10.235 45.818 -39.519 1.00 29.70 350 SER A N 1
ATOM 2745 C CA . SER A 1 350 ? 11.474 45.921 -40.326 1.00 29.70 350 SER A CA 1
ATOM 2746 C C . SER A 1 350 ? 12.774 45.823 -39.466 1.00 29.70 350 SER A C 1
ATOM 2748 O O . SER A 1 350 ? 12.727 46.170 -38.291 1.00 29.70 350 SER A O 1
ATOM 2750 N N . GLU A 1 351 ? 13.904 45.465 -40.123 1.00 29.78 351 GLU A N 1
ATOM 2751 C CA . GLU A 1 351 ? 15.341 45.844 -39.886 1.00 29.78 351 GLU A CA 1
ATOM 2752 C C . GLU A 1 351 ? 16.111 45.321 -38.634 1.00 29.78 351 GLU A C 1
ATOM 2754 O O . GLU A 1 351 ? 15.549 45.268 -37.552 1.00 29.78 351 GLU A O 1
ATOM 2759 N N . SER A 1 352 ? 17.404 44.917 -38.647 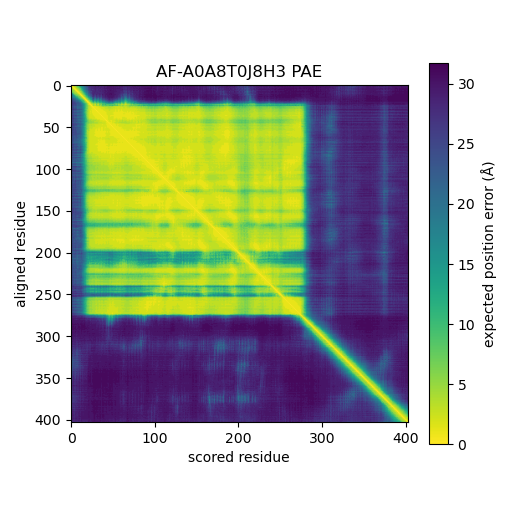1.00 28.84 352 SER A N 1
ATOM 2760 C CA . SER A 1 352 ? 18.521 44.931 -39.628 1.00 28.84 352 SER A CA 1
ATOM 2761 C C . SER A 1 352 ? 19.649 43.905 -39.280 1.00 28.84 352 SER A C 1
ATOM 2763 O O . SER A 1 352 ? 19.765 43.498 -38.130 1.00 28.84 352 SER A O 1
ATOM 2765 N N . GLU A 1 353 ? 20.472 43.556 -40.299 1.00 30.06 353 GLU A N 1
ATOM 2766 C CA . GLU A 1 353 ? 21.919 43.149 -40.315 1.00 30.06 353 GLU A CA 1
ATOM 2767 C C . GLU A 1 353 ? 22.450 41.947 -39.475 1.00 30.06 353 GLU A C 1
ATOM 2769 O O . GLU A 1 353 ? 22.072 41.756 -38.333 1.00 30.06 353 GLU A O 1
ATOM 2774 N N . ALA A 1 354 ? 23.413 41.096 -39.882 1.00 29.31 354 ALA A N 1
ATOM 2775 C CA . ALA A 1 354 ? 24.233 40.909 -41.087 1.00 29.31 354 ALA A CA 1
ATOM 2776 C C . ALA A 1 354 ? 24.993 39.545 -41.029 1.00 29.31 354 ALA A C 1
ATOM 2778 O O . ALA A 1 354 ? 25.264 39.025 -39.952 1.00 29.31 354 ALA A O 1
ATOM 2779 N N . ALA A 1 355 ? 25.406 39.068 -42.214 1.00 30.66 355 ALA A N 1
ATOM 2780 C CA . ALA A 1 355 ? 26.570 38.219 -42.551 1.00 30.66 355 ALA A CA 1
ATOM 2781 C C . ALA A 1 355 ? 26.632 36.706 -42.187 1.00 30.66 355 ALA A C 1
ATOM 2783 O O . ALA A 1 355 ? 26.748 36.295 -41.038 1.00 30.66 355 ALA A O 1
ATOM 2784 N N . ALA A 1 356 ? 26.693 35.887 -43.250 1.00 27.11 356 ALA A N 1
ATOM 2785 C CA . ALA A 1 356 ? 27.128 34.480 -43.297 1.00 27.11 356 ALA A CA 1
ATOM 2786 C C . ALA A 1 356 ? 28.668 34.383 -43.538 1.00 27.11 356 ALA A C 1
ATOM 2788 O O . ALA A 1 356 ? 29.283 35.437 -43.727 1.00 27.11 356 ALA A O 1
ATOM 2789 N N . PRO A 1 357 ? 29.321 33.190 -43.576 1.00 41.50 357 PRO A N 1
ATOM 2790 C CA . PRO A 1 357 ? 29.132 32.252 -44.696 1.00 41.50 357 PRO A CA 1
ATOM 2791 C C . PRO A 1 357 ? 29.177 30.730 -44.373 1.00 41.50 357 PRO A C 1
ATOM 2793 O O . PRO A 1 357 ? 29.935 30.249 -43.540 1.00 41.50 357 PRO A O 1
ATOM 2796 N N . THR A 1 358 ? 28.329 30.002 -45.112 1.00 27.44 358 THR A N 1
ATOM 2797 C CA . THR A 1 358 ? 28.471 28.664 -45.743 1.00 27.44 358 THR A CA 1
ATOM 2798 C C . THR A 1 358 ? 29.402 27.578 -45.177 1.00 27.44 358 THR A C 1
ATOM 2800 O O . THR A 1 358 ? 30.620 27.724 -45.194 1.00 27.44 358 THR A O 1
ATOM 2803 N N . ALA A 1 359 ? 28.825 26.384 -44.976 1.00 31.11 359 ALA A N 1
ATOM 2804 C CA . ALA A 1 359 ? 29.401 25.118 -45.448 1.00 31.11 359 ALA A CA 1
ATOM 2805 C C . ALA A 1 359 ? 28.284 24.106 -45.796 1.00 31.11 359 ALA A C 1
ATOM 2807 O O . ALA A 1 359 ? 27.385 23.838 -45.002 1.00 31.11 359 ALA A O 1
ATOM 2808 N N . GLU A 1 360 ? 28.354 23.599 -47.023 1.00 27.31 360 GLU A N 1
ATOM 2809 C CA . GLU A 1 360 ? 27.470 22.649 -47.707 1.00 27.31 360 GLU A CA 1
ATOM 2810 C C . GLU A 1 360 ? 27.983 21.212 -47.463 1.00 27.31 360 GLU A C 1
ATOM 2812 O O . GLU A 1 360 ? 29.193 21.000 -47.464 1.00 27.31 360 GLU A O 1
ATOM 2817 N N . ALA A 1 361 ? 27.130 20.228 -47.137 1.00 31.50 361 ALA A N 1
ATOM 2818 C CA . ALA A 1 361 ? 26.790 19.042 -47.960 1.00 31.50 361 ALA A CA 1
ATOM 2819 C C . ALA A 1 361 ? 26.472 17.837 -47.025 1.00 31.50 361 ALA A C 1
ATOM 2821 O O . ALA A 1 361 ? 26.857 17.882 -45.858 1.00 31.50 361 ALA A O 1
ATOM 2822 N N . PRO A 1 362 ? 25.921 16.694 -47.492 1.00 33.59 362 PRO A N 1
ATOM 2823 C CA . PRO A 1 362 ? 24.897 16.472 -48.513 1.00 33.59 362 PRO A CA 1
ATOM 2824 C C . PRO A 1 362 ? 23.673 15.681 -47.976 1.00 33.59 362 PRO A C 1
ATOM 2826 O O . PRO A 1 362 ? 23.710 15.017 -46.942 1.00 33.59 362 PRO A O 1
ATOM 2829 N N . LYS A 1 363 ? 22.575 15.714 -48.744 1.00 29.02 363 LYS A N 1
ATOM 2830 C CA . LYS A 1 363 ? 21.385 14.853 -48.606 1.00 29.02 363 LYS A CA 1
ATOM 2831 C C . LYS A 1 363 ? 21.590 13.502 -49.302 1.00 29.02 363 LYS A C 1
ATOM 2833 O O . LYS A 1 363 ? 22.104 13.490 -50.417 1.00 29.02 363 LYS A O 1
ATOM 2838 N N . SER A 1 364 ? 21.053 12.422 -48.721 1.00 30.55 364 SER A N 1
ATOM 2839 C CA . SER A 1 364 ? 20.319 11.309 -49.382 1.00 30.55 364 SER A CA 1
ATOM 2840 C C . SER A 1 364 ? 20.025 10.179 -48.375 1.00 30.55 364 SER A C 1
ATOM 2842 O O . SER A 1 364 ? 20.754 10.060 -47.396 1.00 30.55 364 SER A O 1
ATOM 2844 N N . PRO A 1 365 ? 19.077 9.260 -48.633 1.00 34.12 365 PRO A N 1
ATOM 2845 C CA . PRO A 1 365 ? 17.730 9.469 -49.148 1.00 34.12 365 PRO A CA 1
ATOM 2846 C C . PRO A 1 365 ? 16.661 8.837 -48.231 1.00 34.12 365 PRO A C 1
ATOM 2848 O O . PRO A 1 365 ? 16.923 8.009 -47.361 1.00 34.12 365 PRO A O 1
ATOM 2851 N N . VAL A 1 366 ? 15.422 9.252 -48.475 1.00 29.91 366 VAL A N 1
ATOM 2852 C CA . VAL A 1 366 ? 14.189 8.655 -47.960 1.00 29.91 366 VAL A CA 1
ATOM 2853 C C . VAL A 1 366 ? 14.071 7.218 -48.475 1.00 29.91 366 VAL A C 1
ATOM 2855 O O . VAL A 1 366 ? 14.093 7.002 -49.684 1.00 29.91 366 VAL A O 1
ATOM 2858 N N . ALA A 1 367 ? 13.919 6.256 -47.564 1.00 29.08 367 ALA A N 1
ATOM 2859 C CA . ALA A 1 367 ? 13.413 4.925 -47.875 1.00 29.08 367 ALA A CA 1
ATOM 2860 C C . ALA A 1 367 ? 11.985 4.819 -47.331 1.00 29.08 367 ALA A C 1
ATOM 2862 O O . ALA A 1 367 ? 11.740 4.788 -46.125 1.00 29.08 367 ALA A O 1
ATOM 2863 N N . GLU A 1 368 ? 11.054 4.841 -48.271 1.00 27.52 368 GLU A N 1
ATOM 2864 C CA . GLU A 1 368 ? 9.632 4.592 -48.115 1.00 27.52 368 GLU A CA 1
ATOM 2865 C C . GLU A 1 368 ? 9.419 3.104 -47.781 1.00 27.52 368 GLU A C 1
ATOM 2867 O O . GLU A 1 368 ? 9.924 2.229 -48.484 1.00 27.52 368 GLU A O 1
ATOM 2872 N N . ALA A 1 369 ? 8.699 2.806 -46.696 1.00 28.62 369 ALA A N 1
ATOM 2873 C CA . ALA A 1 369 ? 8.252 1.453 -46.363 1.00 28.62 369 ALA A CA 1
ATOM 2874 C C . ALA A 1 369 ? 6.712 1.425 -46.316 1.00 28.62 369 ALA A C 1
ATOM 2876 O O . ALA A 1 369 ? 6.098 2.377 -45.820 1.00 28.62 369 ALA A O 1
ATOM 2877 N N . PRO A 1 370 ? 6.073 0.373 -46.858 1.00 31.55 370 PRO A N 1
ATOM 2878 C CA . PRO A 1 370 ? 4.678 0.421 -47.269 1.00 31.55 370 PRO A CA 1
ATOM 2879 C C . PRO A 1 370 ? 3.695 0.236 -46.106 1.00 31.55 370 PRO A C 1
ATOM 2881 O O . PRO A 1 370 ? 3.927 -0.512 -45.157 1.00 31.55 370 PRO A O 1
ATOM 2884 N N . LYS A 1 371 ? 2.543 0.903 -46.233 1.00 29.02 371 LYS A N 1
ATOM 2885 C CA . LYS A 1 371 ? 1.331 0.690 -45.434 1.00 29.02 371 LYS A CA 1
ATOM 2886 C C . LYS A 1 371 ? 0.627 -0.604 -45.866 1.00 29.02 371 LYS A C 1
ATOM 2888 O O . LYS A 1 371 ? 0.139 -0.660 -46.987 1.00 29.02 371 LYS A O 1
ATOM 2893 N N . ALA A 1 372 ? 0.527 -1.574 -44.960 1.00 29.56 372 ALA A N 1
ATOM 2894 C CA . ALA A 1 372 ? -0.532 -2.587 -44.780 1.00 29.56 372 ALA A CA 1
ATOM 2895 C C . ALA A 1 372 ? -0.013 -3.529 -43.666 1.00 29.56 372 ALA A C 1
ATOM 2897 O O . ALA A 1 372 ? 1.175 -3.813 -43.634 1.00 29.56 372 ALA A O 1
ATOM 2898 N N . LEU A 1 373 ? -0.752 -4.011 -42.670 1.00 26.28 373 LEU A N 1
ATOM 2899 C CA . LEU A 1 373 ? -2.081 -4.601 -42.713 1.00 26.28 373 LEU A CA 1
ATOM 2900 C C . LEU A 1 373 ? -2.579 -4.703 -41.254 1.00 26.28 373 LEU A C 1
ATOM 2902 O O . LEU A 1 373 ? -1.862 -5.198 -40.384 1.00 26.28 373 LEU A O 1
ATOM 2906 N N . VAL A 1 374 ? -3.792 -4.225 -40.985 1.00 24.00 374 VAL A N 1
ATOM 2907 C CA . VAL A 1 374 ? -4.575 -4.570 -39.791 1.00 24.00 374 VAL A CA 1
ATOM 2908 C C . VAL A 1 374 ? -5.739 -5.423 -40.289 1.00 24.00 374 VAL A C 1
ATOM 2910 O O . VAL A 1 374 ? -6.368 -5.038 -41.270 1.00 24.00 374 VAL A O 1
ATOM 2913 N N . ALA A 1 375 ? -6.010 -6.511 -39.560 1.00 25.39 375 ALA A N 1
ATOM 2914 C CA . ALA A 1 375 ? -7.108 -7.480 -39.690 1.00 25.39 375 ALA A CA 1
ATOM 2915 C C . ALA A 1 375 ? -6.912 -8.633 -40.698 1.00 25.39 375 ALA A C 1
ATOM 2917 O O . ALA A 1 375 ? -7.103 -8.459 -41.890 1.00 25.39 375 ALA A O 1
ATOM 2918 N N . GLU A 1 376 ? -6.539 -9.813 -40.183 1.00 25.12 376 GLU A N 1
ATOM 2919 C CA . GLU A 1 376 ? -7.311 -11.078 -40.220 1.00 25.12 376 GLU A CA 1
ATOM 2920 C C . GLU A 1 376 ? -6.407 -12.264 -39.837 1.00 25.12 376 GLU A C 1
ATOM 2922 O O . GLU A 1 376 ? -5.365 -12.467 -40.451 1.00 25.12 376 GLU A O 1
ATOM 2927 N N . ALA A 1 377 ? -6.807 -13.041 -38.823 1.00 24.42 377 ALA A N 1
ATOM 2928 C CA . ALA A 1 377 ? -6.497 -14.472 -38.688 1.00 24.42 377 ALA A CA 1
ATOM 2929 C C . ALA A 1 377 ? -7.292 -15.061 -37.505 1.00 24.42 377 ALA A C 1
ATOM 2931 O O . ALA A 1 377 ? -6.762 -15.328 -36.427 1.00 24.42 377 ALA A O 1
ATOM 2932 N N . LEU A 1 378 ? -8.597 -15.231 -37.715 1.00 25.91 378 LEU A N 1
ATOM 2933 C CA . LEU A 1 378 ? -9.378 -16.299 -37.095 1.00 25.91 378 LEU A CA 1
ATOM 2934 C C . LEU A 1 378 ? -9.499 -17.403 -38.157 1.00 25.91 378 LEU A C 1
ATOM 2936 O O . LEU A 1 378 ? -9.768 -17.096 -39.313 1.00 25.91 378 LEU A O 1
ATOM 2940 N N . ALA A 1 379 ? -9.323 -18.651 -37.720 1.00 27.84 379 ALA A N 1
ATOM 2941 C CA . ALA A 1 379 ? -9.425 -19.919 -38.456 1.00 27.84 379 ALA A CA 1
ATOM 2942 C C . ALA A 1 379 ? -8.204 -20.369 -39.291 1.00 27.84 379 ALA A C 1
ATOM 2944 O O . ALA A 1 379 ? -8.042 -20.007 -40.451 1.00 27.84 379 ALA A O 1
ATOM 2945 N N . ALA A 1 380 ? -7.420 -21.292 -38.721 1.00 28.67 380 ALA A N 1
ATOM 2946 C CA . ALA A 1 380 ? -6.915 -22.459 -39.444 1.00 28.67 380 ALA A CA 1
ATOM 2947 C C . ALA A 1 380 ? -6.668 -23.613 -38.456 1.00 28.67 380 ALA A C 1
ATOM 2949 O O . ALA A 1 380 ? -6.112 -23.425 -37.375 1.00 28.67 380 ALA A O 1
ATOM 2950 N N . ASP A 1 381 ? -7.169 -24.773 -38.855 1.00 30.14 381 ASP A N 1
ATOM 2951 C CA . ASP A 1 381 ? -7.306 -26.029 -38.129 1.00 30.14 381 ASP A CA 1
ATOM 2952 C C . ASP A 1 381 ? -6.020 -26.882 -38.175 1.00 30.14 381 ASP A C 1
ATOM 2954 O O . ASP A 1 381 ? -5.201 -26.744 -39.081 1.00 30.14 381 ASP A O 1
ATOM 2958 N N . THR A 1 382 ? -5.898 -27.781 -37.194 1.00 35.09 382 THR A N 1
ATOM 2959 C CA . THR A 1 382 ? -5.093 -29.023 -37.122 1.00 35.09 382 THR A CA 1
ATOM 2960 C C . THR A 1 382 ? -3.771 -29.165 -37.900 1.00 35.09 382 THR A C 1
ATOM 2962 O O . THR A 1 382 ? -3.774 -29.477 -39.086 1.00 35.09 382 THR A O 1
ATOM 2965 N N . GLN A 1 383 ? -2.650 -29.235 -37.163 1.00 29.64 383 GLN A N 1
ATOM 2966 C CA . GLN A 1 383 ? -1.787 -30.434 -37.139 1.00 29.64 383 GLN A CA 1
ATOM 2967 C C . GLN A 1 383 ? -0.776 -30.380 -35.979 1.00 29.64 383 GLN A C 1
ATOM 2969 O O . GLN A 1 383 ? 0.027 -29.457 -35.865 1.00 29.64 383 GLN A O 1
ATOM 2974 N N . VAL A 1 384 ? -0.832 -31.388 -35.106 1.00 35.19 384 VAL A N 1
ATOM 2975 C CA . VAL A 1 384 ? 0.115 -31.626 -34.005 1.00 35.19 384 VAL A CA 1
ATOM 2976 C C . VAL A 1 384 ? 1.316 -32.404 -34.555 1.00 35.19 384 VAL A C 1
ATOM 2978 O O . VAL A 1 384 ? 1.092 -33.474 -35.121 1.00 35.19 384 VAL A O 1
ATOM 2981 N N . PRO A 1 385 ? 2.572 -31.955 -34.378 1.00 33.28 385 PRO A N 1
ATOM 2982 C CA . PRO A 1 385 ? 3.721 -32.831 -34.537 1.00 33.28 385 PRO A CA 1
ATOM 2983 C C . PRO A 1 385 ? 4.005 -33.563 -33.216 1.00 33.28 385 PRO A C 1
ATOM 2985 O O . PRO A 1 385 ? 4.162 -32.959 -32.155 1.00 33.28 385 PRO A O 1
ATOM 2988 N N . GLU A 1 386 ? 4.031 -34.887 -33.306 1.00 34.22 386 GLU A N 1
ATOM 2989 C CA . GLU A 1 386 ? 4.354 -35.834 -32.241 1.00 34.22 386 GLU A CA 1
ATOM 2990 C C . GLU A 1 386 ? 5.811 -35.648 -31.768 1.00 34.22 386 GLU A C 1
ATOM 2992 O O . GLU A 1 386 ? 6.738 -35.587 -32.577 1.00 34.22 386 GLU A O 1
ATOM 2997 N N . ALA A 1 387 ? 6.021 -35.528 -30.453 1.00 37.81 387 ALA A N 1
ATOM 2998 C CA . ALA A 1 387 ? 7.349 -35.422 -29.849 1.00 37.81 387 ALA A CA 1
ATOM 2999 C C . ALA A 1 387 ? 8.020 -36.809 -29.734 1.00 37.81 387 ALA A C 1
ATOM 3001 O O . ALA A 1 387 ? 7.337 -37.789 -29.422 1.00 37.81 387 ALA A O 1
ATOM 3002 N N . PRO A 1 388 ? 9.348 -36.925 -29.926 1.00 35.31 388 PRO A N 1
ATOM 3003 C CA . PRO A 1 388 ? 10.042 -38.202 -29.812 1.00 35.31 388 PRO A CA 1
ATOM 3004 C C . PRO A 1 388 ? 10.126 -38.657 -28.348 1.00 35.31 388 PRO A C 1
ATOM 3006 O O . PRO A 1 388 ? 10.485 -37.890 -27.453 1.00 35.31 388 PRO A O 1
ATOM 3009 N N . LYS A 1 389 ? 9.801 -39.932 -28.110 1.00 36.00 389 LYS A N 1
ATOM 3010 C CA . LYS A 1 389 ? 9.921 -40.602 -26.808 1.00 36.00 389 LYS A CA 1
ATOM 3011 C C . LYS A 1 389 ? 11.396 -40.708 -26.408 1.00 36.00 389 LYS A C 1
ATOM 3013 O O . LYS A 1 389 ? 12.184 -41.306 -27.134 1.00 36.00 389 LYS A O 1
ATOM 3018 N N . ALA A 1 390 ? 11.751 -40.163 -25.247 1.00 37.88 390 ALA A N 1
ATOM 3019 C CA . ALA A 1 390 ? 13.043 -40.400 -24.613 1.00 37.88 390 ALA A CA 1
ATOM 3020 C C . ALA A 1 390 ? 13.044 -41.785 -23.941 1.00 37.88 390 ALA A C 1
ATOM 3022 O O . ALA A 1 390 ? 12.202 -42.067 -23.085 1.00 37.88 390 ALA A O 1
ATOM 3023 N N . GLU A 1 391 ? 13.973 -42.650 -24.346 1.00 37.12 391 GLU A N 1
ATOM 3024 C CA . GLU A 1 391 ? 14.254 -43.927 -23.687 1.00 37.12 391 GLU A CA 1
ATOM 3025 C C . GLU A 1 391 ? 14.911 -43.689 -22.321 1.00 37.12 391 GLU A C 1
ATOM 3027 O O . GLU A 1 391 ? 15.880 -42.940 -22.191 1.00 37.12 391 GLU A O 1
ATOM 3032 N N . VAL A 1 392 ? 14.377 -44.345 -21.291 1.00 39.81 392 VAL A N 1
ATOM 3033 C CA . VAL A 1 392 ? 14.958 -44.390 -19.945 1.00 39.81 392 VAL A CA 1
ATOM 3034 C C . VAL A 1 392 ? 15.968 -45.545 -19.905 1.00 39.81 392 VAL A C 1
ATOM 3036 O O . VAL A 1 392 ? 15.573 -46.679 -20.188 1.00 39.81 392 VAL A O 1
ATOM 3039 N N . PRO A 1 393 ? 17.246 -45.325 -19.548 1.00 38.88 393 PRO A N 1
ATOM 3040 C CA . PRO A 1 393 ? 18.203 -46.417 -19.441 1.00 38.88 393 PRO A CA 1
ATOM 3041 C C . PRO A 1 393 ? 17.941 -47.245 -18.176 1.00 38.88 393 PRO A C 1
ATOM 3043 O O . PRO A 1 393 ? 17.853 -46.727 -17.062 1.00 38.88 393 PRO A O 1
ATOM 3046 N N . VAL A 1 394 ? 17.828 -48.558 -18.371 1.00 38.56 394 VAL A N 1
ATOM 3047 C CA . VAL A 1 394 ? 17.698 -49.574 -17.322 1.00 38.56 394 VAL A CA 1
ATOM 3048 C C . VAL A 1 394 ? 19.023 -49.685 -16.562 1.00 38.56 394 VAL A C 1
ATOM 3050 O O . VAL A 1 394 ? 20.045 -50.061 -17.134 1.00 38.56 394 VAL A O 1
ATOM 3053 N N . VAL A 1 395 ? 19.008 -49.374 -15.266 1.00 40.97 395 VAL A N 1
ATOM 3054 C CA . VAL A 1 395 ? 20.148 -49.578 -14.360 1.00 40.97 395 VAL A CA 1
ATOM 3055 C C . VAL A 1 395 ? 20.126 -51.026 -13.859 1.00 40.97 395 VAL A C 1
ATOM 3057 O O . VAL A 1 395 ? 19.166 -51.454 -13.221 1.00 40.97 395 VAL A O 1
ATOM 3060 N N . ALA A 1 396 ? 21.180 -51.787 -14.162 1.00 42.16 396 ALA A N 1
ATOM 3061 C CA . ALA A 1 396 ? 21.397 -53.140 -13.646 1.00 42.16 396 ALA A CA 1
ATOM 3062 C C . ALA A 1 396 ? 21.866 -53.112 -12.171 1.00 42.16 396 ALA A C 1
ATOM 3064 O O . ALA A 1 396 ? 22.574 -52.180 -11.779 1.00 42.16 396 ALA A O 1
ATOM 3065 N N . PRO A 1 397 ? 21.514 -54.115 -11.343 1.00 39.72 397 PRO A N 1
ATOM 3066 C CA . PRO A 1 397 ? 21.862 -54.123 -9.927 1.00 39.72 397 PRO A CA 1
ATOM 3067 C C . PRO A 1 397 ? 23.330 -54.508 -9.702 1.00 39.72 397 PRO A C 1
ATOM 3069 O O . PRO A 1 397 ? 23.831 -55.492 -10.248 1.00 39.72 397 PRO A O 1
ATOM 3072 N N . VAL A 1 398 ? 24.008 -53.735 -8.852 1.00 44.72 398 VAL A N 1
ATOM 3073 C CA . VAL A 1 398 ? 25.375 -53.995 -8.385 1.00 44.72 398 VAL A CA 1
ATOM 3074 C C . VAL A 1 398 ? 25.347 -55.119 -7.347 1.00 44.72 398 VAL A C 1
ATOM 3076 O O . VAL A 1 398 ? 24.729 -54.990 -6.293 1.00 44.72 398 VAL A O 1
ATOM 3079 N N . VAL A 1 399 ? 26.036 -56.220 -7.648 1.00 43.03 399 VAL A N 1
ATOM 3080 C CA . VAL A 1 399 ? 26.323 -57.315 -6.713 1.00 43.03 399 VAL A CA 1
ATOM 3081 C C . VAL A 1 399 ? 27.606 -56.970 -5.952 1.00 43.03 399 VAL A C 1
ATOM 3083 O O . VAL A 1 399 ? 28.645 -56.732 -6.566 1.00 43.03 399 VAL A O 1
ATOM 3086 N N . ALA A 1 400 ? 27.535 -56.931 -4.621 1.00 38.19 400 ALA A N 1
ATOM 3087 C CA . ALA A 1 400 ? 28.696 -56.761 -3.748 1.00 38.19 400 ALA A CA 1
ATOM 3088 C C . ALA A 1 400 ? 29.493 -58.077 -3.635 1.00 38.19 400 ALA A C 1
ATOM 3090 O O . ALA A 1 400 ? 28.874 -59.134 -3.486 1.00 38.19 400 ALA A O 1
ATOM 3091 N N . PRO A 1 401 ? 30.839 -58.055 -3.660 1.00 45.19 401 PRO A N 1
ATOM 3092 C CA . PRO A 1 401 ? 31.623 -59.245 -3.379 1.00 45.19 401 PRO A CA 1
ATOM 3093 C C . PRO A 1 401 ? 31.825 -59.430 -1.871 1.00 45.19 401 PRO A C 1
ATOM 3095 O O . PRO A 1 401 ? 32.203 -58.513 -1.144 1.00 45.19 401 PRO A O 1
ATOM 3098 N N . VAL A 1 402 ? 31.586 -60.663 -1.435 1.00 46.75 402 VAL A N 1
ATOM 3099 C CA . VAL A 1 402 ? 32.022 -61.225 -0.157 1.00 46.75 402 VAL A CA 1
ATOM 3100 C C . VAL A 1 402 ? 33.470 -61.686 -0.315 1.00 46.75 402 VAL A C 1
ATOM 3102 O O . VAL A 1 402 ? 33.732 -62.532 -1.172 1.00 46.75 402 VAL A O 1
ATOM 3105 N N . SER A 1 403 ? 34.382 -61.161 0.506 1.00 49.25 403 SER A N 1
ATOM 3106 C CA . SER A 1 403 ? 35.509 -61.857 1.166 1.00 49.25 403 SER A CA 1
ATOM 3107 C C . SER A 1 403 ? 36.277 -60.878 2.042 1.00 49.25 403 SER A C 1
ATOM 3109 O O . SER A 1 403 ? 36.674 -59.819 1.509 1.00 49.25 403 SER A O 1
#

Foldseek 3Di:
DPPVVPPVPPPPDDDDDDPPPQADDDPVSLVVLLVVLDVLLPDDAALLNVCSDSVNLSLLCVLVVNPSVNSSVLSNVQSVVCVVVVLLPDACVLQLVQCVQVQWAWAPDFWPVQATEIEGELLSGDDQPLVSVLSVVSNRLVLSQLRGPPPDQAHEYEYEDVNPDPVSDHDVVSVVVSVCCCSRHVGPHHQAYEYEPDDPVVVVVLVVCVVVDDPVNNVRYAYAYPPDPVSCVVVVNTHPPVRCPCVHVVVPPDDSVVSSVVRNVSSVVSVVSSVVRVPPDDPDPDDPDDDDDDDDDDDDDDDDDDDDDDDDDDDDDDDDDDDDDDDDDDDDDDDDDDDDDDDDDDDDDDDDDDDDDDDDDDDDDDDDDDDDDDDDDDDDDDDDDDDDDDDDDDDDDDDDDDD

Solvent-accessible surface area (backbone atoms only — not comparable to full-atom values): 26450 Å² total; per-residue (Å²): 144,87,75,81,79,70,76,78,72,83,76,79,73,86,75,71,82,75,76,65,85,67,51,64,90,47,74,68,48,46,51,50,51,37,51,52,44,51,60,70,68,45,92,62,60,46,57,56,38,64,60,64,34,72,70,46,46,45,30,39,27,62,69,40,69,42,37,62,70,60,17,39,53,43,49,53,53,32,53,55,45,44,72,70,70,35,66,87,72,63,43,52,87,80,34,45,83,81,35,60,65,49,27,55,44,60,54,97,59,55,32,77,85,49,26,23,31,40,38,32,25,57,32,39,59,84,78,84,58,51,69,58,55,49,51,41,52,50,42,41,50,54,53,39,56,76,61,32,49,90,98,54,75,37,30,33,37,41,34,38,34,67,76,51,48,84,86,48,52,76,55,71,66,47,54,50,52,50,51,48,48,45,68,57,64,46,49,73,31,71,60,35,38,38,36,31,54,58,59,75,65,53,61,58,50,48,67,65,48,51,88,80,44,58,72,70,64,56,70,29,56,43,74,29,38,95,92,35,70,76,38,43,49,61,51,55,74,41,30,58,71,74,76,57,49,29,70,77,73,58,76,53,65,82,52,53,72,66,49,48,52,57,42,53,55,49,43,52,52,48,51,53,63,60,47,67,45,72,76,75,90,82,89,88,84,85,89,86,77,91,78,88,80,83,93,76,92,76,82,92,76,84,81,79,81,84,77,82,83,78,82,78,84,76,81,80,86,79,82,86,77,84,89,79,82,92,81,83,89,80,88,82,85,87,80,85,87,80,89,82,86,84,84,85,86,88,85,81,89,83,90,82,90,84,86,85,84,89,87,88,86,84,91,86,80,91,79,89,79,84,93,81,87,84,90,89,87,82,90,84,82,90,84,85,83,85,79,84,83,81,85,79,84,85,80,78,86,85,80,83,85,90,131

pLDDT: mean 70.2, std 29.15, range [24.0, 98.75]

Radius of gyration: 31.81 Å; Cα contacts (8 Å, |Δi|>4): 332; chains: 1; bounding box: 73×108×97 Å